Protein AF-A5E3I9-F1 (afdb_monomer_lite)

Foldseek 3Di:
DVVLVVLVVQLVVLVVCVVVLVVVVVVVVVVVDPVVVLLNLLSLLVNLVSLLVNVQVCLQVVNFPCVVVSLVVNVCSCVPPPVPDPDDDPSRLLSNLSSVLLSLLQLLLDQDDLVPDDDPPVCCVPQVVVVDPPDDPVVVVPPPPDDPDDPPDPDDDDDDDDDDDDDDDDDDDDDDDDDDDDDPDPPPDPDDDDDDDDDDDDPDPPVPVPDPPPPPVVPPDDDDDDDDDDPDPPDDPPPPDPDDRDDDSQVSCVVVLEGPLLSVLLSVLSVLLVVVVSCVVVVNDGPRSVVVLVVSLCCLVPDDPVVDDNPQDCVDLVSVLSRLLHQLVSLLSNLSSLLRPDPQRDLVVSLVSLVSSLVSLVSSVVSCVVVVHLDARFCSSLLSSLLSDDDPVSVVSSVVSCPDPNNVVGRNVVVSVVLSVVLHVCVVVPDDSNCRGSNNVCVVVVGTDRRD

InterPro domains:
  IPR021858 Fungal transcription factor [PF11951] (248-449)

pLDDT: mean 70.69, std 24.27, range [23.02, 97.62]

Secondary structure (DSSP, 8-state):
-HHHHHHHHHHHHHHHHHHHHHHHHHHHHTTT-HHHHHHHHHHHHHHHHHHHHHHHHHHHHT--TTHHHHHHHHHHHIIIIITT-SS--HHHHHHHHHHHHHHHHHHTTPPP-TTT----HHHHHHH-GGGSTT--TTTTTTSSS-----TT--SS-------------------------------SSS-----S-------S-----S--SSSGGG--S------------S----------S---HHHHHHHHTS-HHHHHHHHHHHHHHHHHHHHHHHT---TTHHHHHHHHHHHHHT--GGGTT----TTSHHHHHHHHHHHHHHHHHHHHHHHHH-TT--GGGGHHHHHHHHHHHHHHHHHHHHTT------HHHHHHHHHT--SHHHHHHHHHHHTSHHHHTS---HHHHHHHHHHHHHHHTT--TTT-SHHHHHHHHT------

Radius of gyration: 26.86 Å; chains: 1; bounding box: 73×75×80 Å

Structure (mmCIF, N/CA/C/O backbone):
data_AF-A5E3I9-F1
#
_entry.id   AF-A5E3I9-F1
#
loop_
_atom_site.group_PDB
_atom_site.id
_atom_site.type_symbol
_atom_site.label_atom_id
_atom_site.label_alt_id
_atom_site.label_comp_id
_atom_site.label_asym_id
_atom_site.label_entity_id
_atom_site.label_seq_id
_atom_site.pdbx_PDB_ins_code
_atom_site.Cartn_x
_atom_site.Cartn_y
_atom_site.Cartn_z
_atom_site.occupancy
_atom_site.B_iso_or_equiv
_atom_site.auth_seq_id
_atom_site.auth_comp_id
_atom_site.auth_asym_id
_atom_site.auth_atom_id
_atom_site.pdbx_PDB_model_num
ATOM 1 N N . MET A 1 1 ? -9.138 -4.178 -22.838 1.00 69.44 1 MET A N 1
ATOM 2 C CA . MET A 1 1 ? -8.888 -5.633 -22.939 1.00 69.44 1 MET A CA 1
ATOM 3 C C . MET A 1 1 ? -7.789 -5.964 -23.949 1.00 69.44 1 MET A C 1
ATOM 5 O O . MET A 1 1 ? -6.828 -6.605 -23.554 1.00 69.44 1 MET A O 1
ATOM 9 N N . GLU A 1 2 ? -7.857 -5.496 -25.202 1.00 83.38 2 GLU A N 1
ATOM 10 C CA . GLU A 1 2 ? -6.793 -5.754 -26.199 1.00 83.38 2 GLU A CA 1
ATOM 11 C C . GLU A 1 2 ? -5.408 -5.232 -25.776 1.00 83.38 2 GLU A C 1
ATOM 13 O O . GLU A 1 2 ? -4.423 -5.952 -25.898 1.00 83.38 2 GLU A O 1
ATOM 18 N N . LEU A 1 3 ? -5.335 -4.044 -25.159 1.00 83.75 3 LEU A N 1
ATOM 19 C CA . LEU A 1 3 ? -4.077 -3.494 -24.632 1.00 83.75 3 LEU A CA 1
ATOM 20 C C . LEU A 1 3 ? -3.412 -4.411 -23.585 1.00 83.75 3 LEU A C 1
ATOM 22 O O . LEU A 1 3 ? -2.206 -4.625 -23.629 1.00 83.75 3 LEU A O 1
ATOM 26 N N . ARG A 1 4 ? -4.208 -5.019 -22.693 1.00 83.75 4 ARG A N 1
ATOM 27 C CA . ARG A 1 4 ? -3.720 -5.989 -21.699 1.00 83.75 4 ARG A CA 1
ATOM 28 C C . ARG A 1 4 ? -3.169 -7.246 -22.373 1.00 83.75 4 ARG A C 1
ATOM 30 O O . ARG A 1 4 ? -2.100 -7.712 -22.005 1.00 83.75 4 ARG A O 1
ATOM 37 N N . LYS A 1 5 ? -3.859 -7.772 -23.394 1.00 84.75 5 LYS A N 1
ATOM 38 C CA . LYS A 1 5 ? -3.375 -8.933 -24.164 1.00 84.75 5 LYS A CA 1
ATOM 39 C C . LYS A 1 5 ? -2.039 -8.640 -24.848 1.00 84.75 5 LYS A C 1
ATOM 41 O O . LYS A 1 5 ? -1.183 -9.515 -24.890 1.00 84.75 5 LYS A O 1
ATOM 46 N N . ILE A 1 6 ? -1.866 -7.431 -25.386 1.00 85.56 6 ILE A N 1
ATOM 47 C CA . ILE A 1 6 ? -0.601 -6.997 -25.995 1.00 85.56 6 ILE A CA 1
ATOM 48 C C . ILE A 1 6 ? 0.504 -6.931 -24.939 1.00 85.56 6 ILE A C 1
ATOM 50 O O . ILE A 1 6 ? 1.581 -7.460 -25.181 1.00 85.56 6 ILE A O 1
ATOM 54 N N . SER A 1 7 ? 0.225 -6.349 -23.770 1.00 83.75 7 SER A N 1
ATOM 55 C CA . SER A 1 7 ? 1.189 -6.269 -22.666 1.00 83.75 7 SER A CA 1
ATOM 56 C C . SER A 1 7 ? 1.631 -7.646 -22.171 1.00 83.75 7 SER A C 1
ATOM 58 O O . SER A 1 7 ? 2.826 -7.894 -22.068 1.00 83.75 7 SER A O 1
ATOM 60 N N . ILE A 1 8 ? 0.697 -8.584 -21.984 1.00 85.00 8 ILE A N 1
ATOM 61 C CA . ILE A 1 8 ? 1.027 -9.963 -21.591 1.00 85.00 8 ILE A CA 1
ATOM 62 C C . ILE A 1 8 ? 1.893 -10.637 -22.658 1.00 85.00 8 ILE A C 1
ATOM 64 O O . ILE A 1 8 ? 2.890 -11.267 -22.333 1.00 85.00 8 ILE A O 1
ATOM 68 N N . LYS A 1 9 ? 1.550 -10.485 -23.944 1.00 85.50 9 LYS A N 1
ATOM 69 C CA . LYS A 1 9 ? 2.363 -11.034 -25.043 1.00 85.50 9 LYS A CA 1
ATOM 70 C C . LYS A 1 9 ? 3.766 -10.430 -25.080 1.00 85.50 9 LYS A C 1
ATOM 72 O O . LYS A 1 9 ? 4.717 -11.146 -25.370 1.00 85.50 9 LYS A O 1
ATOM 77 N N . LEU A 1 10 ? 3.884 -9.129 -24.816 1.00 85.50 10 LEU A N 1
ATOM 78 C CA . LEU A 1 10 ? 5.163 -8.430 -24.747 1.00 85.50 10 LEU A CA 1
ATOM 79 C C . LEU A 1 10 ? 6.001 -8.950 -23.575 1.00 85.50 10 LEU A C 1
ATOM 81 O O . LEU A 1 10 ? 7.164 -9.285 -23.774 1.00 85.50 10 LEU A O 1
ATOM 85 N N . LEU A 1 11 ? 5.405 -9.055 -22.384 1.00 86.06 11 LEU A N 1
ATOM 86 C CA . LEU A 1 11 ? 6.085 -9.554 -21.195 1.00 86.06 11 LEU A CA 1
ATOM 87 C C . LEU A 1 11 ? 6.515 -11.012 -21.371 1.00 86.06 11 LEU A C 1
ATOM 89 O O . LEU A 1 11 ? 7.681 -11.311 -21.158 1.00 86.06 11 LEU A O 1
ATOM 93 N N . ASN A 1 12 ? 5.620 -11.893 -21.824 1.00 84.69 12 ASN A N 1
ATOM 94 C CA . ASN A 1 12 ? 5.947 -13.303 -22.049 1.00 84.69 12 ASN A CA 1
ATOM 95 C C . ASN A 1 12 ? 7.101 -13.452 -23.036 1.00 84.69 12 ASN A C 1
ATOM 97 O O . ASN A 1 12 ? 8.040 -14.177 -22.752 1.00 84.69 12 ASN A O 1
ATOM 101 N N . ARG A 1 13 ? 7.091 -12.688 -24.134 1.00 84.81 13 ARG A N 1
ATOM 102 C CA . ARG A 1 13 ? 8.215 -12.680 -25.072 1.00 84.81 13 ARG A CA 1
ATOM 103 C C . ARG A 1 13 ? 9.522 -12.256 -24.400 1.00 84.81 13 ARG A C 1
ATOM 105 O O . ARG A 1 13 ? 10.548 -12.870 -24.641 1.00 84.81 13 ARG A O 1
ATOM 112 N N . HIS A 1 14 ? 9.492 -11.221 -23.561 1.00 82.50 14 HIS A N 1
ATOM 113 C CA . HIS A 1 14 ? 10.684 -10.807 -22.824 1.00 82.50 14 HIS A CA 1
ATOM 114 C C . HIS A 1 14 ? 11.161 -11.851 -21.809 1.00 82.50 14 HIS A C 1
ATOM 116 O O . HIS A 1 14 ? 12.361 -11.925 -21.559 1.00 82.50 14 HIS A O 1
ATOM 122 N N . LEU A 1 15 ? 10.252 -12.624 -21.212 1.00 83.50 15 LEU A N 1
ATOM 123 C CA . LEU A 1 15 ? 10.594 -13.710 -20.294 1.00 83.50 15 LEU A CA 1
ATOM 124 C C . LEU A 1 15 ? 11.161 -14.920 -21.043 1.00 83.50 15 LEU A C 1
ATOM 126 O O . LEU A 1 15 ? 12.170 -15.458 -20.606 1.00 83.50 15 LEU A O 1
ATOM 130 N N . ASP A 1 16 ? 10.578 -15.287 -22.185 1.00 81.94 16 ASP A N 1
ATOM 131 C CA . ASP A 1 16 ? 11.069 -16.367 -23.049 1.00 81.94 16 ASP A CA 1
ATOM 132 C C . ASP A 1 16 ? 12.474 -16.041 -23.587 1.00 81.94 16 ASP A C 1
ATOM 134 O O . ASP A 1 16 ? 13.383 -16.864 -23.524 1.00 81.94 16 ASP A O 1
ATOM 138 N N . ASP A 1 17 ? 12.675 -14.802 -24.048 1.00 79.94 17 ASP A N 1
ATOM 139 C CA . ASP A 1 17 ? 13.958 -14.335 -24.578 1.00 79.94 17 ASP A CA 1
ATOM 140 C C . ASP A 1 17 ? 14.985 -14.054 -23.446 1.00 79.94 17 ASP A C 1
ATOM 142 O O . ASP A 1 17 ? 16.167 -13.838 -23.722 1.00 79.94 17 ASP A O 1
ATOM 146 N N . ALA A 1 18 ? 14.577 -14.022 -22.164 1.00 74.31 18 ALA A N 1
ATOM 147 C CA . ALA A 1 18 ? 15.433 -13.576 -21.056 1.00 74.31 18 ALA A CA 1
ATOM 148 C C . ALA A 1 18 ? 16.642 -14.485 -20.818 1.00 74.31 18 ALA A C 1
ATOM 150 O O . ALA A 1 18 ? 17.729 -13.965 -20.553 1.00 74.31 18 ALA A O 1
ATOM 151 N N . ASP A 1 19 ? 16.460 -15.803 -20.898 1.00 70.56 19 ASP A N 1
ATOM 152 C CA . ASP A 1 19 ? 17.533 -16.769 -20.652 1.00 70.56 19 ASP A CA 1
ATOM 153 C C . ASP A 1 19 ? 18.523 -16.795 -21.811 1.00 70.56 19 ASP A C 1
ATOM 155 O O . ASP A 1 19 ? 19.725 -16.675 -21.584 1.00 70.56 19 ASP A O 1
ATOM 159 N N . GLU A 1 20 ? 18.026 -16.826 -23.051 1.00 74.62 20 GLU A N 1
ATOM 160 C CA . GLU A 1 20 ? 18.867 -16.759 -24.251 1.00 74.62 20 GLU A CA 1
ATOM 161 C C . GLU A 1 20 ? 19.699 -15.470 -24.270 1.00 74.62 20 GLU A C 1
ATOM 163 O O . GLU A 1 20 ? 20.894 -15.480 -24.576 1.00 74.62 20 GLU A O 1
ATOM 168 N N . ILE A 1 21 ? 19.089 -14.343 -23.887 1.00 71.50 21 ILE A N 1
ATOM 169 C CA . ILE A 1 21 ? 19.786 -13.061 -23.788 1.00 71.50 21 ILE A CA 1
ATOM 170 C C . ILE A 1 21 ? 20.762 -13.059 -22.606 1.00 71.50 21 ILE A C 1
ATOM 172 O O . ILE A 1 21 ? 21.842 -12.497 -22.742 1.00 71.50 21 ILE A O 1
ATOM 176 N N . SER A 1 22 ? 20.439 -13.693 -21.477 1.00 67.81 22 SER A N 1
ATOM 177 C CA . SER A 1 22 ? 21.323 -13.814 -20.304 1.00 67.81 22 SER A CA 1
ATOM 178 C C . SER A 1 22 ? 22.555 -14.691 -20.578 1.00 67.81 22 SER A C 1
ATOM 180 O O . SER A 1 22 ? 23.672 -14.362 -20.169 1.00 67.81 22 SER A O 1
ATOM 182 N N . GLU A 1 23 ? 22.395 -15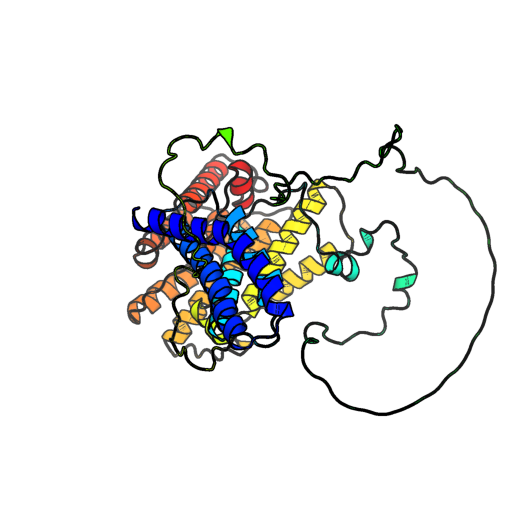.788 -21.316 1.00 68.69 23 GLU A N 1
ATOM 183 C CA . GLU A 1 23 ? 23.506 -16.638 -21.756 1.00 68.69 23 GLU A CA 1
ATOM 184 C C . GLU A 1 23 ? 24.398 -15.901 -22.754 1.00 68.69 23 GLU A C 1
ATOM 186 O O . GLU A 1 23 ? 25.608 -15.781 -22.540 1.00 68.69 23 GLU A O 1
ATOM 191 N N . PHE A 1 24 ? 23.791 -15.280 -23.769 1.00 67.81 24 PHE A N 1
ATOM 192 C CA . PHE A 1 24 ? 24.496 -14.400 -24.698 1.00 67.81 24 PHE A CA 1
ATOM 193 C C . PHE A 1 24 ? 25.200 -13.245 -23.967 1.00 67.81 24 PHE A C 1
ATOM 195 O O . PHE A 1 24 ? 26.295 -12.827 -24.353 1.00 67.81 24 PHE A O 1
ATOM 202 N N . GLN A 1 25 ? 24.609 -12.743 -22.875 1.00 63.31 25 GLN A N 1
ATOM 203 C CA . GLN A 1 25 ? 25.203 -11.706 -22.041 1.00 63.31 25 GLN A CA 1
ATOM 204 C C . GLN A 1 25 ? 26.509 -12.175 -21.398 1.00 63.31 25 GLN A C 1
ATOM 206 O O . GLN A 1 25 ? 27.516 -11.477 -21.513 1.00 63.31 25 GLN A O 1
ATOM 211 N N . LYS A 1 26 ? 26.515 -13.359 -20.774 1.00 67.06 26 LYS A N 1
ATOM 212 C CA . LYS A 1 26 ? 27.710 -13.939 -20.138 1.00 67.06 26 LYS A CA 1
ATOM 213 C C . LYS A 1 26 ? 28.827 -14.195 -21.149 1.00 67.06 26 LYS A C 1
ATOM 215 O O . LYS A 1 26 ? 29.986 -13.881 -20.874 1.00 67.06 26 LYS A O 1
ATOM 220 N N . GLU A 1 27 ? 28.482 -14.706 -22.330 1.00 64.50 27 GLU A N 1
ATOM 221 C CA . GLU A 1 27 ? 29.449 -14.986 -23.396 1.00 64.50 27 GLU A CA 1
ATOM 222 C C . GLU A 1 27 ? 30.104 -13.710 -23.939 1.00 64.50 27 GLU A C 1
ATOM 224 O O . GLU A 1 27 ? 31.320 -13.661 -24.123 1.00 64.50 27 GLU A O 1
ATOM 229 N N . GLN A 1 28 ? 29.331 -12.641 -24.156 1.00 61.66 28 GLN A N 1
ATOM 230 C CA . GLN A 1 28 ? 29.872 -11.400 -24.718 1.00 61.66 28 GLN A CA 1
ATOM 231 C C . GLN A 1 28 ? 30.568 -10.501 -23.692 1.00 61.66 28 GLN A C 1
ATOM 233 O O . GLN A 1 28 ? 31.472 -9.747 -24.063 1.00 61.66 28 GLN A O 1
ATOM 238 N N . GLN A 1 29 ? 30.231 -10.609 -22.404 1.00 59.06 29 GLN A N 1
ATOM 239 C CA . GLN A 1 29 ? 30.964 -9.926 -21.334 1.00 59.06 29 GLN A CA 1
ATOM 240 C C . GLN A 1 29 ? 32.414 -10.424 -21.233 1.00 59.06 29 GLN A C 1
ATOM 242 O O . GLN A 1 29 ? 33.321 -9.623 -21.004 1.00 59.06 29 GLN A O 1
ATOM 247 N N . ALA A 1 30 ? 32.648 -11.713 -21.507 1.00 61.19 30 ALA A N 1
ATOM 248 C CA . ALA A 1 30 ? 33.989 -12.295 -21.594 1.00 61.19 30 ALA A CA 1
ATOM 249 C C . ALA A 1 30 ? 34.822 -11.741 -22.770 1.00 61.19 30 ALA A C 1
ATOM 251 O O . ALA A 1 30 ? 36.049 -11.808 -22.742 1.00 61.19 30 ALA A O 1
ATOM 252 N N . LEU A 1 31 ? 34.173 -11.161 -23.787 1.00 63.09 31 LEU A N 1
ATOM 253 C CA . LEU A 1 31 ? 34.810 -10.601 -24.985 1.00 63.09 31 LEU A CA 1
ATOM 254 C C . LEU A 1 31 ? 35.074 -9.084 -24.895 1.00 63.09 31 LEU A C 1
ATOM 256 O O . LEU A 1 31 ? 35.734 -8.531 -25.773 1.00 63.09 31 LEU A O 1
ATOM 260 N N . SER A 1 32 ? 34.630 -8.397 -23.832 1.00 56.56 32 SER A N 1
ATOM 261 C CA . SER A 1 32 ? 34.928 -6.976 -23.540 1.00 56.56 32 SER A CA 1
ATOM 262 C C . SER A 1 32 ? 34.642 -5.973 -24.679 1.00 56.56 32 SER A C 1
ATOM 264 O O . SER A 1 32 ? 35.341 -4.971 -24.825 1.00 56.56 32 SER A O 1
ATOM 266 N N . VAL A 1 33 ? 33.614 -6.209 -25.505 1.00 58.62 33 VAL A N 1
ATOM 267 C CA . VAL A 1 33 ? 33.278 -5.320 -26.636 1.00 58.62 33 VAL A CA 1
ATOM 268 C C . VAL A 1 33 ? 32.345 -4.178 -26.181 1.00 58.62 33 VAL A C 1
ATOM 270 O O . VAL A 1 33 ? 31.192 -4.444 -25.834 1.00 58.62 33 VAL A O 1
ATOM 273 N N . PRO A 1 34 ? 32.761 -2.894 -26.242 1.00 53.47 34 PRO A N 1
ATOM 274 C CA . PRO A 1 34 ? 31.997 -1.778 -25.664 1.00 53.47 34 PRO A CA 1
ATOM 275 C C . PRO A 1 34 ? 30.610 -1.548 -26.281 1.00 53.47 34 PRO A C 1
ATOM 277 O O . PRO A 1 34 ? 29.690 -1.130 -25.587 1.00 53.47 34 PRO A O 1
ATOM 280 N N . LEU A 1 35 ? 30.434 -1.822 -27.580 1.00 52.25 35 LEU A N 1
ATOM 281 C CA . LEU A 1 35 ? 29.176 -1.554 -28.295 1.00 52.25 35 LEU A CA 1
ATOM 282 C C . LEU A 1 35 ? 28.023 -2.468 -27.841 1.00 52.25 35 LEU A C 1
ATOM 284 O O . LEU A 1 35 ? 26.858 -2.090 -27.917 1.00 52.25 35 LEU A O 1
ATOM 288 N N . VAL A 1 36 ? 28.359 -3.665 -27.361 1.00 54.03 36 VAL A N 1
ATOM 289 C CA . VAL A 1 36 ? 27.398 -4.669 -26.892 1.00 54.03 36 VAL A CA 1
ATOM 290 C C . VAL A 1 36 ? 26.839 -4.272 -25.527 1.00 54.03 36 VAL A C 1
ATOM 292 O O . VAL A 1 36 ? 25.644 -4.406 -25.282 1.00 54.03 36 VAL A O 1
ATOM 295 N N . GLN A 1 37 ? 27.681 -3.708 -24.660 1.00 52.25 37 GLN A N 1
ATOM 296 C CA . GLN A 1 37 ? 27.312 -3.340 -23.294 1.00 52.25 37 GLN A CA 1
ATOM 297 C C . GLN A 1 37 ? 26.186 -2.289 -23.235 1.00 52.25 37 GLN A C 1
ATOM 299 O O . GLN A 1 37 ? 25.373 -2.317 -22.313 1.00 52.25 37 GLN A O 1
ATOM 304 N N . TYR A 1 38 ? 26.090 -1.411 -24.242 1.00 53.81 38 TYR A N 1
ATOM 305 C CA . TYR A 1 38 ? 24.997 -0.439 -24.373 1.00 53.81 38 TYR A CA 1
ATOM 306 C C . TYR A 1 38 ? 23.670 -1.097 -24.779 1.00 53.81 38 TYR A C 1
ATOM 308 O O . TYR A 1 38 ? 22.658 -0.881 -24.121 1.00 53.81 38 TYR A O 1
ATOM 316 N N . ALA A 1 39 ? 23.678 -1.975 -25.788 1.00 56.41 39 ALA A N 1
ATOM 317 C CA . ALA A 1 39 ? 22.476 -2.712 -26.197 1.00 56.41 39 ALA A CA 1
ATOM 318 C C . ALA A 1 39 ? 21.952 -3.662 -25.097 1.00 56.41 39 ALA A C 1
ATOM 320 O O . ALA A 1 39 ? 20.767 -3.985 -25.060 1.00 56.41 39 ALA A O 1
ATOM 321 N N . MET A 1 40 ? 22.831 -4.102 -24.189 1.00 57.31 40 MET A N 1
ATOM 322 C CA . MET A 1 40 ? 22.486 -4.929 -23.028 1.00 57.31 40 MET A CA 1
ATOM 323 C C . MET A 1 40 ? 21.772 -4.154 -21.916 1.00 57.31 40 MET A C 1
ATOM 325 O O . MET A 1 40 ? 20.820 -4.670 -21.335 1.00 57.31 40 MET A O 1
ATOM 329 N N . ALA A 1 41 ? 22.221 -2.931 -21.606 1.00 59.22 41 ALA A N 1
ATOM 330 C CA . ALA A 1 41 ? 21.569 -2.080 -20.610 1.00 59.22 41 ALA A CA 1
ATOM 331 C C . ALA A 1 41 ? 20.137 -1.719 -21.033 1.00 59.22 41 ALA A C 1
ATOM 333 O O . ALA A 1 41 ? 19.235 -1.698 -20.195 1.00 59.22 41 ALA A O 1
ATOM 334 N N . ASP A 1 42 ? 19.921 -1.542 -22.335 1.00 68.50 42 ASP A N 1
ATOM 335 C CA . ASP A 1 42 ? 18.608 -1.275 -22.916 1.00 68.50 42 ASP A CA 1
ATOM 336 C C . ASP A 1 42 ? 17.612 -2.426 -22.675 1.00 68.50 42 ASP A C 1
ATOM 338 O O . ASP A 1 42 ? 16.440 -2.169 -22.403 1.00 68.50 42 ASP A O 1
ATOM 342 N N . TYR A 1 43 ? 18.053 -3.692 -22.700 1.00 77.06 43 TYR A N 1
ATOM 343 C CA . TYR A 1 43 ? 17.144 -4.837 -22.548 1.00 77.06 43 TYR A CA 1
ATOM 344 C C . TYR A 1 43 ? 16.591 -4.994 -21.127 1.00 77.06 43 TYR A C 1
ATOM 346 O O . TYR A 1 43 ? 15.381 -5.133 -20.952 1.00 77.06 43 TYR A O 1
ATOM 354 N N . ASP A 1 44 ? 17.447 -4.934 -20.102 1.00 77.31 44 ASP A N 1
ATOM 355 C CA . ASP A 1 44 ? 16.995 -5.046 -18.705 1.00 77.31 44 ASP A CA 1
ATOM 356 C C . ASP A 1 44 ? 16.040 -3.896 -18.343 1.00 77.31 44 ASP A C 1
ATOM 358 O O . ASP A 1 44 ? 15.061 -4.083 -17.619 1.00 77.31 44 ASP A O 1
ATOM 362 N N . THR A 1 45 ? 16.301 -2.711 -18.906 1.00 81.62 45 THR A N 1
ATOM 363 C CA . THR A 1 45 ? 15.438 -1.528 -18.800 1.00 81.62 45 THR A CA 1
ATOM 364 C C . THR A 1 45 ? 14.066 -1.792 -19.422 1.00 81.62 45 THR A C 1
ATOM 366 O O . THR A 1 45 ? 13.039 -1.493 -18.811 1.00 81.62 45 THR A O 1
ATOM 369 N N . MET A 1 46 ? 14.029 -2.387 -20.620 1.00 82.88 46 MET A N 1
ATOM 370 C CA . MET A 1 46 ? 12.784 -2.759 -21.302 1.00 82.88 46 MET A CA 1
ATOM 371 C C . MET A 1 46 ? 12.006 -3.836 -20.545 1.00 82.88 46 MET A C 1
ATOM 373 O O . MET A 1 46 ? 10.787 -3.722 -20.442 1.00 82.88 46 MET A O 1
ATOM 377 N N . LEU A 1 47 ? 12.685 -4.838 -19.980 1.00 86.25 47 LEU A N 1
ATOM 378 C CA . LEU A 1 47 ? 12.047 -5.871 -19.164 1.00 86.25 47 LEU A CA 1
ATOM 379 C C . LEU A 1 47 ? 11.395 -5.259 -17.917 1.00 86.25 47 LEU A C 1
ATOM 381 O O . LEU A 1 47 ? 10.221 -5.517 -17.653 1.00 86.25 47 LEU A O 1
ATOM 385 N N . LEU A 1 48 ? 12.112 -4.399 -17.186 1.00 87.81 48 LEU A N 1
ATOM 386 C CA . LEU A 1 48 ? 11.559 -3.723 -16.010 1.00 87.81 48 LEU A CA 1
ATOM 387 C C . LEU A 1 48 ? 10.381 -2.806 -16.378 1.00 87.81 48 LEU A C 1
ATOM 389 O O . LEU A 1 48 ? 9.364 -2.789 -15.685 1.00 87.81 48 LEU A O 1
ATOM 393 N N . LEU A 1 49 ? 10.476 -2.089 -17.500 1.00 89.69 49 LEU A N 1
ATOM 394 C CA . LEU A 1 49 ? 9.374 -1.282 -18.020 1.00 89.69 49 LEU A CA 1
ATOM 395 C C . LEU A 1 49 ? 8.154 -2.140 -18.390 1.00 89.69 49 LEU A C 1
ATOM 397 O O . LEU A 1 49 ? 7.027 -1.755 -18.081 1.00 89.69 49 LEU A O 1
ATOM 401 N N . ALA A 1 50 ? 8.361 -3.296 -19.026 1.00 90.25 50 ALA A N 1
ATOM 402 C CA . ALA A 1 50 ? 7.290 -4.224 -19.381 1.00 90.25 50 ALA A CA 1
ATOM 403 C C . ALA A 1 50 ? 6.592 -4.790 -18.134 1.00 90.25 50 ALA A C 1
ATOM 405 O O . ALA A 1 50 ? 5.364 -4.868 -18.112 1.00 90.25 50 ALA A O 1
ATOM 406 N N . LEU A 1 51 ? 7.349 -5.109 -17.077 1.00 91.88 51 LEU A N 1
ATOM 407 C CA . LEU A 1 51 ? 6.801 -5.530 -15.783 1.00 91.88 51 LEU A CA 1
ATOM 408 C C . LEU A 1 51 ? 5.937 -4.425 -15.156 1.00 91.88 51 LEU A C 1
ATOM 410 O O . LEU A 1 51 ? 4.790 -4.679 -14.793 1.00 91.88 51 LEU A O 1
ATOM 414 N N . ILE A 1 52 ? 6.439 -3.186 -15.087 1.00 91.50 52 ILE A N 1
ATOM 415 C CA . ILE A 1 52 ? 5.685 -2.040 -14.543 1.00 91.50 52 ILE A CA 1
ATOM 416 C C . ILE A 1 52 ? 4.408 -1.786 -15.355 1.00 91.50 52 ILE A C 1
ATOM 418 O O . ILE A 1 52 ? 3.339 -1.588 -14.778 1.00 91.50 52 ILE A O 1
ATOM 422 N N . LEU A 1 53 ? 4.495 -1.823 -16.688 1.00 91.19 53 LEU A N 1
ATOM 423 C CA . LEU A 1 53 ? 3.337 -1.661 -17.567 1.00 91.19 53 LEU A CA 1
ATOM 424 C C . LEU A 1 53 ? 2.287 -2.752 -17.324 1.00 91.19 53 LEU A C 1
ATOM 426 O O . LEU A 1 53 ? 1.092 -2.456 -17.286 1.00 91.19 53 LEU A O 1
ATOM 430 N N . GLN A 1 54 ? 2.725 -4.000 -17.149 1.00 90.88 54 GLN A N 1
ATOM 431 C CA . GLN A 1 54 ? 1.829 -5.109 -16.859 1.00 90.88 54 GLN A CA 1
ATOM 432 C C . GLN A 1 54 ? 1.114 -4.910 -15.516 1.00 90.88 54 GLN A C 1
ATOM 434 O O . GLN A 1 54 ? -0.105 -5.064 -15.481 1.00 90.88 54 GLN A O 1
ATOM 439 N N . ILE A 1 55 ? 1.827 -4.491 -14.461 1.00 90.94 55 ILE A N 1
ATOM 440 C CA . ILE A 1 55 ? 1.240 -4.166 -13.146 1.00 90.94 55 ILE A CA 1
ATOM 441 C C . ILE A 1 55 ? 0.164 -3.083 -13.285 1.00 90.94 55 ILE A C 1
ATOM 443 O O . ILE A 1 55 ? -0.945 -3.239 -12.778 1.00 90.94 55 ILE A O 1
ATOM 447 N N . GLU A 1 56 ? 0.459 -1.993 -13.998 1.00 88.69 56 GLU A N 1
ATOM 448 C CA . GLU A 1 56 ? -0.490 -0.889 -14.200 1.00 88.69 56 GLU A CA 1
ATOM 449 C C . GLU A 1 56 ? -1.760 -1.338 -14.929 1.00 88.69 56 GLU A C 1
ATOM 451 O O . GLU A 1 56 ? -2.878 -0.984 -14.546 1.00 88.69 56 GLU A O 1
ATOM 456 N N . LEU A 1 57 ? -1.607 -2.146 -15.979 1.00 89.31 57 LEU A N 1
ATOM 457 C CA . LEU A 1 57 ? -2.743 -2.658 -16.738 1.00 89.31 57 LEU A CA 1
ATOM 458 C C . LEU A 1 57 ? -3.558 -3.665 -15.928 1.00 89.31 57 LEU A C 1
ATOM 460 O O . LEU A 1 57 ? -4.788 -3.617 -15.973 1.00 89.31 57 LEU A O 1
ATOM 464 N N . ASP A 1 58 ? -2.902 -4.553 -15.188 1.00 88.50 58 ASP A N 1
ATOM 465 C CA . ASP A 1 58 ? -3.565 -5.513 -14.310 1.00 88.50 58 ASP A CA 1
ATOM 466 C C . ASP A 1 58 ? -4.350 -4.798 -13.206 1.00 88.50 58 ASP A C 1
ATOM 468 O O . ASP A 1 58 ? -5.538 -5.080 -13.039 1.00 88.50 58 ASP A O 1
ATOM 472 N N . ASN A 1 59 ? -3.780 -3.765 -12.580 1.00 86.38 59 ASN A N 1
ATOM 473 C CA . ASN A 1 59 ? -4.503 -2.908 -11.641 1.00 86.38 59 ASN A CA 1
ATOM 474 C C . ASN A 1 59 ? -5.705 -2.220 -12.305 1.00 86.38 59 ASN A C 1
ATOM 476 O O . ASN A 1 59 ? -6.823 -2.307 -11.791 1.00 86.38 59 ASN A O 1
ATOM 480 N N . PHE A 1 60 ? -5.527 -1.605 -13.479 1.00 85.44 60 PHE A N 1
ATOM 481 C CA . PHE A 1 60 ? -6.605 -0.917 -14.204 1.00 85.44 60 PHE A CA 1
ATOM 482 C C . PHE A 1 60 ? -7.775 -1.838 -14.561 1.00 85.44 60 PHE A C 1
ATOM 484 O O . PHE A 1 60 ? -8.937 -1.455 -14.414 1.00 85.44 60 PHE A O 1
ATOM 491 N N . PHE A 1 61 ? -7.485 -3.069 -14.985 1.00 85.25 61 PHE A N 1
ATOM 492 C CA . PHE A 1 61 ? -8.504 -4.082 -15.267 1.00 85.25 61 PHE A CA 1
ATOM 493 C C . PHE A 1 61 ? -8.915 -4.898 -14.034 1.00 85.25 61 PHE A C 1
ATOM 495 O O . PHE A 1 61 ? -9.790 -5.754 -14.147 1.00 85.25 61 PHE A O 1
ATOM 502 N N . SER A 1 62 ? -8.337 -4.605 -12.865 1.00 81.50 62 SER A N 1
ATOM 503 C CA . SER A 1 62 ? -8.580 -5.299 -11.600 1.00 81.50 62 SER A CA 1
ATOM 504 C C . SER A 1 62 ? -8.373 -6.818 -11.692 1.00 81.50 62 SER A C 1
ATOM 506 O O . SER A 1 62 ? -9.215 -7.596 -11.234 1.00 81.50 62 SER A O 1
ATOM 508 N N . VAL A 1 63 ? -7.255 -7.222 -12.299 1.00 83.56 63 VAL A N 1
ATOM 509 C CA . VAL A 1 63 ? -6.774 -8.607 -12.379 1.00 83.56 63 VAL A CA 1
ATOM 510 C C . VAL A 1 63 ? -5.563 -8.756 -11.464 1.00 83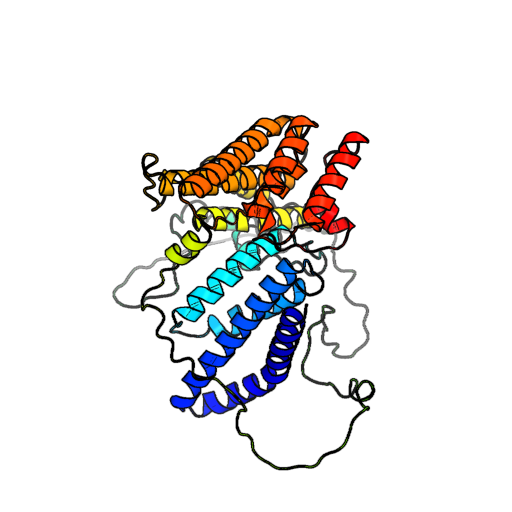.56 63 VAL A C 1
ATOM 512 O O . VAL A 1 63 ? -4.646 -7.954 -11.541 1.00 83.56 63 VAL A O 1
ATOM 515 N N . PHE A 1 64 ? -5.553 -9.777 -10.607 1.00 79.88 64 PHE A N 1
ATOM 516 C CA . PHE A 1 64 ? -4.557 -9.899 -9.528 1.00 79.88 64 PHE A CA 1
ATOM 517 C C . PHE A 1 64 ? -3.849 -11.264 -9.496 1.00 79.88 64 PHE A C 1
ATOM 519 O O . PHE A 1 64 ? -3.085 -11.537 -8.584 1.00 79.88 64 PHE A O 1
ATOM 526 N N . GLU A 1 65 ? -4.105 -12.128 -10.480 1.00 76.81 65 GLU A N 1
ATOM 527 C CA . GLU A 1 65 ? -3.676 -13.539 -10.486 1.00 76.81 65 GLU A CA 1
ATOM 528 C C . GLU A 1 65 ? -2.153 -13.719 -10.554 1.00 76.81 65 GLU A C 1
ATOM 530 O O . GLU A 1 65 ? -1.627 -14.695 -10.036 1.00 76.81 65 GLU A O 1
ATOM 535 N N . ASN A 1 66 ? -1.445 -12.780 -11.189 1.00 81.94 66 ASN A N 1
ATOM 536 C CA . ASN A 1 66 ? -0.018 -12.916 -11.490 1.00 81.94 66 ASN A CA 1
ATOM 537 C C . ASN A 1 66 ? 0.865 -11.916 -10.733 1.00 81.94 66 ASN A C 1
ATOM 539 O O . ASN A 1 66 ? 2.047 -11.806 -11.054 1.00 81.94 66 ASN A O 1
ATOM 543 N N . LEU A 1 67 ? 0.317 -11.154 -9.777 1.00 84.31 67 LEU A N 1
ATOM 544 C CA . LEU A 1 67 ? 1.076 -10.090 -9.111 1.00 84.31 67 LEU A CA 1
ATOM 545 C C . LEU A 1 67 ? 2.296 -10.642 -8.372 1.00 84.31 67 LEU A C 1
ATOM 547 O O . LEU A 1 67 ? 3.391 -10.128 -8.578 1.00 84.31 67 LEU A O 1
ATOM 551 N N . ASP A 1 68 ? 2.136 -11.726 -7.618 1.00 83.81 68 ASP A N 1
ATOM 552 C CA . ASP A 1 68 ? 3.219 -12.368 -6.869 1.00 83.81 68 ASP A CA 1
ATOM 553 C C . ASP A 1 68 ? 4.396 -12.742 -7.773 1.00 83.81 68 ASP A C 1
ATOM 555 O O . ASP A 1 68 ? 5.549 -12.425 -7.478 1.00 83.81 68 ASP A O 1
ATOM 559 N N . LEU A 1 69 ? 4.100 -13.357 -8.923 1.00 84.75 69 LEU A N 1
ATOM 560 C CA . LEU A 1 69 ? 5.109 -13.742 -9.903 1.00 84.75 69 LEU A CA 1
ATOM 561 C C . LEU A 1 69 ? 5.778 -12.514 -10.535 1.00 84.75 69 LEU A C 1
ATOM 563 O O . LEU A 1 69 ? 7.000 -12.467 -10.645 1.00 84.75 69 LEU A O 1
ATOM 567 N N . ILE A 1 70 ? 4.994 -11.513 -10.943 1.00 87.62 70 ILE A N 1
ATOM 568 C CA . ILE A 1 70 ? 5.509 -10.301 -11.593 1.00 87.62 70 ILE A CA 1
ATOM 569 C C . ILE A 1 70 ? 6.430 -9.524 -10.644 1.00 87.62 70 ILE A C 1
ATOM 571 O O . ILE A 1 70 ? 7.512 -9.095 -11.054 1.00 87.62 70 ILE A O 1
ATOM 575 N N . TYR A 1 71 ? 6.033 -9.364 -9.379 1.00 89.25 71 TYR A N 1
ATOM 576 C CA . TYR A 1 71 ? 6.847 -8.682 -8.379 1.00 89.25 71 TYR A CA 1
ATOM 577 C C . TYR A 1 71 ? 8.100 -9.486 -8.007 1.00 89.25 71 TYR A C 1
ATOM 579 O O . TYR A 1 71 ? 9.172 -8.894 -7.912 1.00 89.25 71 TYR A O 1
ATOM 587 N N . ALA A 1 72 ? 8.015 -10.818 -7.896 1.00 85.94 72 ALA A N 1
ATOM 588 C CA . ALA A 1 72 ? 9.186 -11.667 -7.658 1.00 85.94 72 ALA A CA 1
ATOM 589 C C . ALA A 1 72 ? 10.211 -11.589 -8.804 1.00 85.94 72 ALA A C 1
ATOM 591 O O . ALA A 1 72 ? 11.412 -11.455 -8.561 1.00 85.94 72 ALA A O 1
ATOM 592 N N . ILE A 1 73 ? 9.751 -11.618 -10.062 1.00 85.12 73 ILE A N 1
ATOM 593 C CA . ILE A 1 73 ? 10.625 -11.447 -11.232 1.00 85.12 73 ILE A CA 1
ATOM 594 C C . ILE A 1 73 ? 11.268 -10.056 -11.215 1.00 85.12 73 ILE A C 1
ATOM 596 O O . ILE A 1 73 ? 12.468 -9.931 -11.454 1.00 85.12 73 ILE A O 1
ATOM 600 N N . GLY A 1 74 ? 10.495 -9.005 -10.930 1.00 85.75 74 GLY A N 1
ATOM 601 C CA . GLY A 1 74 ? 11.022 -7.642 -10.879 1.00 85.75 74 GLY A CA 1
ATOM 602 C C . GLY A 1 74 ? 12.072 -7.442 -9.784 1.00 85.75 74 GLY A C 1
ATOM 603 O O . GLY A 1 74 ? 13.119 -6.856 -10.057 1.00 85.75 74 GLY A O 1
ATOM 604 N N . ASP A 1 75 ? 11.851 -7.991 -8.587 1.00 84.94 75 ASP A N 1
ATOM 605 C CA . ASP A 1 75 ? 12.829 -7.962 -7.494 1.00 84.94 75 ASP A CA 1
ATOM 606 C C . ASP A 1 75 ? 14.128 -8.695 -7.875 1.00 84.94 75 ASP A C 1
ATOM 608 O O . ASP A 1 75 ? 15.226 -8.157 -7.713 1.00 84.94 75 ASP A O 1
ATOM 612 N N . LEU A 1 76 ? 14.017 -9.872 -8.506 1.00 82.69 76 LEU A N 1
ATOM 613 C CA . LEU A 1 76 ? 15.171 -10.607 -9.028 1.00 82.69 76 LEU A CA 1
ATOM 614 C C . LEU A 1 76 ? 15.946 -9.788 -10.067 1.00 82.69 76 LEU A C 1
ATOM 616 O O . LEU A 1 76 ? 17.176 -9.728 -10.013 1.00 82.69 76 LEU A O 1
ATOM 620 N N . VAL A 1 77 ? 15.248 -9.148 -11.010 1.00 82.06 77 VAL A N 1
ATOM 621 C CA . VAL A 1 77 ? 15.862 -8.302 -12.045 1.00 82.06 77 VAL A CA 1
ATOM 622 C C . VAL A 1 77 ? 16.625 -7.137 -11.411 1.00 82.06 77 VAL A C 1
ATOM 624 O O . VAL A 1 77 ? 17.748 -6.852 -11.828 1.00 82.06 77 VAL A O 1
ATOM 627 N N . ILE A 1 78 ? 16.069 -6.499 -10.378 1.00 83.25 78 ILE A N 1
ATOM 628 C CA . ILE A 1 78 ? 16.728 -5.401 -9.659 1.00 83.25 78 ILE A CA 1
ATOM 629 C C . ILE A 1 78 ? 17.994 -5.894 -8.942 1.00 83.25 78 ILE A C 1
ATOM 631 O O . ILE A 1 78 ? 19.080 -5.364 -9.196 1.00 83.25 78 ILE A O 1
ATOM 635 N N . LYS A 1 79 ? 17.882 -6.947 -8.125 1.00 79.88 79 LYS A N 1
ATOM 636 C CA . LYS A 1 79 ? 18.999 -7.492 -7.333 1.00 79.88 79 LYS A CA 1
ATOM 637 C C . LYS A 1 79 ? 20.138 -8.035 -8.197 1.00 79.88 79 LYS A C 1
ATOM 639 O O . LYS A 1 79 ? 21.310 -7.800 -7.927 1.00 79.88 79 LYS A O 1
ATOM 644 N N . THR A 1 80 ? 19.818 -8.749 -9.275 1.00 72.69 80 THR A N 1
ATOM 645 C CA . THR A 1 80 ? 20.843 -9.415 -10.101 1.00 72.69 80 THR A CA 1
ATOM 646 C C . THR A 1 80 ? 21.445 -8.499 -11.167 1.00 72.69 80 THR A C 1
ATOM 648 O O . THR A 1 80 ? 22.662 -8.501 -11.382 1.00 72.69 80 THR A O 1
ATOM 651 N N . LYS A 1 81 ? 20.616 -7.698 -11.848 1.00 68.25 81 LYS A N 1
ATOM 652 C CA . LYS A 1 81 ? 21.011 -7.017 -13.095 1.00 68.25 81 LYS A CA 1
ATOM 653 C C . LYS A 1 81 ? 21.268 -5.523 -12.945 1.00 68.25 81 LYS A C 1
ATOM 655 O O . LYS A 1 81 ? 21.879 -4.918 -13.831 1.00 68.25 81 LYS A O 1
ATOM 660 N N . PHE A 1 82 ? 20.801 -4.918 -11.856 1.00 67.25 82 PHE A N 1
ATOM 661 C CA . PHE A 1 82 ? 20.904 -3.479 -11.636 1.00 67.25 82 PHE A CA 1
ATOM 662 C C . PHE A 1 82 ? 21.878 -3.126 -10.508 1.00 67.25 82 PHE A C 1
ATOM 664 O O . PHE A 1 82 ? 22.699 -2.230 -10.705 1.00 67.25 82 PHE A O 1
ATOM 671 N N . GLU A 1 83 ? 21.885 -3.858 -9.392 1.00 60.03 83 GLU A N 1
ATOM 672 C CA . GLU A 1 83 ? 22.819 -3.614 -8.273 1.00 60.03 83 GLU A CA 1
ATOM 673 C C . GLU A 1 83 ? 24.287 -3.938 -8.618 1.00 60.03 83 GLU A C 1
ATOM 675 O O . GLU A 1 83 ? 25.210 -3.362 -8.047 1.00 60.03 83 GLU A O 1
ATOM 680 N N . SER A 1 84 ? 24.525 -4.770 -9.636 1.00 56.62 84 SER A N 1
ATOM 681 C CA . SER A 1 84 ? 25.865 -5.107 -10.140 1.00 56.62 84 SER A CA 1
ATOM 682 C C . SER A 1 84 ? 26.505 -4.025 -11.033 1.00 56.62 84 SER A C 1
ATOM 684 O O . SER A 1 84 ? 27.686 -4.124 -11.383 1.00 56.62 84 SER A O 1
ATOM 686 N N . LYS A 1 85 ? 25.770 -2.967 -11.417 1.00 59.62 85 LYS A N 1
ATOM 687 C CA . LYS A 1 85 ? 26.237 -1.944 -12.373 1.00 59.62 85 LYS A CA 1
ATOM 688 C C . LYS A 1 85 ? 26.755 -0.686 -11.653 1.00 59.62 85 LYS A C 1
ATOM 690 O O . LYS A 1 85 ? 25.982 0.102 -11.123 1.00 59.62 85 LYS A O 1
ATOM 695 N N . LYS A 1 86 ? 28.069 -0.418 -11.752 1.00 52.00 86 LYS A N 1
ATOM 696 C CA . LYS A 1 86 ? 28.768 0.766 -11.176 1.00 52.00 86 LYS A CA 1
ATOM 697 C C . LYS A 1 86 ? 28.246 2.144 -11.629 1.00 52.00 86 LYS A C 1
ATOM 699 O O . LYS A 1 86 ? 28.598 3.152 -11.026 1.00 52.00 86 LYS A O 1
ATOM 704 N N . ARG A 1 87 ? 27.447 2.227 -12.700 1.00 54.66 87 ARG A N 1
ATOM 705 C CA . ARG A 1 87 ? 26.840 3.480 -13.176 1.00 54.66 87 ARG A CA 1
ATOM 706 C C . ARG A 1 87 ? 25.431 3.205 -13.687 1.00 54.66 87 ARG A C 1
ATOM 708 O O . ARG A 1 87 ? 25.263 2.642 -14.765 1.00 54.66 87 ARG A O 1
ATOM 715 N N . MET A 1 88 ? 24.427 3.608 -12.913 1.00 62.50 88 MET A N 1
ATOM 716 C CA . MET A 1 88 ? 23.029 3.525 -13.328 1.00 62.50 88 MET A CA 1
ATOM 717 C C . MET A 1 88 ? 22.647 4.706 -14.212 1.00 62.50 88 MET A C 1
ATOM 719 O O . MET A 1 88 ? 22.869 5.862 -13.851 1.00 62.50 88 MET A O 1
ATOM 723 N N . GLU A 1 89 ? 22.027 4.412 -15.348 1.00 70.62 89 GLU A N 1
ATOM 724 C CA . GLU A 1 89 ? 21.343 5.423 -16.146 1.00 70.62 89 GLU A CA 1
ATOM 725 C C . GLU A 1 89 ? 20.137 5.998 -15.394 1.00 70.62 89 GLU A C 1
ATOM 727 O O . GLU A 1 89 ? 19.503 5.329 -14.574 1.00 70.62 89 GLU A O 1
ATOM 732 N N . THR A 1 90 ? 19.797 7.249 -15.693 1.00 74.88 90 THR A N 1
ATOM 733 C CA . THR A 1 90 ? 18.725 7.987 -15.015 1.00 74.88 90 THR A CA 1
ATOM 734 C C . THR A 1 90 ? 17.362 7.300 -15.140 1.00 74.88 90 THR A C 1
ATOM 736 O O . THR A 1 90 ? 16.589 7.281 -14.184 1.00 74.88 90 THR A O 1
ATOM 739 N N . ILE A 1 91 ? 17.083 6.681 -16.292 1.00 78.81 91 ILE A N 1
ATOM 740 C CA . ILE A 1 91 ? 15.849 5.921 -16.521 1.00 78.81 91 ILE A CA 1
ATOM 741 C C . ILE A 1 91 ? 15.767 4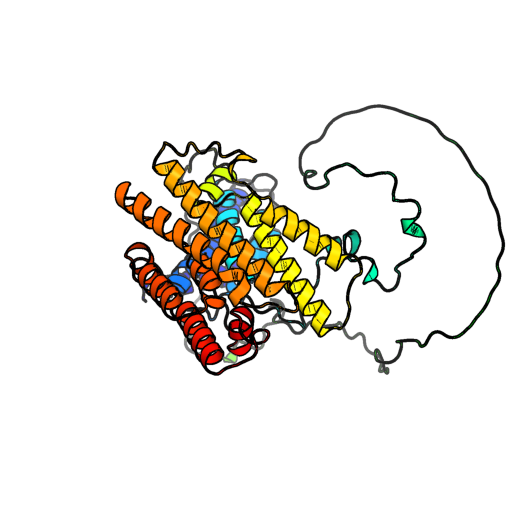.681 -15.626 1.00 78.81 91 ILE A C 1
ATOM 743 O O . ILE A 1 91 ? 14.712 4.403 -15.068 1.00 78.81 91 ILE A O 1
ATOM 747 N N . ASN A 1 92 ? 16.887 3.995 -15.392 1.00 79.94 92 ASN A N 1
ATOM 748 C CA . ASN A 1 92 ? 16.931 2.827 -14.513 1.00 79.94 92 ASN A CA 1
ATOM 749 C C . ASN A 1 92 ? 16.634 3.221 -13.077 1.00 79.94 92 ASN A C 1
ATOM 751 O O . ASN A 1 92 ? 15.815 2.588 -12.421 1.00 79.94 92 ASN A O 1
ATOM 755 N N . ARG A 1 93 ? 17.216 4.331 -12.616 1.00 79.31 93 ARG A N 1
ATOM 756 C CA . ARG A 1 93 ? 16.903 4.886 -11.297 1.00 79.31 93 ARG A CA 1
ATOM 757 C C . ARG A 1 93 ? 15.419 5.238 -11.165 1.00 79.31 93 ARG A C 1
ATOM 759 O O . ARG A 1 93 ? 14.827 4.961 -10.125 1.00 79.31 93 ARG A O 1
ATOM 766 N N . LEU A 1 94 ? 14.813 5.815 -12.204 1.00 83.25 94 LEU A N 1
ATOM 767 C CA . LEU A 1 94 ? 13.380 6.112 -12.228 1.00 83.25 94 LEU A CA 1
ATOM 768 C C . LEU A 1 94 ? 12.538 4.836 -12.120 1.00 83.25 94 LEU A C 1
ATOM 770 O O . LEU A 1 94 ? 11.713 4.727 -11.217 1.00 83.25 94 LEU A O 1
ATOM 774 N N . LEU A 1 95 ? 12.769 3.865 -13.005 1.00 87.12 95 LEU A N 1
ATOM 775 C CA . LEU A 1 95 ? 11.994 2.624 -13.051 1.00 87.12 95 LEU A CA 1
ATOM 776 C C . LEU A 1 95 ? 12.150 1.801 -11.770 1.00 87.12 95 LEU A C 1
ATOM 778 O O . LEU A 1 95 ? 11.156 1.302 -11.256 1.00 87.12 95 LEU A O 1
ATOM 782 N N . ILE A 1 96 ? 13.362 1.715 -11.215 1.00 85.88 96 ILE A N 1
ATOM 783 C CA . ILE A 1 96 ? 13.619 1.017 -9.950 1.00 85.88 96 ILE A CA 1
ATOM 784 C C . ILE A 1 96 ? 12.827 1.657 -8.812 1.00 85.88 96 ILE A C 1
ATOM 786 O O . ILE A 1 96 ? 12.177 0.942 -8.060 1.00 85.88 96 ILE A O 1
ATOM 790 N N . ASN A 1 97 ? 12.843 2.986 -8.678 1.00 85.19 97 ASN A N 1
ATOM 791 C CA . ASN A 1 97 ? 12.102 3.655 -7.604 1.00 85.19 97 ASN A CA 1
ATOM 792 C C . ASN A 1 97 ? 10.578 3.549 -7.792 1.00 85.19 97 ASN A C 1
ATOM 794 O O . ASN A 1 97 ? 9.869 3.315 -6.817 1.00 85.19 97 ASN A O 1
ATOM 798 N N . ILE A 1 98 ? 10.072 3.645 -9.030 1.00 87.94 98 ILE A N 1
ATOM 799 C CA . ILE A 1 98 ? 8.650 3.396 -9.332 1.00 87.94 98 ILE A CA 1
ATOM 800 C C . ILE A 1 98 ? 8.266 1.965 -8.942 1.00 87.94 98 ILE A C 1
ATOM 802 O O . ILE A 1 98 ? 7.245 1.754 -8.287 1.00 87.94 98 ILE A O 1
ATOM 806 N N . PHE A 1 99 ? 9.083 0.984 -9.328 1.00 90.12 99 PHE A N 1
ATOM 807 C CA . PHE A 1 99 ? 8.849 -0.415 -8.994 1.00 90.12 99 PHE A CA 1
ATOM 808 C C . PHE A 1 99 ? 8.884 -0.640 -7.480 1.00 90.12 99 PHE A C 1
ATOM 810 O O . PHE A 1 99 ? 7.952 -1.233 -6.950 1.00 90.12 99 PHE A O 1
ATOM 817 N N . LYS A 1 100 ? 9.895 -0.112 -6.774 1.00 87.19 100 LYS A N 1
ATOM 818 C CA . LYS A 1 100 ? 10.028 -0.215 -5.310 1.00 87.19 100 LYS A CA 1
ATOM 819 C C . LYS A 1 100 ? 8.811 0.342 -4.583 1.00 87.19 100 LYS A C 1
ATOM 821 O O . LYS A 1 100 ? 8.280 -0.321 -3.702 1.00 87.19 100 LYS A O 1
ATOM 826 N N . LEU A 1 101 ? 8.314 1.510 -4.987 1.00 87.50 101 LEU A N 1
ATOM 827 C CA . LEU A 1 101 ? 7.116 2.071 -4.369 1.00 87.50 101 LEU A CA 1
ATOM 828 C C . LEU A 1 101 ? 5.895 1.165 -4.574 1.00 87.50 101 LEU A C 1
ATOM 830 O O . LEU A 1 101 ? 5.157 0.880 -3.633 1.00 87.50 101 LEU A O 1
ATOM 834 N N . LYS A 1 102 ? 5.694 0.678 -5.801 1.00 88.56 102 LYS A N 1
ATOM 835 C CA . LYS A 1 102 ? 4.609 -0.264 -6.101 1.00 88.56 102 LYS A CA 1
ATOM 836 C C . LYS A 1 102 ? 4.755 -1.571 -5.338 1.00 88.56 102 LYS A C 1
ATOM 838 O O . LYS A 1 102 ? 3.742 -2.166 -4.981 1.00 88.56 102 LYS A O 1
ATOM 843 N N . TYR A 1 103 ? 5.986 -2.012 -5.125 1.00 88.94 103 TYR A N 1
ATOM 844 C CA . TYR A 1 103 ? 6.316 -3.205 -4.367 1.00 88.94 103 TYR A CA 1
ATOM 845 C C . TYR A 1 103 ? 5.969 -3.027 -2.884 1.00 88.94 103 TYR A C 1
ATOM 847 O O . TYR A 1 103 ? 5.260 -3.869 -2.349 1.00 88.94 103 TYR A O 1
ATOM 855 N N . PHE A 1 104 ? 6.306 -1.891 -2.258 1.00 87.81 104 PHE A N 1
ATOM 856 C CA . PHE A 1 104 ? 5.913 -1.593 -0.869 1.00 87.81 104 PHE A CA 1
ATOM 857 C C . PHE A 1 104 ? 4.393 -1.633 -0.672 1.00 87.81 104 PHE A C 1
ATOM 859 O O . PHE A 1 104 ? 3.886 -2.190 0.302 1.00 87.81 104 PHE A O 1
ATOM 866 N N . MET A 1 105 ? 3.644 -1.072 -1.623 1.00 88.12 105 MET A N 1
ATOM 867 C CA . MET A 1 105 ? 2.181 -1.071 -1.564 1.00 88.12 105 MET A CA 1
ATOM 868 C C . MET A 1 105 ? 1.597 -2.472 -1.757 1.00 88.12 105 MET A C 1
ATOM 870 O O . MET A 1 105 ? 0.615 -2.813 -1.098 1.00 88.12 105 MET A O 1
ATOM 874 N N . TYR A 1 106 ? 2.205 -3.286 -2.618 1.00 89.25 106 TYR A N 1
ATOM 875 C CA . TYR A 1 106 ? 1.849 -4.692 -2.785 1.00 89.25 106 TYR A CA 1
ATOM 876 C C . TYR A 1 106 ? 2.148 -5.511 -1.517 1.00 89.25 106 TYR A C 1
ATOM 878 O O . TYR A 1 106 ? 1.227 -6.136 -0.988 1.00 89.25 106 TYR A O 1
ATOM 886 N N . GLU A 1 107 ? 3.364 -5.423 -0.961 1.00 86.62 107 GLU A N 1
ATOM 887 C CA . GLU A 1 107 ? 3.773 -6.123 0.271 1.00 86.62 107 GLU A CA 1
ATOM 888 C C . GLU A 1 107 ? 2.851 -5.794 1.448 1.00 86.62 107 GLU A C 1
ATOM 890 O O . GLU A 1 107 ? 2.499 -6.676 2.230 1.00 86.62 107 GLU A O 1
ATOM 895 N N . SER A 1 108 ? 2.368 -4.549 1.536 1.00 86.75 108 SER A N 1
ATOM 896 C CA . SER A 1 108 ? 1.418 -4.131 2.578 1.00 86.75 108 SER A CA 1
ATOM 897 C C . SER A 1 108 ? 0.070 -4.862 2.547 1.00 86.75 108 SER A C 1
ATOM 899 O O . SER A 1 108 ? -0.714 -4.757 3.489 1.00 86.75 108 SER A O 1
ATOM 901 N N . THR A 1 109 ? -0.215 -5.586 1.465 1.00 85.94 109 THR A N 1
ATOM 902 C CA . THR A 1 109 ? -1.443 -6.361 1.255 1.00 85.94 109 THR A CA 1
ATOM 903 C C . THR A 1 109 ? -1.169 -7.806 0.844 1.00 85.94 109 THR A C 1
ATOM 905 O O . THR A 1 109 ? -2.091 -8.508 0.436 1.00 85.94 109 THR A O 1
ATOM 908 N N . GLN A 1 110 ? 0.082 -8.256 0.933 1.00 82.88 110 GLN A N 1
ATOM 909 C CA . GLN A 1 110 ? 0.450 -9.629 0.629 1.00 82.88 110 GLN A CA 1
ATOM 910 C C . GLN A 1 110 ? 0.239 -10.500 1.870 1.00 82.88 110 GLN A C 1
ATOM 912 O O . GLN A 1 110 ? 0.696 -10.178 2.970 1.00 82.88 110 GLN A O 1
ATOM 917 N N . ALA A 1 111 ? -0.425 -11.643 1.699 1.00 74.12 111 ALA A N 1
ATOM 918 C CA . ALA A 1 111 ? -0.434 -12.673 2.725 1.00 74.12 111 ALA A CA 1
ATOM 919 C C . ALA A 1 111 ? 0.950 -13.337 2.787 1.00 74.12 111 ALA A C 1
ATOM 921 O O . ALA A 1 111 ? 1.407 -13.958 1.828 1.00 74.12 111 ALA A O 1
ATOM 922 N N . VAL A 1 112 ? 1.633 -13.219 3.925 1.00 67.25 112 VAL A N 1
ATOM 923 C CA . VAL A 1 112 ? 2.921 -13.890 4.120 1.00 67.25 112 VAL A CA 1
ATOM 924 C C . VAL A 1 112 ? 2.728 -15.403 4.161 1.00 67.25 112 VAL A C 1
ATOM 926 O O . VAL A 1 112 ? 2.050 -15.928 5.047 1.00 67.25 112 VAL A O 1
ATOM 929 N N . ASN A 1 113 ? 3.386 -16.112 3.240 1.00 63.62 113 ASN A N 1
ATOM 930 C CA . ASN A 1 113 ? 3.474 -17.565 3.291 1.00 63.62 113 ASN A CA 1
ATOM 931 C C . ASN A 1 113 ? 4.439 -17.987 4.409 1.00 63.62 113 ASN A C 1
ATOM 933 O O . ASN A 1 113 ? 5.656 -17.831 4.312 1.00 63.62 113 ASN A O 1
ATOM 937 N N . THR A 1 114 ? 3.877 -18.552 5.470 1.00 56.41 114 THR A N 1
ATOM 938 C CA . THR A 1 114 ? 4.565 -18.906 6.718 1.00 56.41 114 THR A CA 1
ATOM 939 C C . THR A 1 114 ? 5.635 -19.983 6.547 1.00 56.41 114 THR A C 1
ATOM 941 O O . THR A 1 114 ? 6.557 -20.061 7.362 1.00 56.41 114 THR A O 1
ATOM 944 N N . VAL A 1 115 ? 5.532 -20.786 5.483 1.00 52.56 115 VAL A N 1
ATOM 945 C CA . VAL A 1 115 ? 6.478 -21.858 5.148 1.00 52.56 115 VAL A CA 1
ATOM 946 C C . VAL A 1 115 ? 7.766 -21.290 4.551 1.00 52.56 115 VAL A C 1
ATOM 948 O O . VAL A 1 115 ? 8.845 -21.805 4.824 1.00 52.56 115 VAL A O 1
ATOM 951 N N . ASN A 1 116 ? 7.660 -20.203 3.783 1.00 55.72 116 ASN A N 1
ATOM 952 C CA . ASN A 1 116 ? 8.775 -19.646 3.014 1.00 55.72 116 ASN A CA 1
ATOM 953 C C . ASN A 1 116 ? 9.282 -18.304 3.556 1.00 55.72 116 ASN A C 1
ATOM 955 O O . ASN A 1 116 ? 10.285 -17.794 3.063 1.00 55.72 116 ASN A O 1
ATOM 959 N N . TYR A 1 117 ? 8.612 -17.724 4.554 1.00 68.31 117 TYR A N 1
ATOM 960 C CA . TYR A 1 117 ? 9.064 -16.478 5.156 1.00 68.31 117 TYR A CA 1
ATOM 961 C C . TYR A 1 117 ? 10.350 -16.683 5.956 1.00 68.31 117 TYR A C 1
ATOM 963 O O . TYR A 1 117 ? 10.394 -17.462 6.917 1.00 68.31 117 TYR A O 1
ATOM 971 N N . GLN A 1 118 ? 11.376 -15.927 5.579 1.00 66.69 118 GLN A N 1
ATOM 972 C CA . GLN A 1 118 ? 12.649 -15.845 6.277 1.00 66.69 118 GLN A CA 1
ATOM 973 C C . GLN A 1 118 ? 12.897 -14.389 6.654 1.00 66.69 118 GLN A C 1
ATOM 975 O O . GLN A 1 118 ? 12.772 -13.491 5.821 1.00 66.69 118 GLN A O 1
ATOM 980 N N . ILE A 1 119 ? 13.214 -14.169 7.929 1.00 74.19 119 ILE A N 1
ATOM 981 C CA . ILE A 1 119 ? 13.727 -12.880 8.390 1.00 74.19 119 ILE A CA 1
ATOM 982 C C . ILE A 1 119 ? 15.124 -12.737 7.785 1.00 74.19 119 ILE A C 1
ATOM 984 O O . ILE A 1 119 ? 15.867 -13.715 7.726 1.00 74.19 119 ILE A O 1
ATOM 988 N N . ASN A 1 120 ? 15.458 -11.546 7.298 1.00 74.31 120 ASN A N 1
ATOM 989 C CA . ASN A 1 120 ? 16.772 -11.271 6.725 1.00 74.31 120 ASN A CA 1
ATOM 990 C C . ASN A 1 120 ? 17.873 -11.609 7.744 1.00 74.31 120 ASN A C 1
ATOM 992 O O . ASN A 1 120 ? 17.799 -11.149 8.880 1.00 74.31 120 ASN A O 1
ATOM 996 N N . ASP A 1 121 ? 18.902 -12.357 7.342 1.00 69.38 121 ASP A N 1
ATOM 997 C CA . ASP A 1 121 ? 19.978 -12.811 8.235 1.00 69.38 121 ASP A CA 1
ATOM 998 C C . ASP A 1 121 ? 20.658 -11.658 8.989 1.00 69.38 121 ASP A C 1
ATOM 1000 O O . ASP A 1 121 ? 20.996 -11.809 10.161 1.00 69.38 121 ASP A O 1
ATOM 1004 N N . LYS A 1 122 ? 20.780 -10.483 8.353 1.00 72.88 122 LYS A N 1
ATOM 1005 C CA . LYS A 1 122 ? 21.301 -9.263 8.995 1.00 72.88 122 LYS A CA 1
ATOM 1006 C C . LYS A 1 122 ? 20.398 -8.748 10.115 1.00 72.88 122 LYS A C 1
ATOM 1008 O O . LYS A 1 122 ? 20.877 -8.297 11.146 1.00 72.88 122 LYS A O 1
ATOM 1013 N N . ASP A 1 123 ? 19.088 -8.817 9.905 1.00 70.94 123 ASP A N 1
ATOM 1014 C CA . ASP A 1 123 ? 18.086 -8.392 10.883 1.00 70.94 123 ASP A CA 1
ATOM 1015 C C . ASP A 1 123 ? 17.983 -9.414 12.028 1.00 70.94 123 ASP A C 1
ATOM 1017 O O . ASP A 1 123 ? 17.837 -9.048 13.191 1.00 70.94 123 ASP A O 1
ATOM 1021 N N . ILE A 1 124 ? 18.169 -10.707 11.731 1.00 74.12 124 ILE A N 1
ATOM 1022 C CA . ILE A 1 124 ? 18.347 -11.727 12.771 1.00 74.12 124 ILE A CA 1
ATOM 1023 C C . ILE A 1 124 ? 19.596 -11.422 13.595 1.00 74.12 124 ILE A C 1
ATOM 1025 O O . ILE A 1 124 ? 19.535 -11.473 14.810 1.00 74.12 124 ILE A O 1
ATOM 1029 N N . GLU A 1 125 ? 20.727 -11.112 12.969 1.00 74.06 125 GLU A N 1
ATOM 1030 C CA . GLU A 1 125 ? 21.974 -10.850 13.688 1.00 74.06 125 GLU A CA 1
ATOM 1031 C C . GLU A 1 125 ? 21.908 -9.595 14.567 1.00 74.06 125 GLU A C 1
ATOM 1033 O O . GLU A 1 125 ? 22.281 -9.663 15.735 1.00 74.06 125 GLU A O 1
ATOM 1038 N N . HIS A 1 126 ? 21.374 -8.491 14.042 1.00 73.75 126 HIS A N 1
ATOM 1039 C CA . HIS A 1 126 ? 21.328 -7.210 14.747 1.00 73.75 126 HIS A CA 1
ATOM 1040 C C . HIS A 1 126 ? 20.181 -7.118 15.765 1.00 73.75 126 HIS A C 1
ATOM 1042 O O . HIS A 1 126 ? 20.357 -6.647 16.886 1.00 73.75 126 HIS A O 1
ATOM 1048 N N . ASN A 1 127 ? 18.975 -7.550 15.385 1.00 74.62 127 ASN A N 1
ATOM 1049 C CA . ASN A 1 127 ? 17.759 -7.265 16.151 1.00 74.62 127 ASN A CA 1
ATOM 1050 C C . ASN A 1 127 ? 17.194 -8.484 16.878 1.00 74.62 127 ASN A C 1
ATOM 1052 O O . ASN A 1 127 ? 16.588 -8.325 17.940 1.00 74.62 127 ASN A O 1
ATOM 1056 N N . TYR A 1 128 ? 17.397 -9.687 16.338 1.00 78.62 128 TYR A N 1
ATOM 1057 C CA . TYR A 1 128 ? 16.791 -10.919 16.847 1.00 78.62 128 TYR A CA 1
ATOM 1058 C C . TYR A 1 128 ? 17.820 -12.029 17.081 1.00 78.62 128 TYR A C 1
ATOM 1060 O O . TYR A 1 128 ? 17.550 -13.202 16.808 1.00 78.62 128 TYR A O 1
ATOM 1068 N N . GLY A 1 129 ? 19.015 -11.668 17.562 1.00 69.31 129 GLY A N 1
ATOM 1069 C CA . GLY A 1 129 ? 20.109 -12.621 17.766 1.00 69.31 129 GLY A CA 1
ATOM 1070 C C . GLY A 1 129 ? 19.729 -13.735 18.741 1.00 69.31 129 GLY A C 1
ATOM 1071 O O . GLY A 1 129 ? 20.221 -14.855 18.625 1.00 69.31 129 GLY A O 1
ATOM 1072 N N . ASP A 1 130 ? 18.776 -13.451 19.632 1.00 71.31 130 ASP A N 1
ATOM 1073 C CA . ASP A 1 130 ? 18.179 -14.381 20.590 1.00 71.31 130 ASP A CA 1
ATOM 1074 C C . ASP A 1 130 ? 17.328 -15.485 19.952 1.00 71.31 130 ASP A C 1
ATOM 1076 O O . ASP A 1 130 ? 16.976 -16.452 20.626 1.00 71.31 130 ASP A O 1
ATOM 1080 N N . LEU A 1 131 ? 17.022 -15.377 18.656 1.00 69.31 131 LEU A N 1
ATOM 1081 C CA . LEU A 1 131 ? 16.423 -16.454 17.870 1.00 69.31 131 LEU A CA 1
ATOM 1082 C C . LEU A 1 131 ? 17.439 -17.517 17.424 1.00 69.31 131 LEU A C 1
ATOM 1084 O O . LEU A 1 131 ? 17.012 -18.569 16.946 1.00 69.31 131 LEU A O 1
ATOM 1088 N N . LYS A 1 132 ? 18.752 -17.262 17.527 1.00 69.69 132 LYS A N 1
ATOM 1089 C CA . LYS A 1 132 ? 19.791 -18.255 17.211 1.00 69.69 132 LYS A CA 1
ATOM 1090 C C . LYS A 1 132 ? 20.032 -19.160 18.427 1.00 69.69 132 LYS A C 1
ATOM 1092 O O . LYS A 1 132 ? 20.133 -18.681 19.552 1.00 69.69 132 LYS A O 1
ATOM 1097 N N . ASP A 1 133 ? 20.184 -20.463 18.187 1.00 58.62 133 ASP A N 1
ATOM 1098 C CA . ASP A 1 133 ? 20.420 -21.466 19.243 1.00 58.62 133 ASP A CA 1
ATOM 1099 C C . ASP A 1 133 ? 21.721 -21.213 20.039 1.00 58.62 133 ASP A C 1
ATOM 1101 O O . ASP A 1 133 ? 21.819 -21.595 21.204 1.00 58.62 133 ASP A O 1
ATOM 1105 N N . ASP A 1 134 ? 22.688 -20.514 19.435 1.00 56.91 134 ASP A N 1
ATOM 1106 C CA . ASP A 1 134 ? 24.001 -20.188 20.012 1.00 56.91 134 ASP A CA 1
ATOM 1107 C C . ASP A 1 134 ? 24.036 -18.801 20.697 1.00 56.91 134 ASP A C 1
ATOM 1109 O O . ASP A 1 134 ? 25.087 -18.161 20.790 1.00 56.91 134 ASP A O 1
ATOM 1113 N N . TYR A 1 135 ? 22.886 -18.293 21.155 1.00 48.81 135 TYR A N 1
ATOM 1114 C CA . TYR A 1 135 ? 22.796 -16.984 21.804 1.00 48.81 135 TYR A CA 1
ATOM 1115 C C . TYR A 1 135 ? 23.504 -16.964 23.169 1.00 48.81 135 TYR A C 1
ATOM 1117 O O . TYR A 1 135 ? 22.981 -17.441 24.181 1.00 48.81 135 TYR A O 1
ATOM 1125 N N . ASN A 1 136 ? 24.696 -16.366 23.213 1.00 53.41 136 ASN A N 1
ATOM 1126 C CA . ASN A 1 136 ? 25.463 -16.181 24.441 1.00 53.41 136 ASN A CA 1
ATOM 1127 C C . ASN A 1 136 ? 25.067 -14.879 25.151 1.00 53.41 136 ASN A C 1
ATOM 1129 O O . ASN A 1 136 ? 25.384 -13.784 24.708 1.00 53.41 136 ASN A O 1
ATOM 1133 N N . LEU A 1 137 ? 24.445 -15.006 26.327 1.00 51.91 137 LEU A N 1
ATOM 1134 C CA . LEU A 1 137 ? 24.091 -13.884 27.214 1.00 51.91 137 LEU A CA 1
ATOM 1135 C C . LEU A 1 137 ? 25.298 -13.093 27.751 1.00 51.91 137 LEU A C 1
ATOM 1137 O O . LEU A 1 137 ? 25.115 -12.005 28.284 1.00 51.91 137 LEU A O 1
ATOM 1141 N N . ILE A 1 138 ? 26.504 -13.655 27.659 1.00 50.56 138 ILE A N 1
ATOM 1142 C CA . ILE A 1 138 ? 27.721 -13.096 28.262 1.00 50.56 138 ILE A CA 1
ATOM 1143 C C . ILE A 1 138 ? 28.369 -12.046 27.346 1.00 50.56 138 ILE A C 1
ATOM 1145 O O . ILE A 1 138 ? 28.990 -11.121 27.849 1.00 50.56 138 ILE A O 1
ATOM 1149 N N . SER A 1 139 ? 28.170 -12.114 26.024 1.00 49.97 139 SER A N 1
ATOM 1150 C CA . SER A 1 139 ? 28.803 -11.175 25.081 1.00 49.97 139 SER A CA 1
ATOM 1151 C C . SER A 1 139 ? 28.149 -9.790 25.024 1.00 49.97 139 SER A C 1
ATOM 1153 O O . SER A 1 139 ? 28.686 -8.912 24.369 1.00 49.97 139 SER A O 1
ATOM 1155 N N . LEU A 1 140 ? 26.998 -9.600 25.679 1.00 46.31 140 LEU A N 1
ATOM 1156 C CA . LEU A 1 140 ? 26.282 -8.316 25.747 1.00 46.31 140 LEU A CA 1
ATOM 1157 C C . LEU A 1 140 ? 26.715 -7.439 26.930 1.00 46.31 140 LEU A C 1
ATOM 1159 O O . LEU A 1 140 ? 26.352 -6.274 26.978 1.00 46.31 140 LEU A O 1
ATOM 1163 N N . VAL A 1 141 ? 27.460 -7.985 27.899 1.00 41.56 141 VAL A N 1
ATOM 1164 C CA . VAL A 1 141 ? 27.897 -7.209 29.077 1.00 41.56 141 VAL A CA 1
ATOM 1165 C C . VAL A 1 141 ? 29.093 -6.305 28.742 1.00 41.56 141 VAL A C 1
ATOM 1167 O O . VAL A 1 141 ? 29.315 -5.321 29.437 1.00 41.56 141 VAL A O 1
ATOM 1170 N N . ASP A 1 142 ? 29.799 -6.589 27.643 1.00 40.03 142 ASP A N 1
ATOM 1171 C CA . ASP A 1 142 ? 30.956 -5.815 27.176 1.00 40.03 142 ASP A CA 1
ATOM 1172 C C . ASP A 1 142 ? 30.630 -4.876 25.992 1.00 40.03 142 ASP A C 1
ATOM 1174 O O . ASP A 1 142 ? 31.544 -4.285 25.424 1.00 40.03 142 ASP A O 1
ATOM 1178 N N . SER A 1 143 ? 29.357 -4.733 25.590 1.00 42.00 143 SER A N 1
ATOM 1179 C CA . SER A 1 143 ? 28.961 -3.971 24.387 1.00 42.00 143 SER A CA 1
ATOM 1180 C C . SER A 1 143 ? 28.021 -2.786 24.641 1.00 42.00 143 SER A C 1
ATOM 1182 O O . SER A 1 143 ? 27.482 -2.240 23.687 1.00 42.00 143 SER A O 1
ATOM 1184 N N . ASP A 1 144 ? 27.779 -2.402 25.898 1.00 38.56 144 ASP A N 1
ATOM 1185 C CA . ASP A 1 144 ? 26.865 -1.292 26.231 1.00 38.56 144 ASP A CA 1
ATOM 1186 C C . ASP A 1 144 ? 27.545 0.098 26.232 1.00 38.56 144 ASP A C 1
ATOM 1188 O O . ASP A 1 144 ? 26.874 1.084 26.534 1.00 38.56 144 ASP A O 1
ATOM 1192 N N . ASP A 1 145 ? 28.833 0.206 25.870 1.00 38.78 145 ASP A N 1
ATOM 1193 C CA . ASP A 1 145 ? 29.589 1.472 25.962 1.00 38.78 145 ASP A CA 1
ATOM 1194 C C . ASP A 1 145 ? 30.162 2.040 24.646 1.00 38.78 145 ASP A C 1
ATOM 1196 O O . ASP A 1 145 ? 30.738 3.120 24.692 1.00 38.78 145 ASP A O 1
ATOM 1200 N N . ASP A 1 146 ? 29.945 1.436 23.473 1.00 41.25 146 ASP A N 1
ATOM 1201 C CA . ASP A 1 146 ? 30.325 2.051 22.187 1.00 41.25 146 ASP A CA 1
ATOM 1202 C C . ASP A 1 146 ? 29.326 1.655 21.082 1.00 41.25 146 ASP A C 1
ATOM 1204 O O . ASP A 1 146 ? 29.180 0.470 20.802 1.00 41.25 146 ASP A O 1
ATOM 1208 N N . ASP A 1 147 ? 28.602 2.640 20.524 1.00 36.38 147 ASP A N 1
ATOM 1209 C CA . ASP A 1 147 ? 28.242 2.781 19.092 1.00 36.38 147 ASP A CA 1
ATOM 1210 C C . ASP A 1 147 ? 27.092 3.804 18.904 1.00 36.38 147 ASP A C 1
ATOM 1212 O O . ASP A 1 147 ? 25.948 3.473 18.587 1.00 36.38 147 ASP A O 1
ATOM 1216 N N . ASP A 1 148 ? 27.415 5.093 19.076 1.00 41.03 148 ASP A N 1
ATOM 1217 C CA . ASP A 1 148 ? 26.852 6.140 18.214 1.00 41.03 148 ASP A CA 1
ATOM 1218 C C . ASP A 1 148 ? 27.694 6.116 16.927 1.00 41.03 148 ASP A C 1
ATOM 1220 O O . ASP A 1 148 ? 28.764 6.718 16.897 1.00 41.03 148 ASP A O 1
ATOM 1224 N N . ASP A 1 149 ? 27.253 5.397 15.891 1.00 34.00 149 ASP A N 1
ATOM 1225 C CA . ASP A 1 149 ? 27.564 5.732 14.494 1.00 34.00 149 ASP A CA 1
ATOM 1226 C C . ASP A 1 149 ? 26.637 4.989 13.506 1.00 34.00 149 ASP A C 1
ATOM 1228 O O . ASP A 1 149 ? 26.501 3.766 13.491 1.00 34.00 149 ASP A O 1
ATOM 1232 N N . ASP A 1 150 ? 25.988 5.787 12.659 1.00 36.84 150 ASP A N 1
ATOM 1233 C CA . ASP A 1 150 ? 25.047 5.421 11.602 1.00 36.84 150 ASP A CA 1
ATOM 1234 C C . ASP A 1 150 ? 25.638 4.452 10.551 1.00 36.84 150 ASP A C 1
ATOM 1236 O O . ASP A 1 150 ? 26.423 4.854 9.687 1.00 36.84 150 ASP A O 1
ATOM 1240 N N . ASP A 1 151 ? 25.172 3.198 10.514 1.00 32.28 151 ASP A N 1
ATOM 1241 C CA . ASP A 1 151 ? 25.577 2.211 9.496 1.00 32.28 151 ASP A CA 1
ATOM 1242 C C . ASP A 1 151 ? 24.510 1.997 8.398 1.00 32.28 151 ASP A C 1
ATOM 1244 O O . ASP A 1 151 ? 23.972 0.906 8.190 1.00 32.28 151 ASP A O 1
ATOM 1248 N N . PHE A 1 152 ? 24.187 3.063 7.650 1.00 36.66 152 PHE A N 1
ATOM 1249 C CA . PHE A 1 152 ? 23.437 2.948 6.382 1.00 36.66 152 PHE A CA 1
ATOM 1250 C C . PHE A 1 152 ? 24.176 3.517 5.154 1.00 36.66 152 PHE A C 1
ATOM 1252 O O . PHE A 1 152 ? 23.682 3.373 4.035 1.00 36.66 152 PHE A O 1
ATOM 1259 N N . ASP A 1 153 ? 25.372 4.107 5.308 1.00 34.47 153 ASP A N 1
ATOM 1260 C CA . ASP A 1 153 ? 25.975 4.950 4.255 1.00 34.47 153 ASP A CA 1
ATOM 1261 C C . ASP A 1 153 ? 27.366 4.525 3.735 1.00 34.47 153 ASP A C 1
ATOM 1263 O O . ASP A 1 153 ? 28.129 5.338 3.215 1.00 34.47 153 ASP A O 1
ATOM 1267 N N . LYS A 1 154 ? 27.716 3.230 3.776 1.00 30.73 154 LYS A N 1
ATOM 1268 C CA . LYS A 1 154 ? 28.970 2.724 3.168 1.00 30.73 154 LYS A CA 1
ATOM 1269 C C . LYS A 1 154 ? 28.761 1.827 1.947 1.00 30.73 154 LYS A C 1
ATOM 1271 O O . LYS A 1 154 ? 29.169 0.671 1.906 1.00 30.73 154 LYS A O 1
ATOM 1276 N N . VAL A 1 155 ? 28.258 2.433 0.870 1.00 30.00 155 VAL A N 1
ATOM 1277 C CA . VAL A 1 155 ? 28.747 2.152 -0.491 1.00 30.00 155 VAL A CA 1
ATOM 1278 C C . VAL A 1 155 ? 28.995 3.503 -1.177 1.00 30.00 155 VAL A C 1
ATOM 1280 O O . VAL A 1 155 ? 28.045 4.227 -1.439 1.00 30.00 155 VAL A O 1
ATOM 1283 N N . TYR A 1 156 ? 30.270 3.781 -1.499 1.00 27.98 156 TYR A N 1
ATOM 1284 C CA . TYR A 1 156 ? 30.847 4.910 -2.271 1.00 27.98 156 TYR A CA 1
ATOM 1285 C C . TYR A 1 156 ? 31.504 6.077 -1.493 1.00 27.98 156 TYR A C 1
ATOM 1287 O O . TYR A 1 156 ? 30.961 7.172 -1.462 1.00 27.98 156 TYR A O 1
ATOM 1295 N N . GLN A 1 157 ? 32.773 5.927 -1.078 1.00 27.48 157 GLN A N 1
ATOM 1296 C CA . GLN A 1 157 ? 33.956 6.538 -1.737 1.00 27.48 157 GLN A CA 1
ATOM 1297 C C . GLN A 1 157 ? 35.271 6.260 -0.971 1.00 27.48 157 GLN A C 1
ATOM 1299 O O . GLN A 1 157 ? 35.280 6.106 0.242 1.00 27.48 157 GLN A O 1
ATOM 1304 N N . ASN A 1 158 ? 36.372 6.169 -1.729 1.00 25.81 158 ASN A N 1
ATOM 1305 C CA . ASN A 1 158 ? 37.744 5.844 -1.307 1.00 25.81 158 ASN A CA 1
ATOM 1306 C C . ASN A 1 158 ? 38.630 7.090 -1.074 1.00 25.81 158 ASN A C 1
ATOM 1308 O O . ASN A 1 158 ? 38.401 8.116 -1.718 1.00 25.81 158 ASN A O 1
ATOM 1312 N N . ASN A 1 159 ? 39.748 6.837 -0.362 1.00 26.02 159 ASN A N 1
ATOM 1313 C CA . ASN A 1 159 ? 41.025 7.579 -0.192 1.00 26.02 159 ASN A CA 1
ATOM 1314 C C . ASN A 1 159 ? 41.043 8.537 1.014 1.00 26.02 159 ASN A C 1
ATOM 1316 O O . ASN A 1 159 ? 40.093 9.292 1.174 1.00 26.02 159 ASN A O 1
ATOM 1320 N N . SER A 1 160 ? 42.059 8.633 1.885 1.00 25.67 160 SER A N 1
ATOM 1321 C CA . SER A 1 160 ? 43.484 8.203 1.983 1.00 25.67 160 SER A CA 1
ATOM 1322 C C . SER A 1 160 ? 43.944 8.643 3.400 1.00 25.67 160 SER A C 1
ATOM 1324 O O . SER A 1 160 ? 43.541 9.736 3.791 1.00 25.67 160 SER A O 1
ATOM 1326 N N . ASP A 1 161 ? 44.557 7.836 4.275 1.00 24.06 161 ASP A N 1
ATOM 1327 C CA . ASP A 1 161 ? 46.001 7.544 4.498 1.00 24.06 161 ASP A CA 1
ATOM 1328 C C . ASP A 1 161 ? 46.394 7.936 5.951 1.00 24.06 161 ASP A C 1
ATOM 1330 O O . ASP A 1 161 ? 45.949 8.979 6.427 1.00 24.06 161 ASP A O 1
ATOM 1334 N N . ASP A 1 162 ? 47.256 7.109 6.576 1.00 25.95 162 ASP A N 1
ATOM 1335 C CA . ASP A 1 162 ? 48.134 7.346 7.754 1.00 25.95 162 ASP A CA 1
ATOM 1336 C C . ASP A 1 162 ? 47.484 7.519 9.160 1.00 25.95 162 ASP A C 1
ATOM 1338 O O . ASP A 1 162 ? 46.480 8.198 9.312 1.00 25.95 162 ASP A O 1
ATOM 1342 N N . ASP A 1 163 ? 47.981 7.006 10.298 1.00 25.72 163 ASP A N 1
ATOM 1343 C CA . ASP A 1 163 ? 49.168 6.226 10.689 1.00 25.72 163 ASP A CA 1
ATOM 1344 C C . ASP A 1 163 ? 49.024 5.797 12.186 1.00 25.72 163 ASP A C 1
ATOM 1346 O O . ASP A 1 163 ? 48.412 6.505 12.983 1.00 25.72 163 ASP A O 1
ATOM 1350 N N . MET A 1 164 ? 49.599 4.634 12.523 1.00 25.53 164 MET A N 1
ATOM 1351 C CA . MET A 1 164 ? 50.099 4.093 13.813 1.00 25.53 164 MET A CA 1
ATOM 1352 C C . MET A 1 164 ? 49.492 4.445 15.199 1.00 25.53 164 MET A C 1
ATOM 1354 O O . MET A 1 164 ? 49.694 5.533 15.730 1.00 25.53 164 MET A O 1
ATOM 1358 N N . GLY A 1 165 ? 49.135 3.380 15.943 1.00 23.45 165 GLY A N 1
ATOM 1359 C CA . GLY A 1 165 ? 50.033 2.888 17.009 1.00 23.45 165 GLY A CA 1
ATOM 1360 C C . GLY A 1 165 ? 49.444 2.495 18.383 1.00 23.45 165 GLY A C 1
ATOM 1361 O O . GLY A 1 165 ? 48.694 3.258 18.976 1.00 23.45 165 GLY A O 1
ATOM 1362 N N . ILE A 1 166 ? 49.999 1.389 18.929 1.00 26.58 166 ILE A N 1
ATOM 1363 C CA . ILE A 1 166 ? 50.178 1.002 20.363 1.00 26.58 166 ILE A CA 1
ATOM 1364 C C . ILE A 1 166 ? 49.091 0.045 20.933 1.00 26.58 166 ILE A C 1
ATOM 1366 O O . ILE A 1 166 ? 47.957 0.454 21.127 1.00 26.58 166 ILE A O 1
ATOM 1370 N N . ASN A 1 167 ? 49.318 -1.285 21.021 1.00 23.81 167 ASN A N 1
ATOM 1371 C CA . ASN A 1 167 ? 49.995 -2.091 22.082 1.00 23.81 167 ASN A CA 1
ATOM 1372 C C . ASN A 1 167 ? 49.392 -1.868 23.495 1.00 23.81 167 ASN A C 1
ATOM 1374 O O . ASN A 1 167 ? 49.358 -0.742 23.965 1.00 23.81 167 ASN A O 1
ATOM 1378 N N . VAL A 1 168 ? 48.912 -2.873 24.238 1.00 28.08 168 VAL A N 1
ATOM 1379 C CA . VAL A 1 168 ? 49.689 -3.828 25.065 1.00 28.08 168 VAL A CA 1
ATOM 1380 C C . VAL A 1 168 ? 48.675 -4.701 25.848 1.00 28.08 168 VAL A C 1
ATOM 1382 O O . VAL A 1 168 ? 47.723 -4.140 26.380 1.00 28.08 168 VAL A O 1
ATOM 1385 N N . ASP A 1 169 ? 48.909 -6.024 25.877 1.00 23.02 169 ASP A N 1
ATOM 1386 C CA . ASP A 1 169 ? 48.945 -6.990 27.009 1.00 23.02 169 ASP A CA 1
ATOM 1387 C C . ASP A 1 169 ? 48.014 -6.790 28.234 1.00 23.02 169 ASP A C 1
ATOM 1389 O O . ASP A 1 169 ? 47.806 -5.679 28.698 1.00 23.02 169 ASP A O 1
ATOM 1393 N N . ALA A 1 170 ? 47.528 -7.791 28.971 1.00 27.72 170 ALA A N 1
ATOM 1394 C CA . ALA A 1 170 ? 47.563 -9.253 28.978 1.00 27.72 170 ALA A CA 1
ATOM 1395 C C . ALA A 1 170 ? 46.757 -9.708 30.226 1.00 27.72 170 ALA A C 1
ATOM 1397 O O . ALA A 1 170 ? 46.324 -8.874 31.022 1.00 27.72 170 ALA A O 1
ATOM 1398 N N . ASP A 1 171 ? 46.688 -11.030 30.415 1.00 24.64 171 ASP A N 1
ATOM 1399 C CA . ASP A 1 171 ? 46.465 -11.750 31.682 1.00 24.64 171 ASP A CA 1
ATOM 1400 C C . ASP A 1 171 ? 45.015 -11.925 32.156 1.00 24.64 171 ASP A C 1
ATOM 1402 O O . ASP A 1 171 ? 44.201 -11.016 32.095 1.00 24.64 171 ASP A O 1
ATOM 1406 N N . ALA A 1 172 ? 44.612 -13.038 32.766 1.00 27.06 172 ALA A N 1
ATOM 1407 C CA . ALA A 1 172 ? 45.083 -14.424 32.871 1.00 27.06 172 ALA A CA 1
ATOM 1408 C C . ALA A 1 172 ? 44.020 -15.156 33.724 1.00 27.06 172 ALA A C 1
ATOM 1410 O O . ALA A 1 172 ? 43.423 -14.516 34.584 1.00 27.06 172 ALA A O 1
ATOM 1411 N N . ASP A 1 173 ? 43.874 -16.475 33.525 1.00 25.47 173 ASP A N 1
ATOM 1412 C CA . ASP A 1 173 ? 43.500 -17.507 34.521 1.00 25.47 173 ASP A CA 1
ATOM 1413 C C . ASP A 1 173 ? 42.209 -17.352 35.370 1.00 25.47 173 ASP A C 1
ATOM 1415 O O . ASP A 1 173 ? 41.909 -16.318 35.943 1.00 25.47 173 ASP A O 1
ATOM 1419 N N . ALA A 1 174 ? 41.415 -18.372 35.694 1.00 26.72 174 ALA A N 1
ATOM 1420 C CA . ALA A 1 174 ? 41.388 -19.810 35.462 1.00 26.72 174 ALA A CA 1
ATOM 1421 C C . ALA A 1 174 ? 40.127 -20.358 36.182 1.00 26.72 174 ALA A C 1
ATOM 1423 O O . ALA A 1 174 ? 39.599 -19.724 37.097 1.00 26.72 174 ALA A O 1
ATOM 1424 N N . ASN A 1 175 ? 39.791 -21.606 35.853 1.00 26.78 175 ASN A N 1
ATOM 1425 C CA . ASN A 1 175 ? 39.132 -22.632 36.674 1.00 26.78 175 ASN A CA 1
ATOM 1426 C C . ASN A 1 175 ? 37.648 -22.962 36.447 1.00 26.78 175 ASN A C 1
ATOM 1428 O O . ASN A 1 175 ? 36.722 -22.221 36.764 1.00 26.78 175 ASN A O 1
ATOM 1432 N N . ASP A 1 176 ? 37.522 -24.201 35.967 1.00 29.14 176 ASP A N 1
ATOM 1433 C CA . ASP A 1 176 ? 36.382 -25.097 35.881 1.00 29.14 176 ASP A CA 1
ATOM 1434 C C . ASP A 1 176 ? 35.587 -25.247 37.183 1.00 29.14 176 ASP A C 1
ATOM 1436 O O . ASP A 1 176 ? 36.166 -25.382 38.258 1.00 29.14 176 ASP A O 1
ATOM 1440 N N . GLU A 1 177 ? 34.274 -25.452 37.048 1.00 27.77 177 GLU A N 1
ATOM 1441 C CA . GLU A 1 177 ? 33.571 -26.484 37.819 1.00 27.77 177 GLU A CA 1
ATOM 1442 C C . GLU A 1 177 ? 32.349 -27.011 37.042 1.00 27.77 177 GLU A C 1
ATOM 1444 O O . GLU A 1 177 ? 31.356 -26.324 36.797 1.00 27.77 177 GLU A O 1
ATOM 1449 N N . GLN A 1 178 ? 32.448 -28.275 36.620 1.00 28.03 178 GLN A N 1
ATOM 1450 C CA . GLN A 1 178 ? 31.394 -29.041 35.960 1.00 28.03 178 GLN A CA 1
ATOM 1451 C C . GLN A 1 178 ? 30.214 -29.286 36.907 1.00 28.03 178 GLN A C 1
ATOM 1453 O O . GLN A 1 178 ? 30.336 -30.018 37.888 1.00 28.03 178 GLN A O 1
ATOM 1458 N N . THR A 1 179 ? 29.026 -28.813 36.530 1.00 27.75 179 THR A N 1
ATOM 1459 C CA . THR A 1 179 ? 27.759 -29.409 36.974 1.00 27.75 179 THR A CA 1
ATOM 1460 C C . THR A 1 179 ? 26.916 -29.782 35.758 1.00 27.75 179 THR A C 1
ATOM 1462 O O . THR A 1 179 ? 26.290 -28.964 35.094 1.00 27.75 179 THR A O 1
ATOM 1465 N N . VAL A 1 180 ? 26.936 -31.076 35.438 1.00 28.67 180 VAL A N 1
ATOM 1466 C CA . VAL A 1 180 ? 26.068 -31.705 34.442 1.00 28.67 180 VAL A CA 1
ATOM 1467 C C . VAL A 1 180 ? 24.692 -31.912 35.072 1.00 28.67 180 VAL A C 1
ATOM 1469 O O . VAL A 1 180 ? 24.551 -32.788 35.920 1.00 28.67 180 VAL A O 1
ATOM 1472 N N . GLN A 1 181 ? 23.669 -31.178 34.624 1.00 25.70 181 GLN A N 1
ATOM 1473 C CA . GLN A 1 181 ? 22.265 -31.591 34.763 1.00 25.70 181 GLN A CA 1
ATOM 1474 C C . GLN A 1 181 ? 21.450 -31.251 33.500 1.00 25.70 181 GLN A C 1
ATOM 1476 O O . GLN A 1 181 ? 20.924 -30.161 33.328 1.00 25.70 181 GLN A O 1
ATOM 1481 N N . MET A 1 182 ? 21.401 -32.260 32.622 1.00 23.78 182 MET A N 1
ATOM 1482 C CA . MET A 1 182 ? 20.334 -32.656 31.686 1.00 23.78 182 MET A CA 1
ATOM 1483 C C . MET A 1 182 ? 19.576 -31.556 30.918 1.00 23.78 182 MET A C 1
ATOM 1485 O O . MET A 1 182 ? 18.515 -31.092 31.326 1.00 23.78 182 MET A O 1
ATOM 1489 N N . GLN A 1 183 ? 20.055 -31.287 29.701 1.00 26.00 183 GLN A N 1
ATOM 1490 C CA . GLN A 1 183 ? 19.266 -30.707 28.613 1.00 26.00 183 GLN A CA 1
ATOM 1491 C C . GLN A 1 183 ? 18.245 -31.733 28.074 1.00 26.00 183 GLN A C 1
ATOM 1493 O O . GLN A 1 183 ? 18.643 -32.861 27.765 1.00 26.00 183 GLN A O 1
ATOM 1498 N N . PRO A 1 184 ? 16.964 -31.378 27.857 1.00 23.80 184 PRO A N 1
ATOM 1499 C CA . PRO A 1 184 ? 16.124 -32.101 26.915 1.00 23.80 184 PRO A CA 1
ATOM 1500 C C . PRO A 1 184 ? 16.537 -31.683 25.497 1.00 23.80 184 PRO A C 1
ATOM 1502 O O . PRO A 1 184 ? 16.341 -30.551 25.069 1.00 23.80 184 PRO A O 1
ATOM 1505 N N . THR A 1 185 ? 17.180 -32.599 24.781 1.00 28.27 185 THR A N 1
ATOM 1506 C CA . THR A 1 185 ? 17.735 -32.384 23.443 1.00 28.27 185 THR A CA 1
ATOM 1507 C C . THR A 1 185 ? 16.629 -32.428 22.381 1.00 28.27 185 THR A C 1
ATOM 1509 O O . THR A 1 185 ? 15.971 -33.457 22.227 1.00 28.27 185 THR A O 1
ATOM 1512 N N . ILE A 1 186 ? 16.466 -31.377 21.568 1.00 30.98 186 ILE A N 1
ATOM 1513 C CA . ILE A 1 186 ? 15.745 -31.465 20.282 1.00 30.98 186 ILE A CA 1
ATOM 1514 C C . ILE A 1 186 ? 16.723 -32.017 19.235 1.00 30.98 186 ILE A C 1
ATOM 1516 O O . ILE A 1 186 ? 17.201 -31.336 18.338 1.00 30.98 186 ILE A O 1
ATOM 1520 N N . LYS A 1 187 ? 17.057 -33.297 19.377 1.00 32.19 187 LYS A N 1
ATOM 1521 C CA . LYS A 1 187 ? 17.641 -34.113 18.309 1.00 32.19 187 LYS A CA 1
ATOM 1522 C C . LYS A 1 187 ? 16.839 -35.396 18.264 1.00 32.19 187 LYS A C 1
ATOM 1524 O O . LYS A 1 187 ? 17.235 -36.385 18.858 1.00 32.19 187 LYS A O 1
ATOM 1529 N N . ASN A 1 188 ? 15.660 -35.314 17.652 1.00 28.08 188 ASN A N 1
ATOM 1530 C CA . ASN A 1 188 ? 14.921 -36.439 17.078 1.00 28.08 188 ASN A CA 1
ATOM 1531 C C . ASN A 1 188 ? 13.734 -35.903 16.267 1.00 28.08 188 ASN A C 1
ATOM 1533 O O . ASN A 1 188 ? 12.585 -36.008 16.681 1.00 28.08 188 ASN A O 1
ATOM 1537 N N . MET A 1 189 ? 14.025 -35.310 15.107 1.00 28.27 189 MET A N 1
ATOM 1538 C CA . MET A 1 189 ? 13.187 -35.491 13.909 1.00 28.27 189 MET A CA 1
ATOM 1539 C C . MET A 1 189 ? 13.909 -35.107 12.607 1.00 28.27 189 MET A C 1
ATOM 1541 O O . MET A 1 189 ? 13.285 -34.779 11.604 1.00 28.27 189 MET A O 1
ATOM 1545 N N . ILE A 1 190 ? 15.241 -35.195 12.600 1.00 31.05 190 ILE A N 1
ATOM 1546 C CA . ILE A 1 190 ? 16.033 -35.217 11.374 1.00 31.05 190 ILE A CA 1
ATOM 1547 C C . ILE A 1 190 ? 16.820 -36.528 11.406 1.00 31.05 190 ILE A C 1
ATOM 1549 O O . ILE A 1 190 ? 17.520 -36.812 12.375 1.00 31.05 190 ILE A O 1
ATOM 1553 N N . THR A 1 191 ? 16.637 -37.308 10.337 1.00 29.02 191 THR A N 1
ATOM 1554 C CA . THR A 1 191 ? 17.286 -38.573 9.942 1.00 29.02 191 THR A CA 1
ATOM 1555 C C . THR A 1 191 ? 16.931 -39.860 10.704 1.00 29.02 191 THR A C 1
ATOM 1557 O O . THR A 1 191 ? 17.368 -40.096 11.822 1.00 29.02 191 THR A O 1
ATOM 1560 N N . THR A 1 192 ? 16.215 -40.762 10.018 1.00 26.78 192 THR A N 1
ATOM 1561 C CA . THR A 1 192 ? 16.576 -42.189 10.020 1.00 26.78 192 THR A CA 1
ATOM 1562 C C . THR A 1 192 ? 17.050 -42.585 8.624 1.00 26.78 192 THR A C 1
ATOM 1564 O O . THR A 1 192 ? 16.513 -42.133 7.614 1.00 26.78 192 THR A O 1
ATOM 1567 N N . ASP A 1 193 ? 18.133 -43.353 8.626 1.00 27.39 193 ASP A N 1
ATOM 1568 C CA . ASP A 1 193 ? 19.121 -43.525 7.569 1.00 27.39 193 ASP A CA 1
ATOM 1569 C C . ASP A 1 193 ? 18.717 -44.397 6.376 1.00 27.39 193 ASP A C 1
ATOM 1571 O O . ASP A 1 193 ? 17.957 -45.359 6.487 1.00 27.39 193 ASP A O 1
ATOM 1575 N N . GLY A 1 194 ? 19.374 -44.118 5.247 1.00 25.23 194 GLY A N 1
ATOM 1576 C CA . GLY A 1 194 ? 19.450 -45.000 4.086 1.00 25.23 194 GLY A CA 1
ATOM 1577 C C . GLY A 1 194 ? 20.324 -44.417 2.974 1.00 25.23 194 GLY A C 1
ATOM 1578 O O . GLY A 1 194 ? 19.803 -43.899 1.997 1.00 25.23 194 GLY A O 1
ATOM 1579 N N . SER A 1 195 ? 21.648 -44.463 3.160 1.00 33.75 195 SER A N 1
ATOM 1580 C CA . SER A 1 195 ? 22.724 -44.305 2.158 1.00 33.75 195 SER A CA 1
ATOM 1581 C C . SER A 1 195 ? 22.332 -43.826 0.743 1.00 33.75 195 SER A C 1
ATOM 1583 O O . SER A 1 195 ? 21.911 -44.611 -0.106 1.00 33.75 195 SER A O 1
ATOM 1585 N N . GLY A 1 196 ? 22.604 -42.553 0.460 1.00 26.52 196 GLY A N 1
ATOM 1586 C CA . GLY A 1 196 ? 22.555 -41.962 -0.876 1.00 26.52 196 GLY A CA 1
ATOM 1587 C C . GLY A 1 196 ? 22.481 -40.445 -0.761 1.00 26.52 196 GLY A C 1
ATOM 1588 O O . GLY A 1 196 ? 21.584 -39.925 -0.110 1.00 26.52 196 GLY A O 1
ATOM 1589 N N . VAL A 1 197 ? 23.447 -39.728 -1.336 1.00 37.09 197 VAL A N 1
ATOM 1590 C CA . VAL A 1 197 ? 23.533 -38.259 -1.306 1.00 37.09 197 VAL A CA 1
ATOM 1591 C C . VAL A 1 197 ? 22.243 -37.651 -1.873 1.00 37.09 197 VAL A C 1
ATOM 1593 O O . VAL A 1 197 ? 22.067 -37.573 -3.086 1.00 37.09 197 VAL A O 1
ATOM 1596 N N . SER A 1 198 ? 21.332 -37.232 -0.995 1.00 24.89 198 SER A N 1
ATOM 1597 C CA . SER A 1 198 ? 20.082 -36.564 -1.356 1.00 24.89 198 SER A CA 1
ATOM 1598 C C . SER A 1 198 ? 20.250 -35.059 -1.173 1.00 24.89 198 SER A C 1
ATOM 1600 O O . SER A 1 198 ? 20.145 -34.534 -0.066 1.00 24.89 198 SER A O 1
ATOM 1602 N N . LYS A 1 199 ? 20.530 -34.371 -2.283 1.00 27.50 199 LYS A N 1
ATOM 1603 C CA . LYS A 1 199 ? 20.460 -32.910 -2.412 1.00 27.50 199 LYS A CA 1
ATOM 1604 C C . LYS A 1 199 ? 19.040 -32.452 -2.051 1.00 27.50 199 LYS A C 1
ATOM 1606 O O . LYS A 1 199 ? 18.078 -32.893 -2.671 1.00 27.50 199 LYS A O 1
ATOM 1611 N N . TYR A 1 200 ? 18.926 -31.574 -1.062 1.00 30.78 200 TYR A N 1
ATOM 1612 C CA . TYR A 1 200 ? 17.684 -30.892 -0.705 1.00 30.78 200 TYR A CA 1
ATOM 1613 C C . TYR A 1 200 ? 17.165 -30.078 -1.905 1.00 30.78 200 TYR A C 1
ATOM 1615 O O . TYR A 1 200 ? 17.905 -29.273 -2.471 1.00 30.78 200 TYR A O 1
ATOM 1623 N N . VAL A 1 201 ? 15.912 -30.316 -2.305 1.00 25.19 201 VAL A N 1
ATOM 1624 C CA . VAL A 1 201 ? 15.195 -29.576 -3.354 1.00 25.19 201 VAL A CA 1
ATOM 1625 C C . VAL A 1 201 ? 14.098 -28.755 -2.668 1.00 25.19 201 VAL A C 1
ATOM 1627 O O . VAL A 1 201 ? 13.167 -29.355 -2.127 1.00 25.19 201 VAL A O 1
ATOM 1630 N N . PRO A 1 202 ? 14.178 -27.412 -2.661 1.00 28.45 202 PRO A N 1
ATOM 1631 C CA . PRO A 1 202 ? 13.134 -26.568 -2.090 1.00 28.45 202 PRO A CA 1
ATOM 1632 C C . PRO A 1 202 ? 11.871 -26.602 -2.959 1.00 28.45 202 PRO A C 1
ATOM 1634 O O . PRO A 1 202 ? 11.901 -26.234 -4.132 1.00 28.45 202 PRO A O 1
ATOM 1637 N N . THR A 1 203 ? 10.739 -27.003 -2.382 1.00 28.08 203 THR A N 1
ATOM 1638 C CA . THR A 1 203 ? 9.411 -26.876 -3.000 1.00 28.08 203 THR A CA 1
ATOM 1639 C C . THR A 1 203 ? 8.809 -25.503 -2.699 1.00 28.08 203 THR A C 1
ATOM 1641 O O . THR A 1 203 ? 7.841 -25.367 -1.958 1.00 28.08 203 THR A O 1
ATOM 1644 N N . ALA A 1 204 ? 9.393 -24.479 -3.305 1.00 27.20 204 ALA A N 1
ATOM 1645 C CA . ALA A 1 204 ? 8.639 -23.413 -3.953 1.00 27.20 204 ALA A CA 1
ATOM 1646 C C . ALA A 1 204 ? 8.870 -23.611 -5.458 1.00 27.20 204 ALA A C 1
ATOM 1648 O O . ALA A 1 204 ? 9.814 -24.313 -5.824 1.00 27.20 204 ALA A O 1
ATOM 1649 N N . TYR A 1 205 ? 8.041 -23.055 -6.341 1.00 28.81 205 TYR A N 1
ATOM 1650 C CA . TYR A 1 205 ? 8.325 -23.048 -7.781 1.00 28.81 205 TYR A CA 1
ATOM 1651 C C . TYR A 1 205 ? 9.599 -22.236 -8.059 1.00 28.81 205 TYR A C 1
ATOM 1653 O O . TYR A 1 205 ? 9.569 -21.091 -8.491 1.00 28.81 205 TYR A O 1
ATOM 1661 N N . THR A 1 206 ? 10.738 -22.862 -7.793 1.00 26.52 206 THR A N 1
ATOM 1662 C CA . THR A 1 206 ? 12.035 -22.521 -8.331 1.00 26.52 206 THR A CA 1
ATOM 1663 C C . THR A 1 206 ? 11.944 -23.009 -9.764 1.00 26.52 206 THR A C 1
ATOM 1665 O O . THR A 1 206 ? 11.982 -24.214 -10.017 1.00 26.52 206 THR A O 1
ATOM 1668 N N . ILE A 1 207 ? 11.719 -22.100 -10.710 1.00 27.98 207 ILE A N 1
ATOM 1669 C CA . ILE A 1 207 ? 11.907 -22.431 -12.118 1.00 27.98 207 ILE A CA 1
ATOM 1670 C C . ILE A 1 207 ? 13.414 -22.649 -12.281 1.00 27.98 207 ILE A C 1
ATOM 1672 O O . ILE A 1 207 ? 14.188 -21.710 -12.431 1.00 27.98 207 ILE A O 1
ATOM 1676 N N . SER A 1 208 ? 13.849 -23.902 -12.147 1.00 25.27 208 SER A N 1
ATOM 1677 C CA . SER A 1 208 ? 15.172 -24.331 -12.576 1.00 25.27 208 SER A CA 1
ATOM 1678 C C . SER A 1 208 ? 15.116 -24.498 -14.092 1.00 25.27 208 SER A C 1
ATOM 1680 O O . SER A 1 208 ? 14.482 -25.430 -14.588 1.00 25.27 208 SER A O 1
ATOM 1682 N N . PHE A 1 209 ? 15.777 -23.615 -14.835 1.00 31.86 209 PHE A N 1
ATOM 1683 C CA . PHE A 1 209 ? 15.865 -23.687 -16.300 1.00 31.86 209 PHE A CA 1
ATOM 1684 C C . PHE A 1 209 ? 16.792 -24.801 -16.816 1.00 31.86 209 PHE A C 1
ATOM 1686 O O . PHE A 1 209 ? 17.041 -24.920 -18.011 1.00 31.86 209 PHE A O 1
ATOM 1693 N N . GLU A 1 210 ? 17.253 -25.691 -15.943 1.00 32.38 210 GLU A N 1
ATOM 1694 C CA . GLU A 1 210 ? 18.012 -26.871 -16.325 1.00 32.38 210 GLU A CA 1
ATOM 1695 C C . GLU A 1 210 ? 17.128 -28.112 -16.153 1.00 32.38 210 GLU A C 1
ATOM 1697 O O . GLU A 1 210 ? 16.834 -28.514 -15.032 1.00 32.38 210 GLU A O 1
ATOM 1702 N N . GLN A 1 211 ? 16.760 -28.743 -17.280 1.00 36.44 211 GLN A N 1
ATOM 1703 C CA . GLN A 1 211 ? 16.082 -30.054 -17.432 1.00 36.44 211 GLN A CA 1
ATOM 1704 C C . GLN A 1 211 ? 14.591 -30.061 -17.833 1.00 36.44 211 GLN A C 1
ATOM 1706 O O . GLN A 1 211 ? 13.785 -30.805 -17.277 1.00 36.44 211 GLN A O 1
ATOM 1711 N N . ASN A 1 212 ? 14.223 -29.384 -18.926 1.00 32.41 212 ASN A N 1
ATOM 1712 C CA . ASN A 1 212 ? 12.916 -29.589 -19.570 1.00 32.41 212 ASN A CA 1
ATOM 1713 C C . ASN A 1 212 ? 12.979 -30.549 -20.772 1.00 32.41 212 ASN A C 1
ATOM 1715 O O . ASN A 1 212 ? 13.023 -30.141 -21.928 1.00 32.41 212 ASN A O 1
ATOM 1719 N N . LYS A 1 213 ? 12.898 -31.862 -20.501 1.00 33.44 213 LYS A N 1
ATOM 1720 C CA . LYS A 1 213 ? 12.469 -32.873 -21.499 1.00 33.44 213 LYS A CA 1
ATOM 1721 C C . LYS A 1 213 ? 10.983 -33.249 -21.395 1.00 33.44 213 LYS A C 1
ATOM 1723 O O . LYS A 1 213 ? 10.520 -34.038 -22.207 1.00 33.44 213 LYS A O 1
ATOM 1728 N N . LYS A 1 214 ? 10.234 -32.699 -20.430 1.00 31.64 214 LYS A N 1
ATOM 1729 C CA . LYS A 1 214 ? 8.850 -33.121 -20.128 1.00 31.64 214 LYS A CA 1
ATOM 1730 C C . LYS A 1 214 ? 7.741 -32.130 -20.513 1.00 31.64 214 LYS A C 1
ATOM 1732 O O . LYS A 1 214 ? 6.578 -32.459 -20.337 1.00 31.64 214 LYS A O 1
ATOM 1737 N N . PHE A 1 215 ? 8.068 -30.971 -21.089 1.00 33.84 215 PHE A N 1
ATOM 1738 C CA . PHE A 1 215 ? 7.066 -30.008 -21.588 1.00 33.84 215 PHE A CA 1
ATOM 1739 C C . PHE A 1 215 ? 6.878 -30.022 -23.112 1.00 33.84 215 PHE A C 1
ATOM 1741 O O . PHE A 1 215 ? 6.135 -29.204 -23.646 1.00 33.84 215 PHE A O 1
ATOM 1748 N N . LYS A 1 216 ? 7.511 -30.961 -23.830 1.00 33.00 216 LYS A N 1
ATOM 1749 C CA . LYS A 1 216 ? 7.370 -31.059 -25.292 1.00 33.00 216 LYS A CA 1
ATOM 1750 C C . LYS A 1 216 ? 5.990 -31.557 -25.735 1.00 33.00 216 LYS A C 1
ATOM 1752 O O . LYS A 1 216 ? 5.507 -31.131 -26.777 1.00 33.00 216 LYS A O 1
ATOM 1757 N N . ASP A 1 217 ? 5.319 -32.354 -24.909 1.00 31.62 217 ASP A N 1
ATOM 1758 C CA . ASP A 1 217 ? 4.105 -33.065 -25.330 1.00 31.62 217 ASP A CA 1
ATOM 1759 C C . ASP A 1 217 ? 2.823 -32.212 -25.226 1.00 31.62 217 ASP A C 1
ATOM 1761 O O . ASP A 1 217 ? 1.776 -32.605 -25.733 1.00 31.62 217 ASP A O 1
ATOM 1765 N N . ALA A 1 218 ? 2.889 -31.023 -24.610 1.00 31.27 218 ALA A N 1
ATOM 1766 C CA . ALA A 1 218 ? 1.743 -30.115 -24.472 1.00 31.27 218 ALA A CA 1
ATOM 1767 C C . ALA A 1 218 ? 1.638 -29.055 -25.590 1.00 31.27 218 ALA A C 1
ATOM 1769 O O . ALA A 1 218 ? 0.651 -28.322 -25.637 1.00 31.27 218 ALA A O 1
ATOM 1770 N N . TYR A 1 219 ? 2.623 -28.974 -26.495 1.00 34.88 219 TYR A N 1
ATOM 1771 C CA . TYR A 1 219 ? 2.694 -27.934 -27.535 1.00 34.88 219 TYR A CA 1
ATOM 1772 C C . TYR A 1 219 ? 2.837 -28.472 -28.969 1.00 34.88 219 TYR A C 1
ATOM 1774 O O . TYR A 1 219 ? 3.063 -27.698 -29.900 1.00 34.88 219 TYR A O 1
ATOM 1782 N N . GLU A 1 220 ? 2.635 -29.772 -29.201 1.00 31.81 220 GLU A N 1
ATOM 1783 C CA . GLU A 1 220 ? 2.570 -30.325 -30.560 1.00 31.81 220 GLU A CA 1
ATOM 1784 C C . GLU A 1 220 ? 1.212 -30.065 -31.232 1.00 31.81 220 GLU A C 1
ATOM 1786 O O . GLU A 1 220 ? 0.471 -30.988 -31.540 1.00 31.81 220 GLU A O 1
ATOM 1791 N N . VAL A 1 221 ? 0.896 -28.799 -31.525 1.00 31.58 221 VAL A N 1
ATOM 1792 C CA . VAL A 1 221 ? 0.019 -28.446 -32.657 1.00 31.58 221 VAL A CA 1
ATOM 1793 C C . VAL A 1 221 ? 0.491 -27.126 -33.271 1.00 31.58 221 VAL A C 1
ATOM 1795 O O . VAL A 1 221 ? -0.020 -26.058 -32.954 1.00 31.58 221 VAL A O 1
ATOM 1798 N N . THR A 1 222 ? 1.510 -27.209 -34.131 1.00 28.70 222 THR A N 1
ATOM 1799 C CA . THR A 1 222 ? 1.657 -26.548 -35.454 1.00 28.70 222 THR A CA 1
ATOM 1800 C C . THR A 1 222 ? 3.134 -26.525 -35.860 1.00 28.70 222 THR A C 1
ATOM 1802 O O . THR A 1 222 ? 3.813 -25.504 -35.865 1.00 28.70 222 THR A O 1
ATOM 1805 N N . THR A 1 223 ? 3.652 -27.689 -36.240 1.00 28.97 223 THR A N 1
ATOM 1806 C CA . THR A 1 223 ? 4.872 -27.793 -37.039 1.00 28.97 223 THR A CA 1
ATOM 1807 C C . THR A 1 223 ? 4.532 -27.547 -38.507 1.00 28.97 223 THR A C 1
ATOM 1809 O O . THR A 1 223 ? 3.790 -28.320 -39.102 1.00 28.97 223 THR A O 1
ATOM 1812 N N . ALA A 1 224 ? 5.071 -26.468 -39.085 1.00 28.84 224 ALA A N 1
ATOM 1813 C CA . ALA A 1 224 ? 5.717 -26.461 -40.406 1.00 28.84 224 ALA A CA 1
ATOM 1814 C C . ALA A 1 224 ? 6.110 -25.028 -40.816 1.00 28.84 224 ALA A C 1
ATOM 1816 O O . ALA A 1 224 ? 5.250 -24.243 -41.203 1.00 28.84 224 ALA A O 1
ATOM 1817 N N . SER A 1 225 ? 7.408 -24.701 -40.754 1.00 29.91 225 SER A N 1
ATOM 1818 C CA . SER A 1 225 ? 8.182 -24.219 -41.916 1.00 29.91 225 SER A CA 1
ATOM 1819 C C . SER A 1 225 ? 9.641 -23.910 -41.524 1.00 29.91 225 SER A C 1
ATOM 1821 O O . SER A 1 225 ? 9.947 -22.885 -40.927 1.00 29.91 225 SER A O 1
ATOM 1823 N N . GLU A 1 226 ? 10.510 -24.866 -41.850 1.00 32.59 226 GLU A N 1
ATOM 1824 C CA . GLU A 1 226 ? 11.882 -24.778 -42.389 1.00 32.59 226 GLU A CA 1
ATOM 1825 C C . GLU A 1 226 ? 12.783 -23.542 -42.112 1.00 32.59 226 GLU A C 1
ATOM 1827 O O . GLU A 1 226 ? 12.634 -22.471 -42.691 1.00 32.59 226 GLU A O 1
ATOM 1832 N N . LEU A 1 227 ? 13.793 -23.789 -41.261 1.00 32.56 227 LEU A N 1
ATOM 1833 C CA . LEU A 1 227 ? 15.249 -23.543 -41.387 1.00 32.56 227 LEU A CA 1
ATOM 1834 C C . LEU A 1 227 ? 15.808 -22.337 -42.183 1.00 32.56 227 LEU A C 1
ATOM 1836 O O . LEU A 1 227 ? 15.777 -22.289 -43.409 1.00 32.56 227 LEU A O 1
ATOM 1840 N N . GLY A 1 228 ? 16.579 -21.506 -41.464 1.00 29.28 228 GLY A N 1
ATOM 1841 C CA . GLY A 1 228 ? 17.712 -20.721 -41.980 1.00 29.28 228 GLY A CA 1
ATOM 1842 C C . GLY A 1 228 ? 18.490 -20.011 -40.848 1.00 29.28 228 GLY A C 1
ATOM 1843 O O . GLY A 1 228 ? 17.848 -19.449 -39.959 1.00 29.28 228 GLY A O 1
ATOM 1844 N N . PRO A 1 229 ? 19.845 -20.010 -40.832 1.00 41.25 229 PRO A N 1
ATOM 1845 C CA . PRO A 1 229 ? 20.633 -19.437 -39.744 1.00 41.25 229 PRO A CA 1
ATOM 1846 C C . PRO A 1 229 ? 20.784 -17.924 -39.935 1.00 41.25 229 PRO A C 1
ATOM 1848 O O . PRO A 1 229 ? 21.432 -17.441 -40.861 1.00 41.25 229 PRO A O 1
ATOM 1851 N N . SER A 1 230 ? 20.174 -17.158 -39.040 1.00 31.31 230 SER A N 1
ATOM 1852 C CA . SER A 1 230 ? 20.383 -15.718 -38.924 1.00 31.31 230 SER A CA 1
ATOM 1853 C C . SER A 1 230 ? 20.100 -15.325 -37.478 1.00 31.31 230 SER A C 1
ATOM 1855 O O . SER A 1 230 ? 19.009 -14.843 -37.166 1.00 31.31 230 SER A O 1
ATOM 1857 N N . HIS A 1 231 ? 21.093 -15.497 -36.600 1.00 39.38 231 HIS A N 1
ATOM 1858 C CA . HIS A 1 231 ? 21.144 -14.789 -35.319 1.00 39.38 231 HIS A CA 1
ATOM 1859 C C . HIS A 1 231 ? 21.335 -13.294 -35.599 1.00 39.38 231 HIS A C 1
ATOM 1861 O O . HIS A 1 231 ? 22.428 -12.742 -35.542 1.00 39.38 231 HIS A O 1
ATOM 1867 N N . LYS A 1 232 ? 20.246 -12.634 -35.980 1.00 36.69 232 LYS A N 1
ATOM 1868 C CA . LYS A 1 232 ? 20.094 -11.193 -35.846 1.00 36.69 232 LYS A CA 1
ATOM 1869 C C . LYS A 1 232 ? 19.104 -11.023 -34.712 1.00 36.69 232 LYS A C 1
ATOM 1871 O O . LYS A 1 232 ? 17.964 -11.453 -34.872 1.00 36.69 232 LYS A O 1
ATOM 1876 N N . MET A 1 233 ? 19.543 -10.436 -33.596 1.00 36.28 233 MET A N 1
ATOM 1877 C CA . MET A 1 233 ? 18.652 -9.928 -32.550 1.00 36.28 233 MET A CA 1
ATOM 1878 C C . MET A 1 233 ? 17.513 -9.169 -33.238 1.00 36.28 233 MET A C 1
ATOM 1880 O O . MET A 1 233 ? 17.716 -8.098 -33.817 1.00 36.28 233 MET A O 1
ATOM 1884 N N . LYS A 1 234 ? 16.323 -9.773 -33.281 1.00 41.00 234 LYS A N 1
ATOM 1885 C CA . LYS A 1 234 ? 15.154 -9.153 -33.893 1.00 41.00 234 LYS A CA 1
ATOM 1886 C C . LYS A 1 234 ? 14.585 -8.185 -32.866 1.00 41.00 234 LYS A C 1
ATOM 1888 O O . LYS A 1 234 ? 13.739 -8.564 -32.063 1.00 41.00 234 LYS A O 1
ATOM 1893 N N . PHE A 1 235 ? 15.030 -6.934 -32.997 1.00 41.22 235 PHE A N 1
ATOM 1894 C CA . PHE A 1 235 ? 14.524 -5.737 -32.322 1.00 41.22 235 PHE A CA 1
ATOM 1895 C C . PHE A 1 235 ? 15.008 -5.525 -30.875 1.00 41.22 235 PHE A C 1
ATOM 1897 O O . PHE A 1 235 ? 14.285 -5.777 -29.921 1.00 41.22 235 PHE A O 1
ATOM 1904 N N . THR A 1 236 ? 16.189 -4.924 -30.719 1.00 36.03 236 THR A N 1
ATOM 1905 C CA . THR A 1 236 ? 16.439 -3.971 -29.626 1.00 36.03 236 THR A CA 1
ATOM 1906 C C . THR A 1 236 ? 16.228 -2.564 -30.194 1.00 36.03 236 THR A C 1
ATOM 1908 O O . THR A 1 236 ? 17.030 -2.104 -31.012 1.00 36.03 236 THR A O 1
ATOM 1911 N N . PRO A 1 237 ? 15.113 -1.875 -29.890 1.00 34.59 237 PRO A N 1
ATOM 1912 C CA . PRO A 1 237 ? 14.971 -0.487 -30.300 1.00 34.59 237 PRO A CA 1
ATOM 1913 C C . PRO A 1 237 ? 16.007 0.349 -29.543 1.00 34.59 237 PRO A C 1
ATOM 1915 O O . PRO A 1 237 ? 15.990 0.399 -28.321 1.00 34.59 237 PRO A O 1
ATOM 1918 N N . TYR A 1 238 ? 16.904 1.006 -30.277 1.00 38.59 238 TYR A N 1
ATOM 1919 C CA . TYR A 1 238 ? 17.809 2.007 -29.718 1.00 38.59 238 TYR A CA 1
ATOM 1920 C C . TYR A 1 238 ? 16.972 3.191 -29.217 1.00 38.59 238 TYR A C 1
ATOM 1922 O O . TYR A 1 238 ? 16.441 3.971 -30.016 1.00 38.59 238 TYR A O 1
ATOM 1930 N N . ILE A 1 239 ? 16.800 3.306 -27.899 1.00 44.31 239 ILE A N 1
ATOM 1931 C CA . ILE A 1 239 ? 16.019 4.384 -27.293 1.00 44.31 239 ILE A CA 1
ATOM 1932 C C . ILE A 1 239 ? 16.914 5.627 -27.198 1.00 44.31 239 ILE A C 1
ATOM 1934 O O . ILE A 1 239 ? 17.574 5.891 -26.200 1.00 44.31 239 ILE A O 1
ATOM 1938 N N . ALA A 1 240 ? 16.912 6.446 -28.250 1.00 37.12 240 ALA A N 1
ATOM 1939 C CA . ALA A 1 240 ? 17.586 7.745 -28.271 1.00 37.12 240 ALA A CA 1
ATOM 1940 C C . ALA A 1 240 ? 16.800 8.840 -27.513 1.00 37.12 240 ALA A C 1
ATOM 1942 O O . ALA A 1 240 ? 16.700 9.974 -27.982 1.00 37.12 240 ALA A O 1
ATOM 1943 N N . THR A 1 241 ? 16.204 8.537 -26.356 1.00 39.56 241 THR A N 1
ATOM 1944 C CA . THR A 1 241 ? 15.543 9.558 -25.530 1.00 39.56 241 THR A CA 1
ATOM 1945 C C . THR A 1 241 ? 16.505 10.040 -24.458 1.00 39.56 241 THR A C 1
ATOM 1947 O O . THR A 1 241 ? 16.709 9.382 -23.440 1.00 39.56 241 THR A O 1
ATOM 1950 N N . LYS A 1 242 ? 17.086 11.223 -24.672 1.00 37.09 242 LYS A N 1
ATOM 1951 C CA . LYS A 1 242 ? 17.793 11.964 -23.624 1.00 37.09 242 LYS A CA 1
ATOM 1952 C C . LYS A 1 242 ? 16.763 12.488 -22.619 1.00 37.09 242 LYS A C 1
ATOM 1954 O O . LYS A 1 242 ? 16.343 13.639 -22.701 1.00 37.09 242 LYS A O 1
ATOM 1959 N N . PHE A 1 243 ? 16.326 11.625 -21.702 1.00 42.66 243 PHE A N 1
ATOM 1960 C CA . PHE A 1 243 ? 15.688 12.069 -20.466 1.00 42.66 243 PHE A CA 1
ATOM 1961 C C . PHE A 1 243 ? 16.664 12.995 -19.725 1.00 42.66 243 PHE A C 1
ATOM 1963 O O . PHE A 1 243 ? 17.883 12.850 -19.839 1.00 42.66 243 PHE A O 1
ATOM 1970 N N . THR A 1 244 ? 16.126 14.004 -19.045 1.00 46.03 244 THR A N 1
ATOM 1971 C CA . THR A 1 244 ? 16.904 15.064 -18.393 1.00 46.03 244 THR A CA 1
ATOM 1972 C C . THR A 1 244 ? 17.988 14.482 -17.475 1.00 46.03 244 THR A C 1
ATOM 1974 O O . THR A 1 244 ? 17.830 13.429 -16.859 1.00 46.03 244 THR A O 1
ATOM 1977 N N . SER A 1 245 ? 19.139 15.152 -17.411 1.00 46.41 245 SER A N 1
ATOM 1978 C CA . SER A 1 245 ? 20.394 14.583 -16.901 1.00 46.41 245 SER A CA 1
ATOM 1979 C C . SER A 1 245 ? 20.496 14.433 -15.377 1.00 46.41 245 SER A C 1
ATOM 1981 O O . SER A 1 245 ? 21.536 13.988 -14.904 1.00 46.41 245 SER A O 1
ATOM 1983 N N . MET A 1 246 ? 19.464 14.785 -14.606 1.00 48.56 246 MET A N 1
ATOM 1984 C CA . MET A 1 246 ? 19.469 14.740 -13.138 1.00 48.56 246 MET A CA 1
ATOM 1985 C C . MET A 1 246 ? 18.043 14.482 -12.620 1.00 48.56 246 MET A C 1
ATOM 1987 O O . MET A 1 246 ? 17.311 15.424 -12.332 1.00 48.56 246 MET A O 1
ATOM 1991 N N . PHE A 1 247 ? 17.626 13.216 -12.527 1.00 57.00 247 PHE A N 1
ATOM 1992 C CA . PHE A 1 247 ? 16.530 12.843 -11.626 1.00 57.00 247 PHE A CA 1
ATOM 1993 C C . PHE A 1 247 ? 17.151 12.453 -10.286 1.00 57.00 247 PHE A C 1
ATOM 1995 O O . PHE A 1 247 ? 17.825 11.422 -10.173 1.00 57.00 247 PHE A O 1
ATOM 2002 N N . ASP A 1 248 ? 16.953 13.310 -9.292 1.00 63.25 248 ASP A N 1
ATOM 2003 C CA . ASP A 1 248 ? 17.190 12.958 -7.899 1.00 63.25 248 ASP A CA 1
ATOM 2004 C C . ASP A 1 248 ? 16.094 11.987 -7.427 1.00 63.25 248 ASP A C 1
ATOM 2006 O O . ASP A 1 248 ? 14.955 12.056 -7.900 1.00 63.25 248 ASP A O 1
ATOM 2010 N N . ALA A 1 249 ? 16.429 11.068 -6.522 1.00 64.25 249 ALA A N 1
ATOM 2011 C CA . ALA A 1 249 ? 15.466 10.135 -5.944 1.00 64.25 249 ALA A CA 1
ATOM 2012 C C . ALA A 1 249 ? 14.295 10.891 -5.296 1.00 64.25 249 ALA A C 1
ATOM 2014 O O . ALA A 1 249 ? 13.141 10.499 -5.465 1.00 64.25 249 ALA A O 1
ATOM 2015 N N . ASP A 1 250 ? 14.578 12.030 -4.667 1.00 66.19 250 ASP A N 1
ATOM 2016 C CA . ASP A 1 250 ? 13.583 12.877 -4.007 1.00 66.19 250 ASP A CA 1
ATOM 2017 C C . ASP A 1 250 ? 12.534 13.441 -4.977 1.00 66.19 250 ASP A C 1
ATOM 2019 O O . ASP A 1 250 ? 11.354 13.531 -4.633 1.00 66.19 250 ASP A O 1
ATOM 2023 N N . LEU A 1 251 ? 12.917 13.734 -6.227 1.00 69.38 251 LEU A N 1
ATOM 2024 C CA . LEU A 1 251 ? 11.968 14.150 -7.266 1.00 69.38 251 LEU A CA 1
ATOM 2025 C C . LEU A 1 251 ? 11.021 13.013 -7.656 1.00 69.38 251 LEU A C 1
ATOM 2027 O O . LEU A 1 251 ? 9.864 13.267 -7.986 1.00 69.38 251 LEU A O 1
ATOM 2031 N N . ILE A 1 252 ? 11.492 11.765 -7.610 1.00 71.94 252 ILE A N 1
ATOM 2032 C CA . ILE A 1 252 ? 10.666 10.591 -7.906 1.00 71.94 252 ILE A CA 1
ATOM 2033 C C . ILE A 1 252 ? 9.652 10.383 -6.781 1.00 71.94 252 ILE A C 1
ATOM 2035 O O . ILE A 1 252 ? 8.469 10.219 -7.062 1.00 71.94 252 ILE A O 1
ATOM 2039 N N . TYR A 1 253 ? 10.072 10.468 -5.517 1.00 70.12 253 TYR A N 1
ATOM 2040 C CA . TYR A 1 253 ? 9.153 10.391 -4.374 1.00 70.12 253 TYR A CA 1
ATOM 2041 C C . TYR A 1 253 ? 8.123 11.536 -4.383 1.00 70.12 253 TYR A C 1
ATOM 2043 O O . TYR A 1 253 ? 6.936 11.309 -4.134 1.00 70.12 253 TYR A O 1
ATOM 2051 N N . LEU A 1 254 ? 8.528 12.742 -4.801 1.00 71.12 254 LEU A N 1
ATOM 2052 C CA . LEU A 1 254 ? 7.613 13.865 -5.017 1.00 71.12 254 LEU A CA 1
ATOM 2053 C C . LEU A 1 254 ? 6.550 13.578 -6.094 1.00 71.12 254 LEU A C 1
ATOM 2055 O O . LEU A 1 254 ? 5.416 14.027 -5.935 1.00 71.12 254 LEU A O 1
ATOM 2059 N N . MET A 1 255 ? 6.853 12.807 -7.151 1.00 74.44 255 MET A N 1
ATOM 2060 C CA . MET A 1 255 ? 5.848 12.426 -8.166 1.00 74.44 255 MET A CA 1
ATOM 2061 C C . MET A 1 255 ? 4.683 11.631 -7.570 1.00 74.44 255 MET A C 1
ATOM 2063 O O . MET A 1 255 ? 3.555 11.747 -8.047 1.00 74.44 255 MET A O 1
ATOM 2067 N N . PHE A 1 256 ? 4.948 10.849 -6.527 1.00 74.94 256 PHE A N 1
ATOM 2068 C CA . PHE A 1 256 ? 3.926 10.103 -5.794 1.00 74.94 256 PHE A CA 1
ATOM 2069 C C . PHE A 1 256 ? 3.315 10.908 -4.642 1.00 74.94 256 PHE A C 1
ATOM 2071 O O . PHE A 1 256 ? 2.317 10.498 -4.053 1.00 74.94 256 PHE A O 1
ATOM 2078 N N . GLY A 1 257 ? 3.872 12.087 -4.353 1.00 80.62 257 GLY A N 1
ATOM 2079 C CA . GLY A 1 257 ? 3.368 13.011 -3.344 1.00 80.62 257 GLY A CA 1
ATOM 2080 C C . GLY A 1 257 ? 3.546 12.508 -1.913 1.00 80.62 257 GLY A C 1
ATOM 2081 O O . GLY A 1 257 ? 2.779 12.933 -1.049 1.00 80.62 257 GLY A O 1
ATOM 2082 N N . ILE A 1 258 ? 4.508 11.610 -1.668 1.00 84.44 258 ILE A N 1
ATOM 2083 C CA . ILE A 1 258 ? 4.803 11.049 -0.344 1.00 84.44 258 ILE A CA 1
ATOM 2084 C C . ILE A 1 258 ? 6.304 11.198 -0.055 1.00 84.44 258 ILE A C 1
ATOM 2086 O O . ILE A 1 258 ? 7.118 10.804 -0.893 1.00 84.44 258 ILE A O 1
ATOM 2090 N N . PRO A 1 259 ? 6.684 11.728 1.117 1.00 84.56 259 PRO A N 1
ATOM 2091 C CA . PRO A 1 259 ? 8.071 11.795 1.552 1.00 84.56 259 PRO A CA 1
ATOM 2092 C C . PRO A 1 259 ? 8.708 10.405 1.691 1.00 84.56 259 PRO A C 1
ATOM 2094 O O . PRO A 1 259 ? 8.072 9.450 2.146 1.00 84.56 259 PRO A O 1
ATOM 2097 N N . ARG A 1 260 ? 9.979 10.295 1.289 1.00 83.06 260 ARG A N 1
ATOM 2098 C CA . ARG A 1 260 ? 10.744 9.038 1.291 1.00 83.06 260 ARG A CA 1
ATOM 2099 C C . ARG A 1 260 ? 10.841 8.427 2.687 1.00 83.06 260 ARG A C 1
ATOM 2101 O O . ARG A 1 260 ? 10.655 7.232 2.856 1.00 83.06 260 ARG A O 1
ATOM 2108 N N . ASP A 1 261 ? 11.139 9.248 3.673 1.00 86.06 261 ASP A N 1
ATOM 2109 C CA . ASP A 1 261 ? 11.228 8.912 5.090 1.00 86.06 261 ASP A CA 1
ATOM 2110 C C . ASP A 1 261 ? 9.923 8.307 5.627 1.00 86.06 261 ASP A C 1
ATOM 2112 O O . ASP A 1 261 ? 9.952 7.249 6.251 1.00 86.06 261 ASP A O 1
ATOM 2116 N N . LEU A 1 262 ? 8.767 8.897 5.303 1.00 88.81 262 LEU A N 1
ATOM 2117 C CA . LEU A 1 262 ? 7.473 8.335 5.700 1.00 88.81 262 LEU A CA 1
ATOM 2118 C C . LEU A 1 262 ? 7.211 6.975 5.031 1.00 88.81 262 LEU A C 1
ATOM 2120 O O . LEU A 1 262 ? 6.646 6.078 5.656 1.00 88.81 262 LEU A O 1
ATOM 2124 N N . LEU A 1 263 ? 7.641 6.803 3.776 1.00 88.44 263 LEU A N 1
ATOM 2125 C CA . LEU A 1 263 ? 7.560 5.518 3.074 1.00 88.44 263 LEU A CA 1
ATOM 2126 C C . LEU A 1 263 ? 8.469 4.451 3.682 1.00 88.44 263 LEU A C 1
ATOM 2128 O O . LEU A 1 263 ? 8.064 3.295 3.745 1.00 88.44 263 LEU A O 1
ATOM 2132 N N . LEU A 1 264 ? 9.668 4.821 4.136 1.00 87.56 264 LEU A N 1
ATOM 2133 C CA . LEU A 1 264 ? 10.583 3.897 4.809 1.00 87.56 264 LEU A CA 1
ATOM 2134 C C . LEU A 1 264 ? 10.005 3.429 6.145 1.00 87.56 264 LEU A C 1
ATOM 2136 O O . LEU A 1 264 ? 9.968 2.230 6.399 1.00 87.56 264 LEU A O 1
ATOM 2140 N N . ILE A 1 265 ? 9.465 4.352 6.946 1.00 91.44 265 ILE A N 1
ATOM 2141 C CA . ILE A 1 265 ? 8.777 4.010 8.199 1.00 91.44 265 ILE A CA 1
ATOM 2142 C C . ILE A 1 265 ? 7.577 3.089 7.923 1.00 91.44 265 ILE A C 1
ATOM 2144 O O . ILE A 1 265 ? 7.348 2.115 8.639 1.00 91.44 265 ILE A O 1
ATOM 2148 N N . PHE A 1 266 ? 6.806 3.375 6.870 1.00 92.38 266 PHE A N 1
ATOM 2149 C CA . PHE A 1 266 ? 5.704 2.516 6.440 1.00 92.38 266 PHE A CA 1
ATOM 2150 C C . PHE A 1 266 ? 6.181 1.115 6.036 1.00 92.38 266 PHE A C 1
ATOM 2152 O O . PHE A 1 266 ? 5.572 0.128 6.438 1.00 92.38 266 PHE A O 1
ATOM 2159 N N . HIS A 1 267 ? 7.263 1.009 5.267 1.00 90.06 267 HIS A N 1
ATOM 2160 C CA . HIS A 1 267 ? 7.812 -0.275 4.832 1.00 90.06 267 HIS A CA 1
ATOM 2161 C C . HIS A 1 267 ? 8.318 -1.110 6.014 1.00 90.06 267 HIS A C 1
ATOM 2163 O O . HIS A 1 267 ? 7.969 -2.284 6.145 1.00 90.06 267 HIS A O 1
ATOM 2169 N N . GLU A 1 268 ? 9.038 -0.477 6.939 1.00 90.50 268 GLU A N 1
ATOM 2170 C CA . GLU A 1 268 ? 9.509 -1.098 8.176 1.00 90.50 268 GLU A CA 1
ATOM 2171 C C . GLU A 1 268 ? 8.348 -1.609 9.042 1.00 90.50 268 GLU A C 1
ATOM 2173 O O . GLU A 1 268 ? 8.386 -2.731 9.549 1.00 90.50 268 GLU A O 1
ATOM 2178 N N . LEU A 1 269 ? 7.264 -0.833 9.141 1.00 93.12 269 LEU A N 1
ATOM 2179 C CA . LEU A 1 269 ? 6.046 -1.249 9.831 1.00 93.12 269 LEU A CA 1
ATOM 2180 C C . LEU A 1 269 ? 5.454 -2.541 9.247 1.00 93.12 269 LEU A C 1
ATOM 2182 O O . LEU A 1 269 ? 5.024 -3.414 10.005 1.00 93.12 269 LEU A O 1
ATOM 2186 N N . ILE A 1 270 ? 5.399 -2.665 7.918 1.00 90.69 270 ILE A N 1
ATOM 2187 C CA . ILE A 1 270 ? 4.869 -3.864 7.255 1.00 90.69 270 ILE A CA 1
ATOM 2188 C C . ILE A 1 270 ? 5.742 -5.083 7.571 1.00 90.69 270 ILE A C 1
ATOM 2190 O O . ILE A 1 270 ? 5.209 -6.131 7.944 1.00 90.69 270 ILE A O 1
ATOM 2194 N N . HIS A 1 271 ? 7.069 -4.948 7.512 1.00 88.50 271 HIS A N 1
ATOM 2195 C CA . HIS A 1 271 ? 7.983 -6.022 7.910 1.00 88.50 271 HIS A CA 1
ATOM 2196 C C . HIS A 1 271 ? 7.810 -6.420 9.373 1.00 88.50 271 HIS A C 1
ATOM 2198 O O . HIS A 1 271 ? 7.705 -7.607 9.685 1.00 88.50 271 HIS A O 1
ATOM 2204 N N . LEU A 1 272 ? 7.691 -5.444 10.269 1.00 90.06 272 LEU A N 1
ATOM 2205 C CA . LEU A 1 272 ? 7.491 -5.707 11.686 1.00 90.06 272 LEU A CA 1
ATOM 2206 C C . LEU A 1 272 ? 6.157 -6.425 11.959 1.00 90.06 272 LEU A C 1
ATOM 2208 O O . LEU A 1 272 ? 6.099 -7.348 12.775 1.00 90.06 272 LEU A O 1
ATOM 2212 N N . ALA A 1 273 ? 5.089 -6.060 11.246 1.00 88.94 273 ALA A N 1
ATOM 2213 C CA . ALA A 1 273 ? 3.808 -6.760 11.318 1.00 88.94 273 ALA A CA 1
ATOM 2214 C C . ALA A 1 273 ? 3.912 -8.209 10.805 1.00 88.94 273 ALA A C 1
ATOM 2216 O O . ALA A 1 273 ? 3.325 -9.123 11.393 1.00 88.94 273 ALA A O 1
ATOM 2217 N N . ASN A 1 274 ? 4.700 -8.439 9.753 1.00 86.88 274 ASN A N 1
ATOM 2218 C CA . ASN A 1 274 ? 4.983 -9.776 9.236 1.00 86.88 274 ASN A CA 1
ATOM 2219 C C . ASN A 1 274 ? 5.787 -10.613 10.242 1.00 86.88 274 ASN A C 1
ATOM 2221 O O . ASN A 1 274 ? 5.420 -11.760 10.509 1.00 86.88 274 ASN A O 1
ATOM 2225 N N . HIS A 1 275 ? 6.805 -10.028 10.882 1.00 86.88 275 HIS A N 1
ATOM 2226 C CA . HIS A 1 275 ? 7.548 -10.652 11.983 1.00 86.88 275 HIS A CA 1
ATOM 2227 C C . HIS A 1 275 ? 6.614 -11.045 13.122 1.00 86.88 275 HIS A C 1
ATOM 2229 O O . HIS A 1 275 ? 6.597 -12.207 13.525 1.00 86.88 275 HIS A O 1
ATOM 2235 N N . LYS A 1 276 ? 5.753 -10.120 13.565 1.00 87.62 276 LYS A N 1
ATOM 2236 C CA . LYS A 1 276 ? 4.742 -10.383 14.596 1.00 87.62 276 LYS A CA 1
ATOM 2237 C C . LYS A 1 276 ? 3.885 -11.601 14.264 1.00 87.62 276 LYS A C 1
ATOM 2239 O O . LYS A 1 276 ? 3.638 -12.437 15.131 1.00 87.62 276 LYS A O 1
ATOM 2244 N N . ASN A 1 277 ? 3.411 -11.689 13.022 1.00 84.56 277 ASN A N 1
ATOM 2245 C CA . ASN A 1 277 ? 2.570 -12.792 12.574 1.00 84.56 277 ASN A CA 1
ATOM 2246 C C . ASN A 1 277 ? 3.317 -14.132 12.681 1.00 84.56 277 ASN A C 1
ATOM 2248 O O . ASN A 1 277 ? 2.795 -15.095 13.237 1.00 84.56 277 ASN A O 1
ATOM 2252 N N . ILE A 1 278 ? 4.573 -14.177 12.234 1.00 82.69 278 ILE A N 1
ATOM 2253 C CA . ILE A 1 278 ? 5.419 -15.374 12.325 1.00 82.69 278 ILE A CA 1
ATOM 2254 C C . ILE A 1 278 ? 5.724 -15.751 13.778 1.00 82.69 278 ILE A C 1
ATOM 2256 O O . ILE A 1 278 ? 5.635 -16.926 14.129 1.00 82.69 278 ILE A O 1
ATOM 2260 N N . PHE A 1 279 ? 6.031 -14.775 14.630 1.00 86.19 279 PHE A N 1
ATOM 2261 C CA . PHE A 1 279 ? 6.279 -14.975 16.060 1.00 86.19 279 PHE A CA 1
ATOM 2262 C C . PHE A 1 279 ? 5.062 -15.556 16.778 1.00 86.19 279 PHE A C 1
ATOM 2264 O O . PHE A 1 279 ? 5.186 -16.550 17.494 1.00 86.19 279 PHE A O 1
ATOM 2271 N N . ASN A 1 280 ? 3.872 -15.012 16.508 1.00 84.12 280 ASN A N 1
ATOM 2272 C CA . ASN A 1 280 ? 2.613 -15.542 17.030 1.00 84.12 280 ASN A CA 1
ATOM 2273 C C . ASN A 1 280 ? 2.367 -16.987 16.571 1.00 84.12 280 ASN A C 1
ATOM 2275 O O . ASN A 1 280 ? 1.993 -17.831 17.378 1.00 84.12 280 ASN A O 1
ATOM 2279 N N . LEU A 1 281 ? 2.593 -17.289 15.290 1.00 82.06 281 LEU A N 1
ATOM 2280 C CA . LEU A 1 281 ? 2.362 -18.626 14.736 1.00 82.06 281 LEU A CA 1
ATOM 2281 C C . LEU A 1 281 ? 3.350 -19.671 15.263 1.00 82.06 281 LEU A C 1
ATOM 2283 O O . LEU A 1 281 ? 2.965 -20.809 15.525 1.00 82.06 281 LEU A O 1
ATOM 2287 N N . ARG A 1 282 ? 4.625 -19.295 15.411 1.00 82.25 282 ARG A N 1
ATOM 2288 C CA . ARG A 1 282 ? 5.683 -20.176 15.929 1.00 82.25 282 ARG A CA 1
ATOM 2289 C C . ARG A 1 282 ? 5.705 -20.239 17.458 1.00 82.25 282 ARG A C 1
ATOM 2291 O O . ARG A 1 282 ? 6.412 -21.078 18.002 1.00 82.25 282 ARG A O 1
ATOM 2298 N N . ASN A 1 283 ? 4.940 -19.385 18.141 1.00 82.44 283 ASN A N 1
ATOM 2299 C CA . ASN A 1 283 ? 5.010 -19.168 19.588 1.00 82.44 283 ASN A CA 1
ATOM 2300 C C . ASN A 1 283 ? 6.432 -18.828 20.077 1.00 82.44 283 ASN A C 1
ATOM 2302 O O . ASN A 1 283 ? 6.834 -19.231 21.168 1.00 82.44 283 ASN A O 1
ATOM 2306 N N . VAL A 1 284 ? 7.190 -18.082 19.270 1.00 82.06 284 VAL A N 1
ATOM 2307 C CA . VAL A 1 284 ? 8.538 -17.605 19.608 1.00 82.06 284 VAL A CA 1
ATOM 2308 C C . VAL A 1 284 ? 8.507 -16.089 19.630 1.00 82.06 284 VAL A C 1
ATOM 2310 O O . VAL A 1 284 ? 8.178 -15.473 18.622 1.00 82.06 284 VAL A O 1
ATOM 2313 N N . PHE A 1 285 ? 8.843 -15.493 20.770 1.00 83.19 285 PHE A N 1
ATOM 2314 C CA . PHE A 1 285 ? 8.757 -14.051 20.985 1.00 83.19 285 PHE A CA 1
ATOM 2315 C C . PHE A 1 285 ? 10.142 -13.489 21.317 1.00 83.19 285 PHE A C 1
ATOM 2317 O O . PHE A 1 285 ? 10.579 -13.641 22.460 1.00 83.19 285 PHE A O 1
ATOM 2324 N N . PRO A 1 286 ? 10.824 -12.847 20.350 1.00 84.69 286 PRO A N 1
ATOM 2325 C CA . PRO A 1 286 ? 12.117 -12.224 20.606 1.00 84.69 286 PRO A CA 1
ATOM 2326 C C . PRO A 1 286 ? 12.012 -11.119 21.658 1.00 84.69 286 PRO A C 1
ATOM 2328 O O . PRO A 1 286 ? 11.034 -10.363 21.685 1.00 84.69 286 PRO A O 1
ATOM 2331 N N . ARG A 1 287 ? 13.042 -10.975 22.495 1.00 83.94 287 ARG A N 1
ATOM 2332 C CA . ARG A 1 287 ? 13.069 -9.999 23.599 1.00 83.94 287 ARG A CA 1
ATOM 2333 C C . ARG A 1 287 ? 13.092 -8.555 23.117 1.00 83.94 287 ARG A C 1
ATOM 2335 O O . ARG A 1 287 ? 12.466 -7.703 23.740 1.00 83.94 287 ARG A O 1
ATOM 2342 N N . ASN A 1 288 ? 13.772 -8.294 22.003 1.00 85.88 288 ASN A N 1
ATOM 2343 C CA . ASN A 1 288 ? 13.903 -6.950 21.438 1.00 85.88 288 ASN A CA 1
ATOM 2344 C C . ASN A 1 288 ? 12.662 -6.503 20.658 1.00 85.88 288 ASN A C 1
ATOM 2346 O O . ASN A 1 288 ? 12.478 -5.309 20.429 1.00 85.88 288 ASN A O 1
ATOM 2350 N N . PHE A 1 289 ? 11.772 -7.427 20.283 1.00 87.00 289 PHE A N 1
ATOM 2351 C CA . PHE A 1 289 ? 10.617 -7.109 19.446 1.00 87.00 289 PHE A CA 1
ATOM 2352 C C . PHE A 1 289 ? 9.698 -6.015 20.036 1.00 87.00 289 PHE A C 1
ATOM 2354 O O . PHE A 1 289 ? 9.330 -5.098 19.300 1.00 87.00 289 PHE A O 1
ATOM 2361 N N . PRO A 1 290 ? 9.344 -6.022 21.342 1.00 88.06 290 PRO A N 1
ATOM 2362 C CA . PRO A 1 290 ? 8.583 -4.927 21.943 1.00 88.06 290 PRO A CA 1
ATOM 2363 C C . PRO A 1 290 ? 9.302 -3.573 21.888 1.00 88.06 290 PRO A C 1
ATOM 2365 O O . PRO A 1 290 ? 8.634 -2.563 21.677 1.00 88.06 290 PRO A O 1
ATOM 2368 N N . ARG A 1 291 ? 10.636 -3.548 22.048 1.00 89.31 291 ARG A N 1
ATOM 2369 C CA . ARG A 1 291 ? 11.444 -2.318 21.973 1.00 89.31 291 ARG A CA 1
ATOM 2370 C C . ARG A 1 291 ? 11.386 -1.727 20.566 1.00 89.31 291 ARG A C 1
ATOM 2372 O O . ARG A 1 291 ? 10.956 -0.591 20.407 1.00 89.31 291 ARG A O 1
ATOM 2379 N N . ILE A 1 292 ? 11.688 -2.540 19.554 1.00 87.88 292 ILE A N 1
ATOM 2380 C CA . ILE A 1 292 ? 11.654 -2.142 18.136 1.00 87.88 292 ILE A CA 1
ATOM 2381 C C . ILE A 1 292 ? 10.249 -1.662 17.744 1.00 87.88 292 ILE A C 1
ATOM 2383 O O . ILE A 1 292 ? 10.082 -0.641 17.080 1.00 87.88 292 ILE A O 1
ATOM 2387 N N . SER A 1 293 ? 9.205 -2.357 18.209 1.00 89.69 293 SER A N 1
ATOM 2388 C CA . SER A 1 293 ? 7.823 -1.929 17.973 1.00 89.69 293 SER A CA 1
ATOM 2389 C C . SER A 1 293 ? 7.502 -0.568 18.581 1.00 89.69 293 SER A C 1
ATOM 2391 O O . SER A 1 293 ? 6.750 0.186 17.963 1.00 89.69 293 SER A O 1
ATOM 2393 N N . ALA A 1 294 ? 8.030 -0.257 19.765 1.00 90.12 294 ALA A N 1
ATOM 2394 C CA . ALA A 1 294 ? 7.837 1.038 20.405 1.00 90.12 294 ALA A CA 1
ATOM 2395 C C . ALA A 1 294 ? 8.621 2.151 19.689 1.00 90.12 294 ALA A C 1
ATOM 2397 O O . ALA A 1 294 ? 8.090 3.241 19.507 1.00 90.12 294 ALA A O 1
ATOM 2398 N N . GLU A 1 295 ? 9.839 1.874 19.217 1.00 91.69 295 GLU A N 1
ATOM 2399 C CA . GLU A 1 295 ? 10.651 2.818 18.433 1.00 91.69 295 GLU A CA 1
ATOM 2400 C C . GLU A 1 295 ? 9.996 3.169 17.087 1.00 91.69 295 GLU A C 1
ATOM 2402 O O . GLU A 1 295 ? 9.984 4.331 16.673 1.00 91.69 295 GLU A O 1
ATOM 2407 N N . VAL A 1 296 ? 9.412 2.181 16.397 1.00 91.88 296 VAL A N 1
ATOM 2408 C CA . VAL A 1 296 ? 8.610 2.418 15.184 1.00 91.88 296 VAL A CA 1
ATOM 2409 C C . VAL A 1 296 ? 7.350 3.227 15.516 1.00 91.88 296 VAL A C 1
ATOM 2411 O O . VAL A 1 296 ? 7.038 4.174 14.796 1.00 91.88 296 VAL A O 1
ATOM 2414 N N . GLU A 1 297 ? 6.633 2.899 16.600 1.00 93.00 297 GLU A N 1
ATOM 2415 C CA . GLU A 1 297 ? 5.449 3.660 17.041 1.00 93.00 297 GLU A CA 1
ATOM 2416 C C . GLU A 1 297 ? 5.806 5.130 17.316 1.00 93.00 297 GLU A C 1
ATOM 2418 O O . GLU A 1 297 ? 5.127 6.028 16.812 1.00 93.00 297 GLU A O 1
ATOM 2423 N N . ASP A 1 298 ? 6.901 5.385 18.036 1.00 92.38 298 ASP A N 1
ATOM 2424 C CA . ASP A 1 298 ? 7.360 6.734 18.368 1.00 92.38 298 ASP A CA 1
ATOM 2425 C C . ASP A 1 298 ? 7.764 7.529 17.119 1.00 92.38 298 ASP A C 1
ATOM 2427 O O . ASP A 1 298 ? 7.295 8.656 16.924 1.00 92.38 298 ASP A O 1
ATOM 2431 N N . ARG A 1 299 ? 8.535 6.922 16.203 1.00 92.06 299 ARG A N 1
ATOM 2432 C CA . ARG A 1 299 ? 8.890 7.549 14.918 1.00 92.06 299 ARG A CA 1
ATOM 2433 C C . ARG A 1 299 ? 7.661 7.891 14.087 1.00 92.06 299 ARG A C 1
ATOM 2435 O O . ARG A 1 299 ? 7.614 8.982 13.525 1.00 92.06 299 ARG A O 1
ATOM 2442 N N . ILE A 1 300 ? 6.660 7.008 14.024 1.00 93.31 300 ILE A N 1
ATOM 2443 C CA . ILE A 1 300 ? 5.408 7.277 13.307 1.00 93.31 300 ILE A CA 1
ATOM 2444 C C . ILE A 1 300 ? 4.655 8.439 13.967 1.00 93.31 300 ILE A C 1
ATOM 2446 O O . ILE A 1 300 ? 4.225 9.353 13.268 1.00 93.31 300 ILE A O 1
ATOM 2450 N N . ILE A 1 301 ? 4.459 8.423 15.288 1.00 91.00 301 ILE A N 1
ATOM 2451 C CA . ILE A 1 301 ? 3.649 9.434 15.991 1.00 91.00 301 ILE A CA 1
ATOM 2452 C C . ILE A 1 301 ? 4.312 10.815 15.938 1.00 91.00 301 ILE A C 1
ATOM 2454 O O . ILE A 1 301 ? 3.627 11.818 15.721 1.00 91.00 301 ILE A O 1
ATOM 2458 N N . ASN A 1 302 ? 5.635 10.865 16.093 1.00 89.19 302 ASN A N 1
ATOM 2459 C CA . ASN A 1 302 ? 6.417 12.101 16.103 1.00 89.19 302 ASN A CA 1
ATOM 2460 C C . ASN A 1 302 ? 6.843 12.569 14.704 1.00 89.19 302 ASN A C 1
ATOM 2462 O O . ASN A 1 302 ? 7.523 13.597 14.577 1.00 89.19 302 ASN A O 1
ATOM 2466 N N . TRP A 1 303 ? 6.456 11.838 13.657 1.00 89.56 303 TRP A N 1
ATOM 2467 C CA . TRP A 1 303 ? 6.741 12.212 12.281 1.00 89.56 303 TRP A CA 1
ATOM 2468 C C . TRP A 1 303 ? 6.079 13.549 11.927 1.00 89.56 303 TRP A C 1
ATOM 2470 O O . TRP A 1 303 ? 4.908 13.791 12.231 1.00 89.56 303 TRP A O 1
ATOM 2480 N N . ASN A 1 304 ? 6.826 14.432 11.262 1.00 80.38 304 ASN A N 1
ATOM 2481 C CA . ASN A 1 304 ? 6.312 15.720 10.815 1.00 80.38 304 ASN A CA 1
ATOM 2482 C C . ASN A 1 304 ? 6.984 16.159 9.511 1.00 80.38 304 ASN A C 1
ATOM 2484 O O . ASN A 1 304 ? 8.210 16.216 9.430 1.00 80.38 304 ASN A O 1
ATOM 2488 N N . HIS A 1 305 ? 6.167 16.574 8.542 1.00 69.38 305 HIS A N 1
ATOM 2489 C CA . HIS A 1 305 ? 6.596 17.132 7.260 1.00 69.38 305 HIS A CA 1
ATOM 2490 C C . HIS A 1 305 ? 7.553 18.331 7.388 1.00 69.38 305 HIS A C 1
ATOM 2492 O O . HIS A 1 305 ? 8.342 18.567 6.482 1.00 69.38 305 HIS A O 1
ATOM 2498 N N . THR A 1 306 ? 7.519 19.089 8.492 1.00 62.47 306 THR A N 1
ATOM 2499 C CA . THR A 1 306 ? 8.420 20.239 8.697 1.00 62.47 306 THR A CA 1
ATOM 2500 C C . THR A 1 306 ? 9.840 19.859 9.111 1.00 62.47 306 THR A C 1
ATOM 2502 O O . THR A 1 306 ? 10.730 20.704 9.028 1.00 62.47 306 THR A O 1
ATOM 2505 N N . ARG A 1 307 ? 10.070 18.626 9.583 1.00 56.69 307 ARG A N 1
ATOM 2506 C CA . ARG A 1 307 ? 11.377 18.202 10.111 1.00 56.69 307 ARG A CA 1
ATOM 2507 C C . ARG A 1 307 ? 12.384 17.834 9.016 1.00 56.69 307 ARG A C 1
ATOM 2509 O O . ARG A 1 307 ? 13.570 17.773 9.315 1.00 56.69 307 ARG A O 1
ATOM 2516 N N . LEU A 1 308 ? 11.947 17.611 7.774 1.00 56.12 308 LEU A N 1
ATOM 2517 C CA . LEU A 1 308 ? 12.786 17.037 6.717 1.00 56.12 308 LEU A CA 1
ATOM 2518 C C . LEU A 1 308 ? 12.504 17.695 5.368 1.00 56.12 308 LEU A C 1
ATOM 2520 O O . LEU A 1 308 ? 11.391 17.555 4.885 1.00 56.12 308 LEU A O 1
ATOM 2524 N N . ASN A 1 309 ? 13.509 18.377 4.792 1.00 56.09 309 ASN A N 1
ATOM 2525 C CA . ASN A 1 309 ? 13.741 18.853 3.403 1.00 56.09 309 ASN A CA 1
ATOM 2526 C C . ASN A 1 309 ? 12.582 19.442 2.555 1.00 56.09 309 ASN A C 1
ATOM 2528 O O . ASN A 1 309 ? 12.824 19.993 1.482 1.00 56.09 309 ASN A O 1
ATOM 2532 N N . TRP A 1 310 ? 11.338 19.374 3.010 1.00 67.06 310 TRP A N 1
ATOM 2533 C CA . TRP A 1 310 ? 10.111 19.807 2.367 1.00 67.06 310 TRP A CA 1
ATOM 2534 C C . TRP A 1 310 ? 9.631 21.050 3.114 1.00 67.06 310 TRP A C 1
ATOM 2536 O O . TRP A 1 310 ? 8.771 20.996 3.992 1.00 67.06 310 TRP A O 1
ATOM 2546 N N . SER A 1 311 ? 10.207 22.204 2.782 1.00 70.25 311 SER A N 1
ATOM 2547 C CA . SER A 1 311 ? 9.772 23.508 3.296 1.00 70.25 311 SER A CA 1
ATOM 2548 C C . SER A 1 311 ? 8.445 23.935 2.649 1.00 70.25 311 SER A C 1
ATOM 2550 O O . SER A 1 311 ? 8.366 24.879 1.862 1.00 70.25 311 SER A O 1
ATOM 2552 N N . LEU A 1 312 ? 7.375 23.199 2.957 1.00 78.88 312 LEU A N 1
ATOM 2553 C CA . LEU A 1 312 ? 6.041 23.455 2.427 1.00 78.88 312 LEU A CA 1
ATOM 2554 C C . LEU A 1 312 ? 5.397 24.643 3.147 1.00 78.88 312 LEU A C 1
ATOM 2556 O O . LEU A 1 312 ? 4.971 24.544 4.292 1.00 78.88 312 LEU A O 1
ATOM 2560 N N . ASP A 1 313 ? 5.302 25.767 2.445 1.00 81.31 313 ASP A N 1
ATOM 2561 C CA . ASP A 1 313 ? 4.524 26.931 2.876 1.00 81.31 313 ASP A CA 1
ATOM 2562 C C . ASP A 1 313 ? 3.003 26.675 2.770 1.00 81.31 313 ASP A C 1
ATOM 2564 O O . ASP A 1 313 ? 2.499 26.587 1.647 1.00 81.31 313 ASP A O 1
ATOM 2568 N N . PRO A 1 314 ? 2.243 26.633 3.884 1.00 80.81 314 PRO A N 1
ATOM 2569 C CA . PRO A 1 314 ? 0.794 26.420 3.867 1.00 80.81 314 PRO A CA 1
ATOM 2570 C C . PRO A 1 314 ? 0.005 27.504 3.122 1.00 80.81 314 PRO A C 1
ATOM 2572 O O . PRO A 1 314 ? -1.151 27.281 2.769 1.00 80.81 314 PRO A O 1
ATOM 2575 N N . SER A 1 315 ? 0.593 28.684 2.894 1.00 85.94 315 SER A N 1
ATOM 2576 C CA . SER A 1 315 ? -0.055 29.769 2.152 1.00 85.94 315 SER A CA 1
ATOM 2577 C C . SER A 1 315 ? -0.147 29.485 0.646 1.00 85.94 315 SER A C 1
ATOM 2579 O O . SER A 1 315 ? -1.035 29.992 -0.047 1.00 85.94 315 SER A O 1
ATOM 2581 N N . ASN A 1 316 ? 0.739 28.630 0.131 1.00 90.38 316 ASN A N 1
ATOM 2582 C CA . ASN A 1 316 ? 0.733 28.198 -1.254 1.00 90.38 316 ASN A CA 1
ATOM 2583 C C . ASN A 1 316 ? -0.273 27.052 -1.438 1.00 90.38 316 ASN A C 1
ATOM 2585 O O . ASN A 1 316 ? -0.135 25.990 -0.840 1.00 90.38 316 ASN A O 1
ATOM 2589 N N . SER A 1 317 ? -1.259 27.223 -2.325 1.00 89.75 317 SER A N 1
ATOM 2590 C CA . SER A 1 317 ? -2.297 26.204 -2.547 1.00 89.75 317 SER A CA 1
ATOM 2591 C C . SER A 1 317 ? -1.751 24.845 -3.013 1.00 89.75 317 SER A C 1
ATOM 2593 O O . SER A 1 317 ? -2.343 23.817 -2.699 1.00 89.75 317 SER A O 1
ATOM 2595 N N . PHE A 1 318 ? -0.641 24.793 -3.755 1.00 89.12 318 PHE A N 1
ATOM 2596 C CA . PHE A 1 318 ? -0.029 23.516 -4.148 1.00 89.12 318 PHE A CA 1
ATOM 2597 C C . PHE A 1 318 ? 0.640 22.819 -2.958 1.00 89.12 318 PHE A C 1
ATOM 2599 O O . PHE A 1 318 ? 0.497 21.610 -2.786 1.00 89.12 318 PHE A O 1
ATOM 2606 N N . HIS A 1 319 ? 1.314 23.581 -2.098 1.00 88.69 319 HIS A N 1
ATOM 2607 C CA . HIS A 1 319 ? 1.886 23.053 -0.862 1.00 88.69 319 HIS A CA 1
ATOM 2608 C C . HIS A 1 319 ? 0.795 22.608 0.112 1.00 88.69 319 HIS A C 1
ATOM 2610 O O . HIS A 1 319 ? 0.894 21.521 0.663 1.00 88.69 319 HIS A O 1
ATOM 2616 N N . GLU A 1 320 ? -0.281 23.384 0.267 1.00 91.00 320 GLU A N 1
ATOM 2617 C CA . GLU A 1 320 ? -1.466 22.996 1.037 1.00 91.00 320 GLU A CA 1
ATOM 2618 C C . GLU A 1 320 ? -2.026 21.652 0.544 1.00 91.00 320 GLU A C 1
ATOM 2620 O O . GLU A 1 320 ? -2.328 20.762 1.340 1.00 91.00 320 GLU A O 1
ATOM 2625 N N . PHE A 1 321 ? -2.130 21.471 -0.775 1.00 92.56 321 PHE A N 1
ATOM 2626 C CA . PHE A 1 321 ? -2.520 20.197 -1.371 1.00 92.56 321 PHE A CA 1
ATOM 2627 C C . PHE A 1 321 ? -1.567 19.053 -0.980 1.00 92.56 321 PHE A C 1
ATOM 2629 O O . PHE A 1 321 ? -2.044 18.011 -0.528 1.00 92.56 321 PHE A O 1
ATOM 2636 N N . LEU A 1 322 ? -0.249 19.247 -1.108 1.00 90.19 322 LEU A N 1
ATOM 2637 C CA . LEU A 1 322 ? 0.749 18.237 -0.743 1.00 90.19 322 LEU A CA 1
ATOM 2638 C C . LEU A 1 322 ? 0.706 17.900 0.751 1.00 90.19 322 LEU A C 1
ATOM 2640 O O . LEU A 1 322 ? 0.631 16.724 1.091 1.00 90.19 322 LEU A O 1
ATOM 2644 N N . ILE A 1 323 ? 0.666 18.902 1.635 1.00 90.88 323 ILE A N 1
ATOM 2645 C CA . ILE A 1 323 ? 0.542 18.718 3.091 1.00 90.88 323 ILE A CA 1
ATOM 2646 C C . ILE A 1 323 ? -0.681 17.852 3.403 1.00 90.88 323 ILE A C 1
ATOM 2648 O O . ILE A 1 323 ? -0.591 16.891 4.164 1.00 90.88 323 ILE A O 1
ATOM 2652 N N . ASN A 1 324 ? -1.825 18.153 2.786 1.00 93.12 324 ASN A N 1
ATOM 2653 C CA . ASN A 1 324 ? -3.052 17.389 2.987 1.00 93.12 324 ASN A CA 1
ATOM 2654 C C . ASN A 1 324 ? -2.940 15.946 2.452 1.00 93.12 324 ASN A C 1
ATOM 2656 O O . ASN A 1 324 ? -3.393 15.016 3.119 1.00 93.12 324 ASN A O 1
ATOM 2660 N N . ASN A 1 325 ? -2.311 15.726 1.292 1.00 93.12 325 ASN A N 1
ATOM 2661 C CA . ASN A 1 325 ? -2.074 14.379 0.757 1.00 93.12 325 ASN A CA 1
ATOM 2662 C C . ASN A 1 325 ? -1.183 13.545 1.693 1.00 93.12 325 ASN A C 1
ATOM 2664 O O . ASN A 1 325 ? -1.525 12.415 2.044 1.00 93.12 325 ASN A O 1
ATOM 2668 N N . VAL A 1 326 ? -0.074 14.135 2.135 1.00 92.25 326 VAL A N 1
ATOM 2669 C CA . VAL A 1 326 ? 0.914 13.493 3.006 1.00 92.25 326 VAL A CA 1
ATOM 2670 C C . VAL A 1 326 ? 0.325 13.183 4.375 1.00 92.25 326 VAL A C 1
ATOM 2672 O O . VAL A 1 326 ? 0.434 12.053 4.840 1.00 92.25 326 VAL A O 1
ATOM 2675 N N . ASN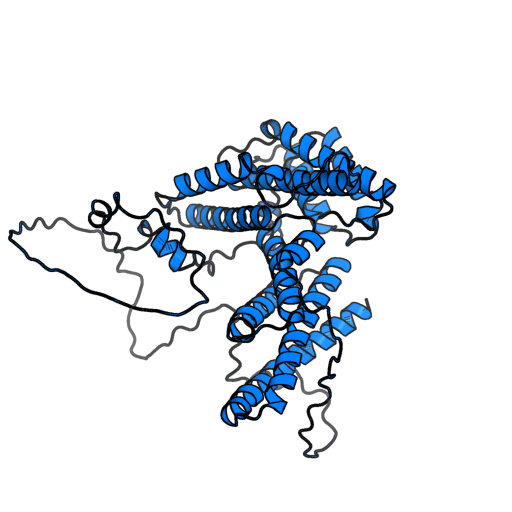 A 1 327 ? -0.383 14.134 4.989 1.00 93.31 327 ASN A N 1
ATOM 2676 C CA . ASN A 1 327 ? -1.045 13.902 6.270 1.00 93.31 327 ASN A CA 1
ATOM 2677 C C . ASN A 1 327 ? -2.116 12.808 6.158 1.00 93.31 327 ASN A C 1
ATOM 2679 O O . ASN A 1 327 ? -2.231 11.975 7.052 1.00 93.31 327 ASN A O 1
ATOM 2683 N N . SER A 1 328 ? -2.880 12.756 5.061 1.00 95.69 328 SER A N 1
ATOM 2684 C CA . SER A 1 328 ? -3.844 11.668 4.851 1.00 95.69 328 SER A CA 1
ATOM 2685 C C . SER A 1 328 ? -3.165 10.294 4.866 1.00 95.69 328 SER A C 1
ATOM 2687 O O . SER A 1 328 ? -3.658 9.382 5.532 1.00 95.69 328 SER A O 1
ATOM 2689 N N . PHE A 1 329 ? -2.022 10.159 4.185 1.00 94.69 329 PHE A N 1
ATOM 2690 C CA . PHE A 1 329 ? -1.240 8.923 4.194 1.00 94.69 329 PHE A CA 1
ATOM 2691 C C . PHE A 1 329 ? -0.655 8.629 5.582 1.00 94.69 329 PHE A C 1
ATOM 2693 O O . PHE A 1 329 ? -0.814 7.522 6.086 1.00 94.69 329 PHE A O 1
ATOM 2700 N N . HIS A 1 330 ? -0.074 9.627 6.250 1.00 95.12 330 HIS A N 1
ATOM 2701 C CA . HIS A 1 330 ? 0.491 9.497 7.596 1.00 95.12 330 HIS A CA 1
ATOM 2702 C C . HIS A 1 330 ? -0.528 8.975 8.618 1.00 95.12 330 HIS A C 1
ATOM 2704 O O . HIS A 1 330 ? -0.260 7.992 9.307 1.00 95.12 330 HIS A O 1
ATOM 2710 N N . TYR A 1 331 ? -1.734 9.551 8.666 1.00 96.56 331 TYR A N 1
ATOM 2711 C CA . TYR A 1 331 ? -2.796 9.055 9.550 1.00 96.56 331 TYR A CA 1
ATOM 2712 C C . TYR A 1 331 ? -3.242 7.632 9.196 1.00 96.56 331 TYR A C 1
ATOM 2714 O O . TYR A 1 331 ? -3.554 6.852 10.096 1.00 96.56 331 TYR A O 1
ATOM 2722 N N . ALA A 1 332 ? -3.237 7.261 7.915 1.00 96.56 332 ALA A N 1
ATOM 2723 C CA . ALA A 1 332 ? -3.516 5.890 7.502 1.00 96.56 332 ALA A CA 1
ATOM 2724 C C . ALA A 1 332 ? -2.398 4.908 7.928 1.00 96.56 332 ALA A C 1
ATOM 2726 O O . ALA A 1 332 ? -2.714 3.796 8.350 1.00 96.56 332 ALA A O 1
ATOM 2727 N N . VAL A 1 333 ? -1.123 5.323 7.931 1.00 95.69 333 VAL A N 1
ATOM 2728 C CA . VAL A 1 333 ? 0.009 4.549 8.493 1.00 95.69 333 VAL A CA 1
ATOM 2729 C C . VAL A 1 333 ? -0.133 4.370 10.003 1.00 95.69 333 VAL A C 1
ATOM 2731 O O . VAL A 1 333 ? 0.003 3.249 10.492 1.00 95.69 333 VAL A O 1
ATOM 2734 N N . ILE A 1 334 ? -0.503 5.425 10.739 1.00 95.75 334 ILE A N 1
ATOM 2735 C CA . ILE A 1 334 ? -0.800 5.327 12.178 1.00 95.75 334 ILE A CA 1
ATOM 2736 C C . ILE A 1 334 ? -1.903 4.288 12.419 1.00 95.75 334 ILE A C 1
ATOM 2738 O O . ILE A 1 334 ? -1.757 3.419 13.278 1.00 95.75 334 ILE A O 1
ATOM 2742 N N . ILE A 1 335 ? -3.001 4.352 11.662 1.00 95.50 335 ILE A N 1
ATOM 2743 C CA . ILE A 1 335 ? -4.117 3.402 11.771 1.00 95.50 335 ILE A CA 1
ATOM 2744 C C . ILE A 1 335 ? -3.654 1.969 11.489 1.00 95.50 335 ILE A C 1
ATOM 2746 O O . ILE A 1 335 ? -3.982 1.061 12.256 1.00 95.50 335 ILE A O 1
ATOM 2750 N N . CYS A 1 336 ? -2.869 1.773 10.427 1.00 94.62 336 CYS A N 1
ATOM 2751 C CA . CYS A 1 336 ? -2.296 0.479 10.068 1.00 94.62 336 CYS A CA 1
ATOM 2752 C C . CYS A 1 336 ? -1.463 -0.097 11.223 1.00 94.62 336 CYS A C 1
ATOM 2754 O O . CYS A 1 336 ? -1.690 -1.233 11.642 1.00 94.62 336 CYS A O 1
ATOM 2756 N N . HIS A 1 337 ? -0.579 0.716 11.810 1.00 94.31 337 HIS A N 1
ATOM 2757 C CA . HIS A 1 337 ? 0.245 0.308 12.946 1.00 94.31 337 HIS A CA 1
ATOM 2758 C C . HIS A 1 337 ? -0.608 -0.146 14.127 1.00 94.31 337 HIS A C 1
ATOM 2760 O O . HIS A 1 337 ? -0.445 -1.258 14.626 1.00 94.31 337 HIS A O 1
ATOM 2766 N N . HIS A 1 338 ? -1.573 0.678 14.533 1.00 92.69 338 HIS A N 1
ATOM 2767 C CA . HIS A 1 3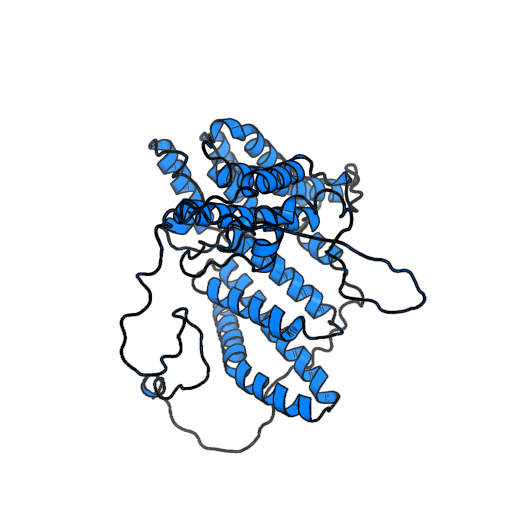38 ? -2.452 0.353 15.649 1.00 92.69 338 HIS A CA 1
ATOM 2768 C C . HIS A 1 338 ? -3.213 -0.952 15.412 1.00 92.69 338 HIS A C 1
ATOM 2770 O O . HIS A 1 338 ? -3.288 -1.782 16.320 1.00 92.69 338 HIS A O 1
ATOM 2776 N N . LYS A 1 339 ? -3.733 -1.156 14.195 1.00 91.50 339 LYS A N 1
ATOM 2777 C CA . LYS A 1 339 ? -4.511 -2.348 13.858 1.00 91.50 339 LYS A CA 1
ATOM 2778 C C . LYS A 1 339 ? -3.666 -3.622 13.825 1.00 91.50 339 LYS A C 1
ATOM 2780 O O . LYS A 1 339 ? -4.138 -4.659 14.277 1.00 91.50 339 LYS A O 1
ATOM 2785 N N . LEU A 1 340 ? -2.447 -3.565 13.289 1.00 90.69 340 LEU A N 1
ATOM 2786 C CA . LEU A 1 340 ? -1.597 -4.751 13.135 1.00 90.69 340 LEU A CA 1
ATOM 2787 C C . LEU A 1 340 ? -0.799 -5.077 14.407 1.00 90.69 340 LEU A C 1
ATOM 2789 O O . LEU A 1 340 ? -0.563 -6.250 14.708 1.00 90.69 340 LEU A O 1
ATOM 2793 N N . MET A 1 341 ? -0.410 -4.069 15.192 1.00 89.56 341 MET A N 1
ATOM 2794 C CA . MET A 1 341 ? 0.549 -4.233 16.291 1.00 89.56 341 MET A CA 1
ATOM 2795 C C . MET A 1 341 ? -0.097 -4.374 17.673 1.00 89.56 341 MET A C 1
ATOM 2797 O O . MET A 1 341 ? 0.409 -5.154 18.486 1.00 89.56 341 MET A O 1
ATOM 2801 N N . LYS A 1 342 ? -1.252 -3.757 17.951 1.00 87.12 342 LYS A N 1
ATOM 2802 C CA . LYS A 1 342 ? -1.873 -3.822 19.290 1.00 87.12 342 LYS A CA 1
ATOM 2803 C C . LYS A 1 342 ? -2.671 -5.117 19.491 1.00 87.12 342 LYS A C 1
ATOM 2805 O O . LYS A 1 342 ? -3.439 -5.512 18.625 1.00 87.12 342 LYS A O 1
ATOM 2810 N N . LYS A 1 343 ? -2.474 -5.793 20.634 1.00 79.19 343 LYS A N 1
ATOM 2811 C CA . LYS A 1 343 ? -3.151 -7.069 20.966 1.00 79.19 343 LYS A CA 1
ATOM 2812 C C . LYS A 1 343 ? -4.648 -6.893 21.267 1.00 79.19 343 LYS A C 1
ATOM 2814 O O . LYS A 1 343 ? -5.443 -7.705 20.832 1.00 79.19 343 LYS A O 1
ATOM 2819 N N . ASN A 1 344 ? -5.029 -5.803 21.935 1.00 82.19 344 ASN A N 1
ATOM 2820 C CA . ASN A 1 344 ? -6.420 -5.509 22.307 1.00 82.19 344 ASN A CA 1
ATOM 2821 C C . ASN A 1 344 ? -6.942 -4.302 21.522 1.00 82.19 344 ASN A C 1
ATOM 2823 O O . ASN A 1 344 ? -7.285 -3.266 22.095 1.00 82.19 344 ASN A O 1
ATOM 2827 N N . PHE A 1 345 ? -6.897 -4.389 20.194 1.00 88.75 345 PHE A N 1
ATOM 2828 C CA . PHE A 1 345 ? -7.351 -3.300 19.339 1.00 88.75 345 PHE A CA 1
ATOM 2829 C C . PHE A 1 345 ? -8.876 -3.125 19.441 1.00 88.75 345 PHE A C 1
ATOM 2831 O O . PHE A 1 345 ? -9.628 -4.064 19.208 1.00 88.75 345 PHE A O 1
ATOM 2838 N N . CYS A 1 346 ? -9.325 -1.904 19.736 1.00 90.25 346 CYS A N 1
ATOM 2839 C CA . CYS A 1 346 ? -10.736 -1.518 19.769 1.00 90.25 346 CYS A CA 1
ATOM 2840 C C . CYS A 1 346 ? -10.957 -0.381 18.770 1.00 90.25 346 CYS A C 1
ATOM 2842 O O . CYS A 1 346 ? -10.408 0.710 18.939 1.00 90.25 346 CYS A O 1
ATOM 2844 N N . ALA A 1 347 ? -11.731 -0.639 17.713 1.00 91.06 347 ALA A N 1
ATOM 2845 C CA . ALA A 1 347 ? -11.909 0.295 16.605 1.00 91.06 347 ALA A CA 1
ATOM 2846 C C . ALA A 1 347 ? -12.478 1.645 17.074 1.00 91.06 347 ALA A C 1
ATOM 2848 O O . ALA A 1 347 ? -12.047 2.701 16.608 1.00 91.06 347 ALA A O 1
ATOM 2849 N N . GLU A 1 348 ? -13.384 1.628 18.049 1.00 91.81 348 GLU A N 1
ATOM 2850 C CA . GLU A 1 348 ? -14.050 2.795 18.630 1.00 91.81 348 GLU A CA 1
ATOM 2851 C C . GLU A 1 348 ? -13.061 3.832 19.180 1.00 91.81 348 GLU A C 1
ATOM 2853 O O . GLU A 1 348 ? -13.310 5.031 19.065 1.00 91.81 348 GLU A O 1
ATOM 2858 N N . GLN A 1 349 ? -11.917 3.395 19.717 1.00 93.81 349 GLN A N 1
ATOM 2859 C CA . GLN A 1 349 ? -10.898 4.282 20.292 1.00 93.81 349 GLN A CA 1
ATOM 2860 C C . GLN A 1 349 ? -10.131 5.090 19.235 1.00 93.81 349 GLN A C 1
ATOM 2862 O O . GLN A 1 349 ? -9.533 6.113 19.556 1.00 93.81 349 GLN A O 1
ATOM 2867 N N . TYR A 1 350 ? -10.152 4.654 17.973 1.00 94.56 350 TYR A N 1
ATOM 2868 C CA . TYR A 1 350 ? -9.335 5.227 16.898 1.00 94.56 350 TYR A CA 1
ATOM 2869 C C . TYR A 1 350 ? -10.148 6.002 15.857 1.00 94.56 350 TYR A C 1
ATOM 2871 O O . TYR A 1 350 ? -9.616 6.406 14.822 1.00 94.56 350 TYR A O 1
ATOM 2879 N N . GLN A 1 351 ? -11.432 6.259 16.121 1.00 95.81 351 GLN A N 1
ATOM 2880 C CA . GLN A 1 351 ? -12.299 6.974 15.181 1.00 95.81 351 GLN A CA 1
ATOM 2881 C C . GLN A 1 351 ? -11.842 8.416 14.911 1.00 95.81 351 GLN A C 1
ATOM 2883 O O . GLN A 1 351 ? -11.992 8.895 13.789 1.00 95.81 351 GLN A O 1
ATOM 2888 N N . ASP A 1 352 ? -11.206 9.079 15.879 1.00 96.69 352 ASP A N 1
ATOM 2889 C CA . ASP A 1 352 ? -10.635 10.417 15.678 1.00 96.69 352 ASP A CA 1
ATOM 2890 C C . ASP A 1 352 ? -9.520 10.415 14.620 1.00 96.69 352 ASP A C 1
ATOM 2892 O O . ASP A 1 352 ? -9.385 11.365 13.844 1.00 96.69 352 ASP A O 1
ATOM 2896 N N . LEU A 1 353 ? -8.730 9.335 14.546 1.00 96.50 353 LEU A N 1
ATOM 2897 C CA . LEU A 1 353 ? -7.710 9.170 13.507 1.00 96.50 353 LEU A CA 1
ATOM 2898 C C . LEU A 1 353 ? -8.355 8.964 12.135 1.00 96.50 353 LEU A C 1
ATOM 2900 O O . LEU A 1 353 ? -7.896 9.553 11.156 1.00 96.50 353 LEU A O 1
ATOM 2904 N N . VAL A 1 354 ? -9.441 8.184 12.068 1.00 97.25 354 VAL A N 1
ATOM 2905 C CA . VAL A 1 354 ? -10.241 8.010 10.843 1.00 97.25 354 VAL A CA 1
ATOM 2906 C C . VAL A 1 354 ? -10.765 9.364 10.371 1.00 97.25 354 VAL A C 1
ATOM 2908 O O . VAL A 1 354 ? -10.597 9.726 9.208 1.00 97.25 354 VAL A O 1
ATOM 2911 N N . ASP A 1 355 ? -11.345 10.157 11.269 1.00 97.62 355 ASP A N 1
ATOM 2912 C CA . ASP A 1 355 ? -11.923 11.449 10.910 1.00 97.62 355 ASP A CA 1
ATOM 2913 C C . ASP A 1 355 ? -10.867 12.451 10.422 1.00 97.62 355 ASP A C 1
ATOM 2915 O O . ASP A 1 355 ? -11.129 13.161 9.443 1.00 97.62 355 ASP A O 1
ATOM 2919 N N . LYS A 1 356 ? -9.667 12.455 11.025 1.00 97.19 356 LYS A N 1
ATOM 2920 C CA . LYS A 1 356 ? -8.505 13.234 10.557 1.00 97.19 356 LYS A CA 1
ATOM 2921 C C . LYS A 1 356 ? -8.011 12.766 9.186 1.00 97.19 356 LYS A C 1
ATOM 2923 O O . LYS A 1 356 ? -7.876 13.593 8.287 1.00 97.19 356 LYS A O 1
ATOM 2928 N N . CYS A 1 357 ? -7.805 11.459 9.001 1.00 97.56 357 CYS A N 1
ATOM 2929 C CA . CYS A 1 357 ? -7.425 10.840 7.723 1.00 97.56 357 CYS A CA 1
ATOM 2930 C C . CYS A 1 357 ? -8.349 11.293 6.581 1.00 97.56 357 CYS A C 1
ATOM 2932 O O . CYS A 1 357 ? -7.884 11.789 5.549 1.00 97.56 357 CYS A O 1
ATOM 2934 N N . LEU A 1 358 ? -9.666 11.174 6.790 1.00 97.44 358 LEU A N 1
ATOM 2935 C CA . LEU A 1 358 ? -10.676 11.543 5.799 1.00 97.44 358 LEU A CA 1
ATOM 2936 C C . LEU A 1 358 ? -10.758 13.059 5.587 1.00 97.44 358 LEU A C 1
ATOM 2938 O O . LEU A 1 358 ? -10.975 13.499 4.462 1.00 97.44 358 LEU A O 1
ATOM 2942 N N . LEU A 1 359 ? -10.564 13.867 6.635 1.00 97.62 359 LEU A N 1
ATOM 2943 C CA . LEU A 1 359 ? -10.552 15.329 6.526 1.00 97.62 359 LEU A CA 1
ATOM 2944 C C . LEU A 1 359 ? -9.399 15.818 5.645 1.00 97.62 359 LEU A C 1
ATOM 2946 O O . LEU A 1 359 ? -9.626 16.626 4.742 1.00 97.62 359 LEU A O 1
ATOM 2950 N N . TYR A 1 360 ? -8.189 15.298 5.859 1.00 96.88 360 TYR A N 1
ATOM 2951 C CA . TYR A 1 360 ? -7.032 15.631 5.030 1.00 96.88 360 TYR A CA 1
ATOM 2952 C C . TYR A 1 360 ? -7.217 15.166 3.582 1.00 96.88 360 TYR A C 1
ATOM 2954 O O . TYR A 1 360 ? -6.974 15.942 2.657 1.00 96.88 360 TYR A O 1
ATOM 2962 N N . LEU A 1 361 ? -7.743 13.955 3.371 1.00 95.88 361 LEU A N 1
ATOM 2963 C CA . LEU A 1 361 ? -8.022 13.437 2.030 1.00 95.88 361 LEU A CA 1
ATOM 2964 C C . LEU A 1 361 ? -9.047 14.295 1.276 1.00 95.88 361 LEU A C 1
ATOM 2966 O O . LEU A 1 361 ? -8.822 14.693 0.135 1.00 95.88 361 LEU A O 1
ATOM 2970 N N . GLU A 1 362 ? -10.169 14.628 1.918 1.00 96.31 362 GLU A N 1
ATOM 2971 C CA . GLU A 1 362 ? -11.194 15.501 1.340 1.00 96.31 362 GLU A CA 1
ATOM 2972 C C . GLU A 1 362 ? -10.642 16.895 1.028 1.00 96.31 362 GLU A C 1
ATOM 2974 O O . GLU A 1 362 ? -10.996 17.478 0.000 1.00 96.31 362 GLU A O 1
ATOM 2979 N N . SER A 1 363 ? -9.779 17.432 1.894 1.00 95.75 363 SER A N 1
ATOM 2980 C CA . SER A 1 363 ? -9.109 18.710 1.659 1.00 95.75 363 SER A CA 1
ATOM 2981 C C . SER A 1 363 ? -8.202 18.643 0.428 1.00 95.75 363 SER A C 1
ATOM 2983 O O . SER A 1 363 ? -8.340 19.467 -0.477 1.00 95.75 363 SER A O 1
ATOM 2985 N N . ALA A 1 364 ? -7.364 17.607 0.307 1.00 94.81 364 ALA A N 1
ATOM 2986 C CA . ALA A 1 364 ? -6.518 17.394 -0.869 1.00 94.81 364 ALA A CA 1
ATOM 2987 C C . ALA A 1 364 ? -7.349 17.283 -2.165 1.00 94.81 364 ALA A C 1
ATOM 2989 O O . ALA A 1 364 ? -7.021 17.895 -3.186 1.00 94.81 364 ALA A O 1
ATOM 2990 N N . ILE A 1 365 ? -8.487 16.584 -2.129 1.00 94.25 365 ILE A N 1
ATOM 2991 C CA . ILE A 1 365 ? -9.412 16.489 -3.271 1.00 94.25 365 ILE A CA 1
ATOM 2992 C C . ILE A 1 365 ? -10.012 17.862 -3.626 1.00 94.25 365 ILE A C 1
ATOM 2994 O O . ILE A 1 365 ? -10.127 18.208 -4.801 1.00 94.25 365 ILE A O 1
ATOM 2998 N N . LYS A 1 366 ? -10.385 18.681 -2.638 1.00 94.50 366 LYS A N 1
ATOM 2999 C CA . LYS A 1 366 ? -10.927 20.030 -2.885 1.00 94.50 366 LYS A CA 1
ATOM 3000 C C . LYS A 1 366 ? -9.878 20.966 -3.487 1.00 94.50 366 LYS A C 1
ATOM 3002 O O . LYS A 1 366 ? -10.164 21.648 -4.473 1.00 94.50 366 LYS A O 1
ATOM 3007 N N . VAL A 1 367 ? -8.671 20.990 -2.922 1.00 93.94 367 VAL A N 1
ATOM 3008 C CA . VAL A 1 367 ? -7.589 21.873 -3.381 1.00 93.94 367 VAL A CA 1
ATOM 3009 C C . VAL A 1 367 ? -7.089 21.451 -4.766 1.00 93.94 367 VAL A C 1
ATOM 3011 O O . VAL A 1 367 ? -6.917 22.307 -5.632 1.00 93.94 367 VAL A O 1
ATOM 3014 N N . SER A 1 368 ? -6.959 20.148 -5.040 1.00 92.62 368 SER A N 1
ATOM 3015 C CA . SER A 1 368 ? -6.593 19.657 -6.379 1.00 92.62 368 SER A CA 1
ATOM 3016 C C . SER A 1 368 ? -7.602 20.060 -7.455 1.00 92.62 368 SER A C 1
ATOM 3018 O O . SER A 1 368 ? -7.193 20.481 -8.536 1.00 92.62 368 SER A O 1
ATOM 3020 N N . LYS A 1 369 ? -8.910 20.034 -7.153 1.00 91.69 369 LYS A N 1
ATOM 3021 C CA . LYS A 1 369 ? -9.953 20.551 -8.057 1.00 91.69 369 LYS A CA 1
ATOM 3022 C C . LYS A 1 369 ? -9.791 22.048 -8.327 1.00 91.69 369 LYS A C 1
ATOM 3024 O O . LYS A 1 369 ? -9.895 22.466 -9.478 1.00 91.69 369 LYS A O 1
ATOM 3029 N N . LYS A 1 370 ? -9.497 22.851 -7.297 1.00 92.31 370 LYS A N 1
ATOM 3030 C CA . LYS A 1 370 ? -9.233 24.297 -7.438 1.00 92.31 370 LYS A CA 1
ATOM 3031 C C . LYS A 1 370 ? -8.012 24.570 -8.324 1.00 92.31 370 LYS A C 1
ATOM 3033 O O . LYS A 1 370 ? -8.040 25.494 -9.129 1.00 92.31 370 LYS A O 1
ATOM 3038 N N . LEU A 1 371 ? -6.970 23.754 -8.187 1.00 91.88 371 LEU A N 1
ATOM 3039 C CA . LEU A 1 371 ? -5.733 23.835 -8.967 1.00 91.88 371 LEU A CA 1
ATOM 3040 C C . LEU A 1 371 ? -5.816 23.150 -10.343 1.00 91.88 371 LEU A C 1
ATOM 3042 O O . LEU A 1 371 ? -4.847 23.201 -11.092 1.00 91.88 371 LEU A O 1
ATOM 3046 N N . GLN A 1 372 ? -6.945 22.512 -10.679 1.00 90.81 372 GLN A N 1
ATOM 3047 C CA . GLN A 1 372 ? -7.135 21.734 -11.912 1.00 90.81 372 GLN A CA 1
ATOM 3048 C C . GLN A 1 372 ? -6.093 20.614 -12.103 1.00 90.81 372 GLN A C 1
ATOM 3050 O O . GLN A 1 372 ? -5.720 20.272 -13.225 1.00 90.81 372 GLN A O 1
ATOM 3055 N N . LEU A 1 373 ? -5.627 20.020 -11.003 1.00 87.81 373 LEU A N 1
ATOM 3056 C CA . LEU A 1 373 ? -4.669 18.917 -11.036 1.00 87.81 373 LEU A CA 1
ATOM 3057 C C . LEU A 1 373 ? -5.372 17.597 -11.363 1.00 87.81 373 LEU A C 1
ATOM 3059 O O . LEU A 1 373 ? -6.450 17.305 -10.841 1.00 87.81 373 LEU A O 1
ATOM 3063 N N . GLN A 1 374 ? -4.717 16.746 -12.157 1.00 86.62 374 GLN A N 1
ATOM 3064 C CA . GLN A 1 374 ? -5.122 15.348 -12.343 1.00 86.62 374 GLN A CA 1
ATOM 3065 C C . GLN A 1 374 ? -4.690 14.502 -11.139 1.00 86.62 374 GLN A C 1
ATOM 3067 O O . GLN A 1 374 ? -3.821 13.639 -11.235 1.00 86.62 374 GLN A O 1
ATOM 3072 N N . TYR A 1 375 ? -5.273 14.791 -9.981 1.00 88.69 375 TYR A N 1
ATOM 3073 C CA . TYR A 1 375 ? -4.935 14.111 -8.741 1.00 88.69 375 TYR A CA 1
ATOM 3074 C C . TYR A 1 375 ? -5.495 12.685 -8.706 1.00 88.69 375 TYR A C 1
ATOM 3076 O O . TYR A 1 375 ? -6.691 12.469 -8.920 1.00 88.69 375 TYR A O 1
ATOM 3084 N N . ARG A 1 376 ? -4.616 11.725 -8.402 1.00 88.06 376 ARG A N 1
ATOM 3085 C CA . ARG A 1 376 ? -4.931 10.307 -8.220 1.00 88.06 376 ARG A CA 1
ATOM 3086 C C . ARG A 1 376 ? -4.559 9.878 -6.795 1.00 88.06 376 ARG A C 1
ATOM 3088 O O . ARG A 1 376 ? -3.430 9.453 -6.578 1.00 88.06 376 ARG A O 1
ATOM 3095 N N . PRO A 1 377 ? -5.452 10.061 -5.807 1.00 89.12 377 PRO A N 1
ATOM 3096 C CA . PRO A 1 377 ? -5.195 9.607 -4.444 1.00 89.12 377 PRO A CA 1
ATOM 3097 C C . PRO A 1 377 ? -5.096 8.082 -4.378 1.00 89.12 377 PRO A C 1
ATOM 3099 O O . PRO A 1 377 ? -5.889 7.388 -5.017 1.00 89.12 377 PRO A O 1
ATOM 3102 N N . MET A 1 378 ? -4.199 7.574 -3.531 1.00 89.06 378 MET A N 1
ATOM 3103 C CA . MET A 1 378 ? -4.101 6.142 -3.250 1.00 89.06 378 MET A CA 1
ATOM 3104 C C . MET A 1 378 ? -5.386 5.633 -2.594 1.00 89.06 378 MET A C 1
ATOM 3106 O O . MET A 1 378 ? -5.921 6.236 -1.656 1.00 89.06 378 MET A O 1
ATOM 3110 N N . PHE A 1 379 ? -5.878 4.484 -3.056 1.00 92.31 379 PHE A N 1
ATOM 3111 C CA . PHE A 1 379 ? -7.017 3.827 -2.413 1.00 92.31 379 PHE A CA 1
ATOM 3112 C C . PHE A 1 379 ? -6.640 3.232 -1.050 1.00 92.31 379 PHE A C 1
ATOM 3114 O O . PHE A 1 379 ? -7.502 3.051 -0.192 1.00 92.31 379 PHE A O 1
ATOM 3121 N N . TRP A 1 380 ? -5.352 2.969 -0.826 1.00 93.62 380 TRP A N 1
ATOM 3122 C CA . TRP A 1 380 ? -4.835 2.423 0.425 1.00 93.62 380 TRP A CA 1
ATOM 3123 C C . TRP A 1 380 ? -5.280 3.220 1.664 1.00 93.62 380 TRP A C 1
ATOM 3125 O O . TRP A 1 380 ? -5.738 2.618 2.634 1.00 93.62 380 TRP A O 1
ATOM 3135 N N . ASN A 1 381 ? -5.284 4.560 1.602 1.00 95.00 381 ASN A N 1
ATOM 3136 C CA . ASN A 1 381 ? -5.755 5.410 2.706 1.00 95.00 381 ASN A CA 1
ATOM 3137 C C . ASN A 1 381 ? -7.212 5.083 3.083 1.00 95.00 381 ASN A C 1
ATOM 3139 O O . ASN A 1 381 ? -7.550 4.970 4.260 1.00 95.00 381 ASN A O 1
ATOM 3143 N N . LEU A 1 382 ? -8.078 4.888 2.081 1.00 95.56 382 LEU A N 1
ATOM 3144 C CA . LEU A 1 382 ? -9.481 4.526 2.298 1.00 95.56 382 LEU A CA 1
ATOM 3145 C C . LEU A 1 382 ? -9.639 3.097 2.809 1.00 95.56 382 LEU A C 1
ATOM 3147 O O . LEU A 1 382 ? -10.513 2.859 3.638 1.00 95.56 382 LEU A O 1
ATOM 3151 N N . LEU A 1 383 ? -8.807 2.158 2.348 1.00 95.69 383 LEU A N 1
ATOM 3152 C CA . LEU A 1 383 ? -8.813 0.791 2.866 1.00 95.69 383 LEU A CA 1
ATOM 3153 C C . LEU A 1 383 ? -8.461 0.775 4.360 1.00 95.69 383 LEU A C 1
ATOM 3155 O O . LEU A 1 383 ? -9.188 0.169 5.146 1.00 95.69 383 LEU A O 1
ATOM 3159 N N . MET A 1 384 ? -7.402 1.483 4.765 1.00 95.75 384 MET A N 1
ATOM 3160 C CA . MET A 1 384 ? -6.995 1.557 6.170 1.00 95.75 384 MET A CA 1
ATOM 3161 C C . MET A 1 384 ? -8.081 2.206 7.024 1.00 95.75 384 MET A C 1
ATOM 3163 O O . MET A 1 384 ? -8.593 1.581 7.954 1.00 95.75 384 MET A O 1
ATOM 3167 N N . CYS A 1 385 ? -8.500 3.422 6.664 1.00 96.12 385 CYS A N 1
ATOM 3168 C CA . CYS A 1 385 ? -9.485 4.181 7.430 1.00 96.12 385 CYS A CA 1
ATOM 3169 C C . CYS A 1 385 ? -10.859 3.473 7.432 1.00 96.12 385 CYS A C 1
ATOM 3171 O O . CYS A 1 385 ? -11.550 3.468 8.448 1.00 96.12 385 CYS A O 1
ATOM 3173 N N . GLY A 1 386 ? -11.230 2.790 6.343 1.00 95.56 386 GLY A N 1
ATOM 3174 C CA . GLY A 1 386 ? -12.462 2.005 6.243 1.00 95.56 386 GLY A CA 1
ATOM 3175 C C . GLY A 1 386 ? -12.459 0.705 7.033 1.00 95.56 386 GLY A C 1
ATOM 3176 O O . GLY A 1 386 ? -13.495 0.357 7.598 1.00 95.56 386 GLY A O 1
ATOM 3177 N N . SER A 1 387 ? -11.322 0.012 7.126 1.00 95.00 387 SER A N 1
ATOM 3178 C CA . SER A 1 387 ? -11.229 -1.263 7.852 1.00 95.00 387 SER A CA 1
ATOM 3179 C C . SER A 1 387 ? -11.565 -1.117 9.343 1.00 95.00 387 SER A C 1
ATOM 3181 O O . SER A 1 387 ? -12.117 -2.025 9.965 1.00 95.00 387 SER A O 1
ATOM 3183 N N . ILE A 1 388 ? -11.323 0.067 9.906 1.00 95.19 388 ILE A N 1
ATOM 3184 C CA . ILE A 1 388 ? -11.616 0.378 11.307 1.00 95.19 388 ILE A CA 1
ATOM 3185 C C . ILE A 1 388 ? -12.776 1.366 11.472 1.00 95.19 388 ILE A C 1
ATOM 3187 O O . ILE A 1 388 ? -13.077 1.757 12.592 1.00 95.19 388 ILE A O 1
ATOM 3191 N N . ALA A 1 389 ? -13.435 1.802 10.395 1.00 95.44 389 ALA A N 1
ATOM 3192 C CA . ALA A 1 389 ? -14.528 2.766 10.494 1.00 95.44 389 ALA A CA 1
ATOM 3193 C C . ALA A 1 389 ? -15.746 2.153 11.202 1.00 95.44 389 ALA A C 1
ATOM 3195 O O . ALA A 1 389 ? -16.320 1.155 10.747 1.00 95.44 389 ALA A O 1
ATOM 3196 N N . VAL A 1 390 ? -16.169 2.799 12.287 1.00 93.19 390 VAL A N 1
ATOM 3197 C CA . VAL A 1 390 ? -17.354 2.433 13.063 1.00 93.19 390 VAL A CA 1
ATOM 3198 C C . VAL A 1 390 ? -18.460 3.454 12.814 1.00 93.19 390 VAL A C 1
ATOM 3200 O O . VAL A 1 390 ? -18.249 4.673 12.849 1.00 93.19 390 VAL A O 1
ATOM 3203 N N . GLY A 1 391 ? -19.663 2.935 12.579 1.00 91.38 391 GLY A N 1
ATOM 3204 C CA . GLY A 1 391 ? -20.871 3.719 12.366 1.00 91.38 391 GLY A CA 1
ATOM 3205 C C . GLY A 1 391 ? -21.139 4.065 10.900 1.00 91.38 391 GLY A C 1
ATOM 3206 O O . GLY A 1 391 ? -20.244 4.356 10.103 1.00 91.38 391 GLY A O 1
ATOM 3207 N N . THR A 1 392 ? -22.426 4.093 10.561 1.00 93.19 392 THR A N 1
ATOM 3208 C CA . THR A 1 392 ? -22.930 4.321 9.199 1.00 93.19 392 THR A CA 1
ATOM 3209 C C . THR A 1 392 ? -22.507 5.671 8.621 1.00 93.19 392 THR A C 1
ATOM 3211 O O . THR A 1 392 ? -22.236 5.771 7.429 1.00 93.19 392 THR A O 1
ATOM 3214 N N . MET A 1 393 ? -22.381 6.705 9.458 1.00 95.25 393 MET A N 1
ATOM 3215 C CA . MET A 1 393 ? -21.973 8.048 9.032 1.00 95.25 393 MET A CA 1
ATOM 3216 C C . MET A 1 393 ? -20.572 8.064 8.396 1.00 95.25 393 MET A C 1
ATOM 3218 O O . MET A 1 393 ? -20.383 8.669 7.339 1.00 95.25 393 MET A O 1
ATOM 3222 N N . ARG A 1 394 ? -19.588 7.399 9.019 1.00 95.50 394 ARG A N 1
ATOM 3223 C CA . ARG A 1 394 ? -18.204 7.349 8.516 1.00 95.50 394 ARG A CA 1
ATOM 3224 C C . ARG A 1 394 ? -18.081 6.439 7.309 1.00 95.50 394 ARG A C 1
ATOM 3226 O O . ARG A 1 394 ? -17.431 6.812 6.337 1.00 95.50 394 ARG A O 1
ATOM 3233 N N . GLN A 1 395 ? -18.762 5.296 7.340 1.00 95.62 395 GLN A N 1
ATOM 3234 C CA . GLN A 1 395 ? -18.839 4.393 6.194 1.00 95.62 395 GLN A CA 1
ATOM 3235 C C . GLN A 1 395 ? -19.404 5.129 4.972 1.00 95.62 395 GLN A C 1
ATOM 3237 O O . GLN A 1 395 ? -18.793 5.115 3.910 1.00 95.62 395 GLN A O 1
ATOM 3242 N N . GLU A 1 396 ? -20.493 5.884 5.131 1.00 95.56 396 GLU A N 1
ATOM 3243 C CA . GLU A 1 396 ? -21.073 6.680 4.046 1.00 95.56 396 GLU A CA 1
ATOM 3244 C C . GLU A 1 396 ? -20.169 7.845 3.610 1.00 95.56 396 GLU A C 1
ATOM 3246 O O . GLU A 1 396 ? -20.104 8.191 2.432 1.00 95.56 396 GLU A O 1
ATOM 3251 N N . ARG A 1 397 ? -19.410 8.452 4.531 1.00 96.31 397 ARG A N 1
ATOM 3252 C CA . ARG A 1 397 ? -18.373 9.435 4.177 1.00 96.31 397 ARG A CA 1
ATOM 3253 C C . ARG A 1 397 ? -17.297 8.815 3.280 1.00 96.31 397 ARG A C 1
ATOM 3255 O O . ARG A 1 397 ? -16.970 9.407 2.256 1.00 96.31 397 ARG A O 1
ATOM 3262 N N . ILE A 1 398 ? -16.817 7.617 3.606 1.00 96.31 398 ILE A N 1
ATOM 3263 C CA . ILE A 1 398 ? -15.856 6.867 2.782 1.00 96.31 398 ILE A CA 1
ATOM 3264 C C . ILE A 1 398 ? -16.443 6.568 1.403 1.00 96.31 398 ILE A C 1
ATOM 3266 O O . ILE A 1 398 ? -15.763 6.795 0.401 1.00 96.31 398 ILE A O 1
ATOM 3270 N N . ARG A 1 399 ? -17.715 6.148 1.333 1.00 95.06 399 ARG A N 1
ATOM 3271 C CA . ARG A 1 399 ? -18.391 5.915 0.049 1.00 95.06 399 ARG A CA 1
ATOM 3272 C C . ARG A 1 399 ? -18.442 7.175 -0.810 1.00 95.06 399 ARG A C 1
ATOM 3274 O O . ARG A 1 399 ? -18.050 7.172 -1.970 1.00 95.06 399 ARG A O 1
ATOM 3281 N N . ARG A 1 400 ? -18.823 8.307 -0.222 1.00 95.00 400 ARG A N 1
ATOM 3282 C CA . ARG A 1 400 ? -18.834 9.583 -0.951 1.00 95.00 400 ARG A CA 1
ATOM 3283 C C . ARG A 1 400 ? -17.451 9.976 -1.475 1.00 95.00 400 ARG A C 1
ATOM 3285 O O . ARG A 1 400 ? -17.362 10.532 -2.567 1.00 95.00 400 ARG A O 1
ATOM 3292 N N . ILE A 1 401 ? -16.382 9.686 -0.730 1.00 94.31 401 ILE A N 1
ATOM 3293 C CA . ILE A 1 401 ? -15.011 9.969 -1.173 1.00 94.31 401 ILE A CA 1
ATOM 3294 C C . ILE A 1 401 ? -14.612 9.047 -2.329 1.00 94.31 401 ILE A C 1
ATOM 3296 O O . ILE A 1 401 ? -14.144 9.552 -3.350 1.00 94.31 401 ILE A O 1
ATOM 3300 N N . TRP A 1 402 ? -14.832 7.730 -2.226 1.00 92.94 402 TRP A N 1
ATOM 3301 C CA . TRP A 1 402 ? -14.456 6.799 -3.300 1.00 92.94 402 TRP A CA 1
ATOM 3302 C C . TRP A 1 402 ? -15.266 6.993 -4.593 1.00 92.94 402 TRP A C 1
ATOM 3304 O O . TRP A 1 402 ? -14.853 6.518 -5.647 1.00 92.94 402 TRP A O 1
ATOM 3314 N N . ASP A 1 403 ? -16.413 7.682 -4.523 1.00 91.19 403 ASP A N 1
ATOM 3315 C CA . ASP A 1 403 ? -17.307 7.929 -5.663 1.00 91.19 403 ASP A CA 1
ATOM 3316 C C . ASP A 1 403 ? -16.990 9.257 -6.352 1.00 91.19 403 ASP A C 1
ATOM 3318 O O . ASP A 1 403 ? -17.620 9.605 -7.355 1.00 91.19 403 ASP A O 1
ATOM 3322 N N . SER A 1 404 ? -16.021 10.007 -5.827 1.00 90.94 404 SER A N 1
ATOM 3323 C CA . SER A 1 404 ? -15.573 11.270 -6.396 1.00 90.94 404 SER A CA 1
ATOM 3324 C C . SER A 1 404 ? -14.771 11.079 -7.691 1.00 90.94 404 SER A C 1
ATOM 3326 O O . SER A 1 404 ? -14.210 10.018 -7.973 1.00 90.94 404 SER A O 1
ATOM 3328 N N . ASP A 1 405 ? -14.703 12.138 -8.501 1.00 86.12 405 ASP A N 1
ATOM 3329 C CA . ASP A 1 405 ? -14.112 12.092 -9.848 1.00 86.12 405 ASP A CA 1
ATOM 3330 C C . ASP A 1 405 ? -12.642 11.641 -9.866 1.00 86.12 405 ASP A C 1
ATOM 3332 O O . ASP A 1 405 ? -12.194 11.040 -10.843 1.00 86.12 405 ASP A O 1
ATOM 3336 N N . CYS A 1 406 ? -11.887 11.897 -8.791 1.00 86.69 406 CYS A N 1
ATOM 3337 C CA . CYS A 1 406 ? -10.482 11.498 -8.704 1.00 86.69 406 CYS A CA 1
ATOM 3338 C C . CYS A 1 406 ? -10.304 9.976 -8.606 1.00 86.69 406 CYS A C 1
ATOM 3340 O O . CYS A 1 406 ? -9.300 9.469 -9.094 1.00 86.69 406 CYS A O 1
ATOM 3342 N N . TYR A 1 407 ? -11.275 9.241 -8.055 1.00 87.00 407 TYR A N 1
ATOM 3343 C CA . TYR A 1 407 ? -11.263 7.774 -8.006 1.00 87.00 407 TYR A CA 1
ATOM 3344 C C . TYR A 1 407 ? -11.969 7.132 -9.207 1.00 87.00 407 TYR A C 1
ATOM 3346 O O . TYR A 1 407 ? -11.589 6.045 -9.627 1.00 87.00 407 TYR A O 1
ATOM 3354 N N . ARG A 1 408 ? -12.949 7.804 -9.828 1.00 81.25 408 ARG A N 1
ATOM 3355 C CA . ARG A 1 408 ? -13.620 7.283 -11.040 1.00 81.25 408 ARG A CA 1
ATOM 3356 C C . ARG A 1 408 ? -12.688 7.125 -12.243 1.00 81.25 408 ARG A C 1
ATOM 3358 O O . ARG A 1 408 ? -12.929 6.271 -13.087 1.00 81.25 408 ARG A O 1
ATOM 3365 N N . ASN A 1 409 ? -11.640 7.946 -12.318 1.00 75.12 409 ASN A N 1
ATOM 3366 C CA . ASN A 1 409 ? -10.629 7.898 -13.381 1.00 75.12 409 ASN A CA 1
ATOM 3367 C C . ASN A 1 409 ? -9.463 6.935 -13.076 1.00 75.12 409 ASN A C 1
ATOM 3369 O O . ASN A 1 409 ? -8.462 6.928 -13.793 1.00 75.12 409 ASN A O 1
ATOM 3373 N N . GLN A 1 410 ? -9.576 6.160 -12.000 1.00 84.12 410 GLN A N 1
ATOM 3374 C CA . GLN A 1 410 ? -8.602 5.179 -11.528 1.00 84.12 410 GLN A CA 1
ATOM 3375 C C . GLN A 1 410 ? -9.188 3.757 -11.653 1.00 84.12 410 GLN A C 1
ATOM 3377 O O . GLN A 1 410 ? -10.365 3.611 -12.003 1.00 84.12 410 GLN A O 1
ATOM 3382 N N . PRO A 1 411 ? -8.401 2.693 -11.392 1.00 82.19 411 PRO A N 1
ATOM 3383 C CA . PRO A 1 411 ? -8.963 1.368 -11.146 1.00 82.19 411 PRO A CA 1
ATOM 3384 C C . PRO A 1 411 ? -10.183 1.418 -10.211 1.00 82.19 411 PRO A C 1
ATOM 3386 O O . PRO A 1 411 ? -10.234 2.220 -9.287 1.00 82.19 411 PRO A O 1
ATOM 3389 N N . ASN A 1 412 ? -11.174 0.542 -10.396 1.00 81.88 412 ASN A N 1
ATOM 3390 C CA . ASN A 1 412 ? -12.374 0.560 -9.540 1.00 81.88 412 ASN A CA 1
ATOM 3391 C C . ASN A 1 412 ? -12.070 0.137 -8.083 1.00 81.88 412 ASN A C 1
ATOM 3393 O O . ASN A 1 412 ? -12.850 0.425 -7.177 1.00 81.88 412 ASN A O 1
ATOM 3397 N N . TYR A 1 413 ? -10.953 -0.560 -7.845 1.00 88.19 413 TYR A N 1
ATOM 3398 C CA . TYR A 1 413 ? -10.589 -1.119 -6.534 1.00 88.19 413 TYR A CA 1
ATOM 3399 C C . TYR A 1 413 ? -11.710 -1.978 -5.922 1.00 88.19 413 TYR A C 1
ATOM 3401 O O . TYR A 1 413 ? -11.921 -1.983 -4.711 1.00 88.19 413 TYR A O 1
ATOM 3409 N N . TRP A 1 414 ? -12.466 -2.698 -6.762 1.00 88.44 414 TRP A N 1
ATOM 3410 C CA . TRP A 1 414 ? -13.685 -3.401 -6.343 1.00 88.44 414 TRP A CA 1
ATOM 3411 C C . TRP A 1 414 ? -13.426 -4.431 -5.236 1.00 88.44 414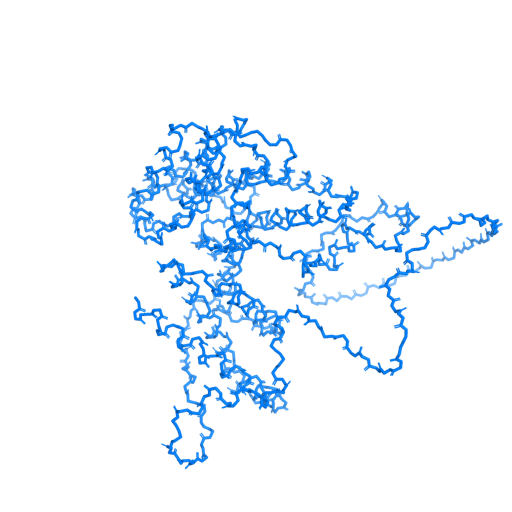 TRP A C 1
ATOM 3413 O O . TRP A 1 414 ? -14.236 -4.531 -4.320 1.00 88.44 414 TRP A O 1
ATOM 3423 N N . ARG A 1 415 ? -12.277 -5.126 -5.261 1.00 89.38 415 ARG A N 1
ATOM 3424 C CA . ARG A 1 415 ? -11.871 -6.058 -4.195 1.00 89.38 415 ARG A CA 1
ATOM 3425 C C . ARG A 1 415 ? -11.679 -5.347 -2.861 1.00 89.38 415 ARG A C 1
ATOM 3427 O O . ARG A 1 415 ? -12.199 -5.798 -1.850 1.00 89.38 415 ARG A O 1
ATOM 3434 N N . SER A 1 416 ? -11.006 -4.199 -2.863 1.00 91.81 416 SER A N 1
ATOM 3435 C CA . SER A 1 416 ? -10.819 -3.385 -1.660 1.00 91.81 416 SER A CA 1
ATOM 3436 C C . SER A 1 416 ? -12.152 -2.865 -1.125 1.00 91.81 416 SER A C 1
ATOM 3438 O O . SER A 1 416 ? -12.384 -2.886 0.078 1.00 91.81 416 SER A O 1
ATOM 3440 N N . LYS A 1 417 ? -13.068 -2.454 -2.012 1.00 93.69 417 LYS A N 1
ATOM 3441 C CA . LYS A 1 417 ? -14.437 -2.075 -1.628 1.00 93.69 417 LYS A CA 1
ATOM 3442 C C . LYS A 1 417 ? -15.192 -3.255 -1.010 1.00 93.69 417 LYS A C 1
ATOM 3444 O O . LYS A 1 417 ? -15.861 -3.073 -0.001 1.00 93.69 417 LYS A O 1
ATOM 3449 N N . GLN A 1 418 ? -15.061 -4.452 -1.581 1.00 93.62 418 GLN A N 1
ATOM 3450 C CA . GLN A 1 418 ? -15.689 -5.667 -1.065 1.00 93.62 418 GLN A CA 1
ATOM 3451 C C . GLN A 1 418 ? -15.136 -6.063 0.308 1.00 93.62 418 GLN A C 1
ATOM 3453 O O . GLN A 1 418 ? -15.928 -6.357 1.194 1.00 93.62 418 GLN A O 1
ATOM 3458 N N . ILE A 1 419 ? -13.814 -5.988 0.515 1.00 94.62 419 ILE A N 1
ATOM 3459 C CA . ILE A 1 419 ? -13.189 -6.176 1.835 1.00 94.62 419 ILE A CA 1
ATOM 3460 C C . ILE A 1 419 ? -13.825 -5.233 2.862 1.00 94.62 419 ILE A C 1
ATOM 3462 O O . ILE A 1 419 ? -14.168 -5.655 3.961 1.00 94.62 419 ILE A O 1
ATOM 3466 N N . LEU A 1 420 ? -14.005 -3.956 2.509 1.00 96.19 420 LEU A N 1
ATOM 3467 C CA . LEU A 1 420 ? -14.622 -2.986 3.412 1.00 96.19 420 LEU A CA 1
ATOM 3468 C C . LEU A 1 420 ? -16.078 -3.334 3.732 1.00 96.19 420 LEU A C 1
ATOM 3470 O O . LEU A 1 420 ? -16.460 -3.284 4.897 1.00 96.19 420 LEU A O 1
ATOM 3474 N N . PHE A 1 421 ? -16.876 -3.713 2.730 1.00 95.81 421 PHE A N 1
ATOM 3475 C CA . PHE A 1 421 ? -18.258 -4.137 2.956 1.00 95.81 421 PHE A CA 1
ATOM 3476 C C . PHE A 1 421 ? -18.350 -5.369 3.855 1.00 95.81 421 PHE A C 1
ATOM 3478 O O . PHE A 1 421 ? -19.169 -5.366 4.768 1.00 95.81 421 PHE A O 1
ATOM 3485 N N . GLU A 1 422 ? -17.495 -6.366 3.638 1.00 95.88 422 GLU A N 1
ATOM 3486 C CA . GLU A 1 422 ? -17.453 -7.574 4.462 1.00 95.88 422 GLU A CA 1
ATOM 3487 C C . GLU A 1 422 ? -17.098 -7.247 5.915 1.00 95.88 422 GLU A C 1
ATOM 3489 O O . GLU A 1 422 ? -17.794 -7.668 6.834 1.00 95.88 422 GLU A O 1
ATOM 3494 N N . ILE A 1 423 ? -16.057 -6.435 6.138 1.00 95.25 423 ILE A N 1
ATOM 3495 C CA . ILE A 1 423 ? -15.663 -6.014 7.489 1.00 95.25 423 ILE A CA 1
ATOM 3496 C C . ILE A 1 423 ? -16.813 -5.276 8.178 1.00 95.25 423 ILE A C 1
ATOM 3498 O O . ILE A 1 423 ? -17.072 -5.500 9.359 1.00 95.25 423 ILE A O 1
ATOM 3502 N N . TRP A 1 424 ? -17.505 -4.383 7.466 1.00 95.44 424 TRP A N 1
ATOM 3503 C CA . TRP A 1 424 ? -18.635 -3.648 8.031 1.00 95.44 424 TRP A CA 1
ATOM 3504 C C . TRP A 1 424 ? -19.816 -4.561 8.358 1.00 95.44 424 TRP A C 1
ATOM 3506 O O . TRP A 1 424 ? -20.458 -4.353 9.385 1.00 95.44 424 TRP A O 1
ATOM 3516 N N . ASP A 1 425 ? -20.096 -5.556 7.516 1.00 94.62 425 ASP A N 1
ATOM 3517 C CA . ASP A 1 425 ? -21.170 -6.522 7.742 1.00 94.62 425 ASP A CA 1
ATOM 3518 C C . ASP A 1 425 ? -20.869 -7.428 8.943 1.00 94.62 425 ASP A C 1
ATOM 3520 O O . ASP A 1 425 ? -21.647 -7.470 9.896 1.00 94.62 425 ASP A O 1
ATOM 3524 N N . ARG A 1 426 ? -19.683 -8.048 8.974 1.00 94.69 426 ARG A N 1
ATOM 3525 C CA . ARG A 1 426 ? -19.230 -8.891 10.091 1.00 94.69 426 ARG A CA 1
ATOM 3526 C C . ARG A 1 426 ? -19.181 -8.132 11.419 1.00 94.69 426 ARG A C 1
ATOM 3528 O O . ARG A 1 426 ? -19.623 -8.653 12.443 1.00 94.69 426 ARG A O 1
ATOM 3535 N N . ARG A 1 427 ? -18.754 -6.861 11.401 1.00 93.25 427 ARG A N 1
ATOM 3536 C CA . ARG A 1 427 ? -18.809 -5.974 12.578 1.00 93.25 427 ARG A CA 1
ATOM 3537 C C . ARG A 1 427 ? -20.238 -5.769 13.076 1.00 93.25 427 ARG A C 1
ATOM 3539 O O . ARG A 1 427 ? -20.483 -5.846 14.275 1.00 93.25 427 ARG A O 1
ATOM 3546 N N . ASN A 1 428 ? -21.193 -5.529 12.176 1.00 90.94 428 ASN A N 1
ATOM 3547 C CA . ASN A 1 428 ? -22.601 -5.372 12.555 1.00 90.94 428 ASN A CA 1
ATOM 3548 C C . ASN A 1 428 ? -23.206 -6.673 13.108 1.00 90.94 428 ASN A C 1
ATOM 3550 O O . ASN A 1 428 ? -24.120 -6.615 13.929 1.00 90.94 428 ASN A O 1
ATOM 3554 N N . ASN A 1 429 ? -22.678 -7.825 12.688 1.00 92.44 429 ASN A N 1
ATOM 3555 C CA . ASN A 1 429 ? -23.070 -9.145 13.181 1.00 92.44 429 ASN A CA 1
ATOM 3556 C C . ASN A 1 429 ? -22.390 -9.531 14.512 1.00 92.44 429 ASN A C 1
ATOM 3558 O O . ASN A 1 429 ? -22.708 -10.581 15.068 1.00 92.44 429 ASN A O 1
ATOM 3562 N N . GLY A 1 430 ? -21.511 -8.678 15.054 1.00 88.25 430 GLY A N 1
ATOM 3563 C CA . GLY A 1 430 ? -20.887 -8.861 16.366 1.00 88.25 430 GLY A CA 1
ATOM 3564 C C . GLY A 1 430 ? -19.665 -9.780 16.378 1.00 88.25 430 GLY A C 1
ATOM 3565 O O . GLY A 1 430 ? -19.366 -10.352 17.422 1.00 88.25 430 GLY A O 1
ATOM 3566 N N . GLU A 1 431 ? -18.980 -9.949 15.244 1.00 89.50 431 GLU A N 1
ATOM 3567 C CA . GLU A 1 431 ? -17.713 -10.687 15.188 1.00 89.50 431 GLU A CA 1
ATOM 3568 C C . GLU A 1 431 ? -16.595 -9.952 15.948 1.00 89.50 431 GLU A C 1
ATOM 3570 O O . GLU A 1 431 ? -16.555 -8.719 15.991 1.00 89.50 431 GLU A O 1
ATOM 3575 N N . ASP A 1 432 ? -15.677 -10.713 16.548 1.00 84.00 432 ASP A N 1
ATOM 3576 C CA . ASP A 1 432 ? -14.593 -10.165 17.360 1.00 84.00 432 ASP A CA 1
ATOM 3577 C C . ASP A 1 432 ? -13.627 -9.301 16.528 1.00 84.00 432 ASP A C 1
ATOM 3579 O O . ASP A 1 432 ? -13.147 -9.696 15.462 1.00 84.00 432 ASP A O 1
ATOM 3583 N N . GLU A 1 433 ? -13.258 -8.128 17.053 1.00 83.69 433 GLU A N 1
ATOM 3584 C CA . GLU A 1 433 ? -12.374 -7.168 16.367 1.00 83.69 433 GLU A CA 1
ATOM 3585 C C . GLU A 1 433 ? -10.978 -7.721 16.035 1.00 83.69 433 GLU A C 1
ATOM 3587 O O . GLU A 1 433 ? -10.306 -7.202 15.141 1.00 83.69 433 GLU A O 1
ATOM 3592 N N . GLU A 1 434 ? -10.526 -8.772 16.720 1.00 78.62 434 GLU A N 1
ATOM 3593 C CA . GLU A 1 434 ? -9.271 -9.465 16.404 1.00 78.62 434 GLU A CA 1
ATOM 3594 C C . GLU A 1 434 ? -9.349 -10.206 15.054 1.00 78.62 434 GLU A C 1
ATOM 3596 O O . GLU A 1 434 ? -8.373 -10.253 14.297 1.00 78.62 434 GLU A O 1
ATOM 3601 N N . HIS A 1 435 ? -10.535 -10.712 14.705 1.00 80.25 435 HIS A N 1
ATOM 3602 C CA . HIS A 1 435 ? -10.817 -11.393 13.440 1.00 80.25 435 HIS A CA 1
ATOM 3603 C C . HIS A 1 435 ? -11.278 -10.429 12.339 1.00 80.25 435 HIS A C 1
ATOM 3605 O O . HIS A 1 435 ? -11.070 -10.688 11.152 1.00 80.25 435 HIS A O 1
ATOM 3611 N N . LEU A 1 436 ? -11.743 -9.236 12.703 1.00 86.12 436 LEU A N 1
ATOM 3612 C CA . LEU A 1 436 ? -12.083 -8.183 11.751 1.00 86.12 436 LEU A CA 1
ATOM 3613 C C . LEU A 1 436 ? -10.845 -7.404 11.310 1.00 86.12 436 LEU A C 1
ATOM 3615 O O . LEU A 1 436 ? -10.260 -6.649 12.076 1.00 86.12 436 LEU A O 1
ATOM 3619 N N . GLY A 1 437 ? -10.436 -7.513 10.050 1.00 85.56 437 GLY A N 1
ATOM 3620 C CA . GLY A 1 437 ? -9.333 -6.704 9.537 1.00 85.56 437 GLY A CA 1
ATOM 3621 C C . GLY A 1 437 ? -9.032 -6.973 8.076 1.00 85.56 437 GLY A C 1
ATOM 3622 O O . GLY A 1 437 ? -9.262 -8.073 7.580 1.00 85.56 437 GLY A O 1
ATOM 3623 N N . PHE A 1 438 ? -8.475 -5.976 7.387 1.00 89.69 438 PHE A N 1
ATOM 3624 C CA . PHE A 1 438 ? -8.176 -6.107 5.960 1.00 89.69 438 PHE A CA 1
ATOM 3625 C C . PHE A 1 438 ? -7.211 -7.275 5.688 1.00 89.69 438 PHE A C 1
ATOM 3627 O O . PHE A 1 438 ? -7.455 -8.050 4.772 1.00 89.69 438 PHE A O 1
ATOM 3634 N N . MET A 1 439 ? -6.190 -7.471 6.536 1.00 88.19 439 MET A N 1
ATOM 3635 C CA . MET A 1 439 ? -5.265 -8.606 6.422 1.00 88.19 439 MET A CA 1
ATOM 3636 C C . MET A 1 439 ? -5.923 -9.962 6.689 1.00 88.19 439 MET A C 1
ATOM 3638 O O . MET A 1 439 ? -5.495 -10.958 6.113 1.00 88.19 439 MET A O 1
ATOM 3642 N N . ASN A 1 440 ? -6.943 -10.023 7.549 1.00 87.50 440 ASN A N 1
ATOM 3643 C CA . ASN A 1 440 ? -7.677 -11.268 7.774 1.00 87.50 440 ASN A CA 1
ATOM 3644 C C . ASN A 1 440 ? -8.502 -11.621 6.529 1.00 87.50 440 ASN A C 1
ATOM 3646 O O . ASN A 1 440 ? -8.444 -12.760 6.089 1.00 87.50 440 ASN A O 1
ATOM 3650 N N . MET A 1 441 ? -9.156 -10.637 5.898 1.00 90.56 441 MET A N 1
ATOM 3651 C CA . MET A 1 441 ? -9.896 -10.850 4.643 1.00 90.56 441 MET A CA 1
ATOM 3652 C C . MET A 1 441 ? -8.971 -11.247 3.486 1.00 90.56 441 MET A C 1
ATOM 3654 O O . MET A 1 441 ? -9.283 -12.157 2.730 1.00 90.56 441 MET A O 1
ATOM 3658 N N . ILE A 1 442 ? -7.811 -10.594 3.368 1.00 87.94 442 ILE A N 1
ATOM 3659 C CA . ILE A 1 442 ? -6.774 -10.920 2.374 1.00 87.94 442 ILE A CA 1
ATOM 3660 C C . ILE A 1 442 ? -6.317 -12.376 2.519 1.00 87.94 442 ILE A C 1
ATOM 3662 O O . ILE A 1 442 ? -6.255 -13.097 1.527 1.00 87.94 442 ILE A O 1
ATOM 3666 N N . ARG A 1 443 ? -6.045 -12.816 3.756 1.00 86.12 443 ARG A N 1
ATOM 3667 C CA . ARG A 1 443 ? -5.643 -14.197 4.061 1.00 86.12 443 ARG A CA 1
ATOM 3668 C C . ARG A 1 443 ? -6.768 -15.205 3.829 1.00 86.12 443 ARG A C 1
ATOM 3670 O O . ARG A 1 443 ? -6.511 -16.273 3.293 1.00 86.12 443 ARG A O 1
ATOM 3677 N N . GLU A 1 444 ? -7.994 -14.884 4.236 1.00 87.50 444 GLU A N 1
ATOM 3678 C CA . GLU A 1 444 ? -9.154 -15.772 4.092 1.00 87.50 444 GLU A CA 1
ATOM 3679 C C . GLU A 1 444 ? -9.531 -15.987 2.623 1.00 87.50 444 GLU A C 1
ATOM 3681 O O . GLU A 1 444 ? -9.893 -17.092 2.228 1.00 87.50 444 GLU A O 1
ATOM 3686 N N . TRP A 1 445 ? -9.448 -14.935 1.809 1.00 87.12 445 TRP A N 1
ATOM 3687 C CA . TRP A 1 445 ? -9.845 -14.982 0.402 1.00 87.12 445 TRP A CA 1
ATOM 3688 C C . TRP A 1 445 ? -8.704 -15.348 -0.545 1.00 87.12 445 TRP A C 1
ATOM 3690 O O . TRP A 1 445 ? -8.955 -15.462 -1.743 1.00 87.12 445 TRP A O 1
ATOM 3700 N N . ASP A 1 446 ? -7.486 -15.517 -0.023 1.00 83.12 446 ASP A N 1
ATOM 3701 C CA . ASP A 1 446 ? -6.274 -15.816 -0.791 1.00 83.12 446 ASP A CA 1
ATOM 3702 C C . ASP A 1 446 ? -6.090 -14.846 -1.972 1.00 83.12 446 ASP A C 1
ATOM 3704 O O . ASP A 1 446 ? -6.024 -15.215 -3.147 1.00 83.12 446 ASP A O 1
ATOM 3708 N N . ILE A 1 447 ? -6.112 -13.548 -1.657 1.00 82.81 447 ILE A N 1
ATOM 3709 C CA . ILE A 1 447 ? -5.971 -12.475 -2.644 1.00 82.81 447 ILE A CA 1
ATOM 3710 C C . ILE A 1 447 ? -4.778 -11.587 -2.326 1.00 82.81 447 ILE A C 1
ATOM 3712 O O . ILE A 1 447 ? -4.500 -11.301 -1.170 1.00 82.81 447 ILE A O 1
ATOM 3716 N N . CYS A 1 448 ? -4.161 -11.041 -3.368 1.00 75.69 448 CYS A N 1
ATOM 3717 C CA . CYS A 1 448 ? -3.181 -9.966 -3.261 1.00 75.69 448 CYS A CA 1
ATOM 3718 C C . CYS A 1 448 ? -3.743 -8.694 -3.903 1.00 75.69 448 CYS A C 1
ATOM 3720 O O . CYS A 1 448 ? -4.516 -8.756 -4.868 1.00 75.69 448 CYS A O 1
ATOM 3722 N N . LEU A 1 449 ? -3.374 -7.529 -3.369 1.00 83.56 449 LEU A N 1
ATOM 3723 C CA . LEU A 1 449 ? -3.763 -6.230 -3.912 1.00 83.56 449 LEU A CA 1
ATOM 3724 C C . LEU A 1 449 ? -2.511 -5.427 -4.288 1.00 83.56 449 LEU A C 1
ATOM 3726 O O . LEU A 1 449 ? -1.405 -5.689 -3.834 1.00 83.56 449 LEU A O 1
ATOM 3730 N N . SER A 1 450 ? -2.682 -4.430 -5.147 1.00 81.38 450 SER A N 1
ATOM 3731 C CA . SER A 1 450 ? -1.662 -3.417 -5.417 1.00 81.38 450 SER A CA 1
ATOM 3732 C C . SER A 1 450 ? -2.386 -2.074 -5.462 1.00 81.38 450 SER A C 1
ATOM 3734 O O . SER A 1 450 ? -3.170 -1.797 -6.370 1.00 81.38 450 SER A O 1
ATOM 3736 N N . LEU A 1 451 ? -2.245 -1.301 -4.380 1.00 78.19 451 LEU A N 1
ATOM 3737 C CA . LEU A 1 451 ? -3.073 -0.117 -4.084 1.00 78.19 451 LEU A CA 1
ATOM 3738 C C . LEU A 1 451 ? -2.290 1.205 -4.142 1.00 78.19 451 LEU A C 1
ATOM 3740 O O . LEU A 1 451 ? -2.705 2.183 -3.512 1.00 78.19 451 LEU A O 1
ATOM 3744 N N . GLY A 1 452 ? -1.171 1.201 -4.875 1.00 58.84 452 GLY A N 1
ATOM 3745 C CA . GLY A 1 452 ? -0.227 2.312 -5.040 1.00 58.84 452 GLY A CA 1
ATOM 3746 C C . GLY A 1 452 ? -0.170 2.910 -6.435 1.00 58.84 452 GLY A C 1
ATOM 3747 O O . GLY A 1 452 ? -0.418 2.176 -7.422 1.00 58.84 452 GLY A O 1
#

Organism: Lodderomyces elongisporus (strain ATCC 11503 / CBS 2605 / JCM 1781 / NBRC 1676 / NRRL YB-4239) (NCBI:txid379508)

Sequence (452 aa):
MELRKISIKLLNRHLDDADEISEFQKEQQALSVPLVQYAMADYDTMLLLALILQIELDNFFSVFENLDLIYAIGDLVIKTKFESKKRMETINRLLINIFKLKYFMYESTQAVNTVNYQINDKDIEHNYGDLKDDYNLISLVDSDDDDDDDDFDKVYQNNSDDDMGINVDADADANDEQTVQMQPTIKNMITTDGSGVSKYVPTAYTISFEQNKKFKDAYEVTTASELGPSHKMKFTPYIATKFTSMFDADLIYLMFGIPRDLLLIFHELIHLANHKNIFNLRNVFPRNFPRISAEVEDRIINWNHTRLNWSLDPSNSFHEFLINNVNSFHYAVIICHHKLMKKNFCAEQYQDLVDKCLLYLESAIKVSKKLQLQYRPMFWNLLMCGSIAVGTMRQERIRRIWDSDCYRNQPNYWRSKQILFEIWDRRNNGEDEEHLGFMNMIREWDICLSLG